Protein AF-A0A7J7QJR2-F1 (afdb_monomer_lite)

Sequence (382 aa):
MHEEGNTQAAEQHRRNYLKDGRAQAQFLCGLAGGAALTQHAAASSGSGSADRVTELLADMWEDPAATHSKQMASLLHLAVNLQDPSAAVAMLKFVQLGSSRLPAPQADDNHSLADLLQTAVQLQNSTFITALCHSGVGLAAMQDLPAEHLAPVLLLAVHLRNYAAMQQLLQLPSAAGMDTASVLGLLEAAVAGQGGERLVRSLLALPASRDINSSSAATLLRSSFGNGVDFKGGFVSRNDDEAGMDAVQQLLGLSPAADSLLAPHVFKIFKGAAQMNRAETLSMLCQLPGAAQLSPQQLYDVMEQALQHSRRTAAGAVYVLCTQLQSVAVQLDPLQGSAAIGRLLAPHGLNRSEAADLIRLNEDMGEAFDQTLTALLLGLVR

Foldseek 3Di:
DVVVVVVVVLVVVLVVVLVVLLVVLCVLCVPPLSVVLLVLLVVDPDPCNQVVLLVSCPVVPPALQPDDPSVLLSLLSVLLSSLRLSNLLSSLVSNVVSCPPPPQQDPVCLVSLLVSLLSNLSNLSLSNLVSLLPDPVSLSNLQPNALVSLLVSLLSNLVVVSVSNNVSSLPRPNVLVHALVSLLSSLLSLLLDQQSLVVLLSSLPRPNVQVQALVSLLVSLVSLLPSPPPPPDDPDDPNSVVRSVSSLVCSCPSHPNQLVHALVSLLSSLLSCLLVLPLVSLLSSLPHPNVLVHDPVSLLNSLLNNLVNCPDRSLSNNVSSLVSLLVNCVVPPVVVSLVSVLVSVVVRLDELVSLVVVLVVLVVVPPSRDVSNNVSSVVSHD

Structure (mmCIF, N/CA/C/O backbone):
data_AF-A0A7J7QJR2-F1
#
_entry.id   AF-A0A7J7QJR2-F1
#
loop_
_atom_site.group_PDB
_atom_site.id
_atom_site.type_symbol
_atom_site.label_atom_id
_atom_site.label_alt_id
_atom_site.label_comp_id
_atom_site.label_asym_id
_atom_site.label_entity_id
_atom_site.label_seq_id
_atom_site.pdbx_PDB_ins_code
_atom_site.Cartn_x
_atom_site.Cartn_y
_atom_site.Cartn_z
_atom_site.occupancy
_atom_site.B_iso_or_equiv
_atom_site.auth_seq_id
_atom_site.auth_comp_id
_atom_site.auth_asym_id
_atom_site.auth_atom_id
_atom_site.pdbx_PDB_model_num
ATOM 1 N N . MET A 1 1 ? -9.254 26.071 -3.708 1.00 48.94 1 MET A N 1
ATOM 2 C CA . MET A 1 1 ? -8.073 26.955 -3.830 1.00 48.94 1 MET A CA 1
ATOM 3 C C . MET A 1 1 ? -6.756 26.308 -3.379 1.00 48.94 1 MET A C 1
ATOM 5 O O . MET A 1 1 ? -5.747 26.662 -3.964 1.00 48.94 1 MET A O 1
ATOM 9 N N . HIS A 1 2 ? -6.707 25.363 -2.419 1.00 43.38 2 HIS A N 1
ATOM 10 C CA . HIS A 1 2 ? -5.438 24.678 -2.074 1.00 43.38 2 HIS A CA 1
ATOM 11 C C . HIS A 1 2 ? -5.070 23.480 -2.979 1.00 43.38 2 HIS A C 1
ATOM 13 O O . HIS A 1 2 ? -3.884 23.270 -3.217 1.00 43.38 2 HIS A O 1
ATOM 19 N N . GLU A 1 3 ? -6.032 22.740 -3.548 1.00 42.38 3 GLU A N 1
ATOM 20 C CA . GLU A 1 3 ? -5.721 21.621 -4.466 1.00 42.38 3 GLU A CA 1
ATOM 21 C C . GLU A 1 3 ? -5.147 22.074 -5.815 1.00 42.38 3 GLU A C 1
ATOM 23 O O . GLU A 1 3 ? -4.189 21.475 -6.298 1.00 42.38 3 GLU A O 1
ATOM 28 N N . GLU A 1 4 ? -5.646 23.181 -6.379 1.00 50.56 4 GLU A N 1
ATOM 29 C CA . GLU A 1 4 ? -5.123 23.741 -7.637 1.00 50.56 4 GLU A CA 1
ATOM 30 C C . GLU A 1 4 ? -3.629 24.098 -7.538 1.00 50.56 4 GLU A C 1
ATOM 32 O O . GLU A 1 4 ? -2.880 23.929 -8.505 1.00 50.56 4 GLU A O 1
ATOM 37 N N . GLY A 1 5 ? -3.174 24.515 -6.349 1.00 64.19 5 GLY A N 1
ATOM 38 C CA . GLY A 1 5 ? -1.767 24.809 -6.084 1.00 64.19 5 GLY A CA 1
ATOM 39 C C . GLY A 1 5 ? -0.868 23.572 -6.150 1.00 64.19 5 GLY A C 1
ATOM 40 O O . GLY A 1 5 ? 0.255 23.660 -6.646 1.00 64.19 5 GLY A O 1
ATOM 41 N N . ASN A 1 6 ? -1.363 22.404 -5.726 1.00 53.12 6 ASN A N 1
ATOM 42 C CA . ASN A 1 6 ? -0.576 21.170 -5.726 1.00 53.12 6 ASN A CA 1
ATOM 43 C C . ASN A 1 6 ? -0.455 20.580 -7.142 1.00 53.12 6 ASN A C 1
ATOM 45 O O . ASN A 1 6 ? 0.617 20.126 -7.543 1.00 53.12 6 ASN A O 1
ATOM 49 N N . THR A 1 7 ? -1.519 20.675 -7.946 1.00 64.50 7 THR A N 1
ATOM 50 C CA . THR A 1 7 ? -1.480 20.293 -9.367 1.00 64.50 7 THR A CA 1
ATOM 51 C C . THR A 1 7 ? -0.566 21.196 -10.194 1.00 64.50 7 THR A C 1
ATOM 53 O O . THR A 1 7 ? 0.212 20.690 -11.001 1.00 64.50 7 THR A O 1
ATOM 56 N N . GLN A 1 8 ? -0.579 22.517 -9.968 1.00 71.19 8 GLN A N 1
ATOM 57 C CA . GLN A 1 8 ? 0.315 23.439 -10.682 1.00 71.19 8 GLN A CA 1
ATOM 58 C C . GLN A 1 8 ? 1.784 23.255 -10.288 1.00 71.19 8 GLN A C 1
ATOM 60 O O . GLN A 1 8 ? 2.656 23.311 -11.155 1.00 71.19 8 GLN A O 1
ATOM 65 N N . ALA A 1 9 ? 2.072 22.993 -9.008 1.00 69.31 9 ALA A N 1
ATOM 66 C CA . ALA A 1 9 ? 3.426 22.685 -8.553 1.00 69.31 9 ALA A CA 1
ATOM 67 C C . ALA A 1 9 ? 3.956 21.389 -9.190 1.00 69.31 9 ALA A C 1
ATOM 69 O O . ALA A 1 9 ? 5.077 21.374 -9.703 1.00 69.31 9 ALA A O 1
ATOM 70 N N . ALA A 1 10 ? 3.135 20.333 -9.243 1.00 66.25 10 ALA A N 1
ATOM 71 C CA . ALA A 1 10 ? 3.483 19.084 -9.920 1.00 66.25 10 ALA A CA 1
ATOM 72 C C . ALA A 1 10 ? 3.710 19.288 -11.431 1.00 66.25 10 ALA A C 1
ATOM 74 O O . ALA A 1 10 ? 4.675 18.767 -11.994 1.00 66.25 10 ALA A O 1
ATOM 75 N N . GLU A 1 11 ? 2.876 20.095 -12.094 1.00 69.12 11 GLU A N 1
ATOM 76 C CA . GLU A 1 11 ? 3.013 20.366 -13.528 1.00 69.12 11 GLU A CA 1
ATOM 77 C C . GLU A 1 11 ? 4.245 21.231 -13.849 1.00 69.12 11 GLU A C 1
ATOM 79 O O . GLU A 1 11 ? 4.955 20.967 -14.823 1.00 69.12 11 GLU A O 1
ATOM 84 N N . GLN A 1 12 ? 4.552 22.227 -13.016 1.00 76.50 12 GLN A N 1
ATOM 85 C CA . GLN A 1 12 ? 5.751 23.051 -13.165 1.00 76.50 12 GLN A CA 1
ATOM 86 C C . GLN A 1 12 ? 7.026 22.240 -12.904 1.00 76.50 12 GLN A C 1
ATOM 88 O O . GLN A 1 12 ? 7.987 22.350 -13.669 1.00 76.50 12 GLN A O 1
ATOM 93 N N . HIS A 1 13 ? 7.020 21.374 -11.886 1.00 68.81 13 HIS A N 1
ATOM 94 C CA . HIS A 1 13 ? 8.108 20.429 -11.636 1.00 68.81 13 HIS A CA 1
ATOM 95 C C . HIS A 1 13 ? 8.313 19.496 -12.840 1.00 68.81 13 HIS A C 1
ATOM 97 O O . HIS A 1 13 ? 9.439 19.324 -13.308 1.00 68.81 13 HIS A O 1
ATOM 103 N N . ARG A 1 14 ? 7.221 18.985 -13.432 1.00 69.12 14 ARG A N 1
ATOM 104 C CA . ARG A 1 14 ? 7.257 18.179 -14.665 1.00 69.12 14 ARG A CA 1
ATOM 105 C C . ARG A 1 14 ? 7.875 18.940 -15.841 1.00 69.12 14 ARG A C 1
ATOM 107 O O . ARG A 1 14 ? 8.695 18.385 -16.567 1.00 69.12 14 ARG A O 1
ATOM 114 N N . ARG A 1 15 ? 7.509 20.213 -16.044 1.00 73.56 15 ARG A N 1
ATOM 115 C CA . ARG A 1 15 ? 8.057 21.050 -17.131 1.00 73.56 15 ARG A CA 1
ATOM 116 C C . ARG A 1 15 ? 9.548 21.326 -16.964 1.00 73.56 15 ARG A C 1
ATOM 118 O O . ARG A 1 15 ? 10.262 21.317 -17.964 1.00 73.56 15 ARG A O 1
ATOM 125 N N . ASN A 1 16 ? 10.009 21.574 -15.741 1.00 71.31 16 ASN A N 1
ATOM 126 C CA . ASN A 1 16 ? 11.428 21.799 -15.466 1.00 71.31 16 ASN A CA 1
ATOM 127 C C . ASN A 1 16 ? 12.240 20.521 -15.701 1.00 71.31 16 ASN A C 1
ATOM 129 O O . ASN A 1 16 ? 13.216 20.554 -16.443 1.00 71.31 16 ASN A O 1
ATOM 133 N N . TYR A 1 17 ? 11.755 19.380 -15.208 1.00 63.38 17 TYR A N 1
ATOM 134 C CA . TYR A 1 17 ? 12.411 18.091 -15.422 1.00 63.38 17 TYR A CA 1
ATOM 135 C C . TYR A 1 17 ? 12.520 17.724 -16.912 1.00 63.38 17 TYR A C 1
ATOM 137 O O . TYR A 1 17 ? 13.561 17.267 -17.370 1.00 63.38 17 TYR A O 1
ATOM 145 N N . LEU A 1 18 ? 11.480 17.991 -17.713 1.00 63.25 18 LEU A N 1
ATOM 146 C CA . LEU A 1 18 ? 11.524 17.769 -19.165 1.00 63.25 18 LEU A CA 1
ATOM 147 C C . LEU A 1 18 ? 12.536 18.670 -19.886 1.00 63.25 18 LEU A C 1
ATOM 149 O O . LEU A 1 18 ? 13.116 18.256 -20.891 1.00 63.25 18 LEU A O 1
ATOM 153 N N . LYS A 1 19 ? 12.742 19.903 -19.409 1.00 70.06 19 LYS A N 1
ATOM 154 C CA . LYS A 1 19 ? 13.760 20.806 -19.967 1.00 70.06 19 LYS A CA 1
ATOM 155 C C . LYS A 1 19 ? 15.164 20.297 -19.656 1.00 70.06 19 LYS A C 1
ATOM 157 O O . LYS A 1 19 ? 15.980 20.222 -20.573 1.00 70.06 19 LYS A O 1
ATOM 162 N N . ASP A 1 20 ? 15.401 19.886 -18.416 1.00 67.06 20 ASP A N 1
ATOM 163 C CA . ASP A 1 20 ? 16.699 19.371 -17.979 1.00 67.06 20 ASP A CA 1
ATOM 164 C C . ASP A 1 20 ? 17.012 18.018 -18.634 1.00 67.06 20 ASP A C 1
ATOM 166 O O . ASP A 1 20 ? 18.109 17.829 -19.156 1.00 67.06 20 ASP A O 1
ATOM 170 N N . GLY A 1 21 ? 16.023 17.125 -18.742 1.00 58.19 21 GLY A N 1
ATOM 171 C CA . GLY A 1 21 ? 16.152 15.845 -19.441 1.00 58.19 21 GLY A CA 1
ATOM 172 C C . GLY A 1 21 ? 16.446 16.005 -20.935 1.00 58.19 21 GLY A C 1
ATOM 173 O O . GLY A 1 21 ? 17.277 15.281 -21.480 1.00 58.19 21 GLY A O 1
ATOM 174 N N . ARG A 1 22 ? 15.845 16.998 -21.610 1.00 60.47 22 ARG A N 1
ATOM 175 C CA . ARG A 1 22 ? 16.188 17.325 -23.009 1.00 60.47 22 ARG A CA 1
ATOM 176 C C . ARG A 1 22 ? 17.610 17.864 -23.144 1.00 60.47 22 ARG A C 1
ATOM 178 O O . ARG A 1 22 ? 18.310 17.455 -24.066 1.00 60.47 22 ARG A O 1
ATOM 185 N N . ALA A 1 23 ? 18.043 18.741 -22.240 1.00 59.31 23 ALA A N 1
ATOM 186 C CA . ALA A 1 23 ? 19.402 19.277 -22.247 1.00 59.31 23 ALA A CA 1
ATOM 187 C C . ALA A 1 23 ? 20.453 18.185 -21.960 1.00 59.31 23 ALA A C 1
ATOM 189 O O . ALA A 1 23 ? 21.465 18.110 -22.655 1.00 59.31 23 ALA A O 1
ATOM 190 N N . GLN A 1 24 ? 20.187 17.281 -21.009 1.00 53.72 24 GLN A N 1
ATOM 191 C CA . GLN A 1 24 ? 21.037 16.118 -20.733 1.00 53.72 24 GLN A CA 1
ATOM 192 C C . GLN A 1 24 ? 21.057 15.119 -21.889 1.00 53.72 24 GLN A C 1
ATOM 194 O O . GLN A 1 24 ? 22.131 14.645 -22.244 1.00 53.72 24 GLN A O 1
ATOM 199 N N . ALA A 1 25 ? 19.916 14.826 -22.521 1.00 51.69 25 ALA A N 1
ATOM 200 C CA . ALA A 1 25 ? 19.869 13.948 -23.690 1.00 51.69 25 ALA A CA 1
ATOM 201 C C . ALA A 1 25 ? 20.668 14.528 -24.871 1.00 51.69 25 ALA A C 1
ATOM 203 O O . ALA A 1 25 ? 21.397 13.795 -25.537 1.00 51.69 25 ALA A O 1
ATOM 204 N N . GLN A 1 26 ? 20.591 15.845 -25.095 1.00 56.12 26 GLN A N 1
ATOM 205 C CA . GLN A 1 26 ? 21.395 16.543 -26.106 1.00 56.12 26 GLN A CA 1
ATOM 206 C C . GLN A 1 26 ? 22.896 16.526 -25.783 1.00 56.12 26 GLN A C 1
ATOM 208 O O . GLN A 1 26 ? 23.710 16.409 -26.694 1.00 56.12 26 GLN A O 1
ATOM 213 N N . PHE A 1 27 ? 23.266 16.607 -24.503 1.00 52.53 27 PHE A N 1
ATOM 214 C CA . PHE A 1 27 ? 24.660 16.558 -24.058 1.00 52.53 27 PHE A CA 1
ATOM 215 C C . PHE A 1 27 ? 25.256 15.141 -24.113 1.00 52.53 27 PHE A C 1
ATOM 217 O O . PHE A 1 27 ? 26.364 14.954 -24.614 1.00 52.53 27 PHE A O 1
ATOM 224 N N . LEU A 1 28 ? 24.517 14.130 -23.644 1.00 46.03 28 LEU A N 1
ATOM 225 C CA . LEU A 1 28 ? 24.936 12.722 -23.668 1.00 46.03 28 LEU A CA 1
ATOM 226 C C . LEU A 1 28 ? 25.024 12.177 -25.095 1.00 46.03 28 LEU A C 1
ATOM 228 O O . LEU A 1 28 ? 25.885 11.352 -25.392 1.00 46.03 28 LEU A O 1
ATOM 232 N N . CYS A 1 29 ? 24.193 12.690 -26.001 1.00 52.81 29 CYS A N 1
ATOM 233 C CA . CYS A 1 29 ? 24.260 12.359 -27.415 1.00 52.81 29 CYS A CA 1
ATOM 234 C C . CYS A 1 29 ? 25.118 13.355 -28.210 1.00 52.81 29 CYS A C 1
ATOM 236 O O . CYS A 1 29 ? 24.729 13.722 -29.311 1.00 52.81 29 CYS A O 1
ATOM 238 N N . GLY A 1 30 ? 26.289 13.772 -27.713 1.00 48.62 30 GLY A N 1
ATOM 239 C CA . GLY A 1 30 ? 27.241 14.655 -28.422 1.00 48.62 30 GLY A CA 1
ATOM 240 C C . GLY A 1 30 ? 27.739 14.162 -29.800 1.00 48.62 30 GLY A C 1
ATOM 241 O O . GLY A 1 30 ? 28.592 14.797 -30.415 1.00 48.62 30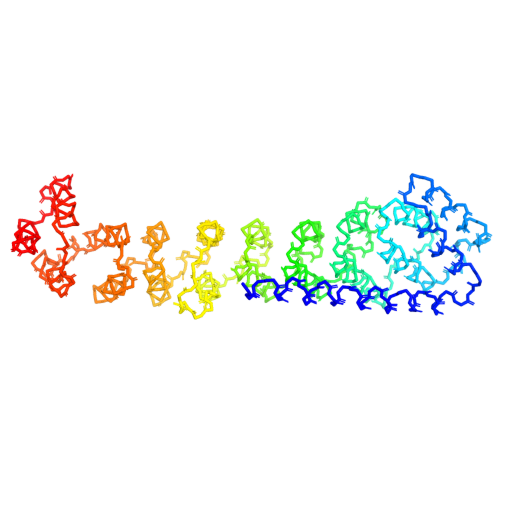 GLY A O 1
ATOM 242 N N . LEU A 1 31 ? 27.201 13.051 -30.306 1.00 52.31 31 LEU A N 1
ATOM 243 C CA . LEU A 1 31 ? 27.246 12.637 -31.703 1.00 52.31 31 LEU A CA 1
ATOM 244 C C . LEU A 1 31 ? 26.041 13.241 -32.437 1.00 52.31 31 LEU A C 1
ATOM 246 O O . LEU A 1 31 ? 24.905 13.086 -31.999 1.00 52.31 31 LEU A O 1
ATOM 250 N N . ALA A 1 32 ? 26.278 13.883 -33.582 1.00 51.56 32 ALA A N 1
ATOM 251 C CA . ALA A 1 32 ? 25.304 14.638 -34.385 1.00 51.56 32 ALA A CA 1
ATOM 252 C C . ALA A 1 32 ? 23.912 13.987 -34.601 1.00 51.56 32 ALA A C 1
ATOM 254 O O . ALA A 1 32 ? 22.951 14.688 -34.916 1.00 51.56 32 ALA A O 1
ATOM 255 N N . GLY A 1 33 ? 23.761 12.678 -34.396 1.00 59.31 33 GLY A N 1
ATOM 256 C CA . GLY A 1 33 ? 22.486 11.980 -34.502 1.00 59.31 33 GLY A CA 1
ATOM 257 C C . GLY A 1 33 ? 21.522 12.102 -33.309 1.00 59.31 33 GLY A C 1
ATOM 258 O O . GLY A 1 33 ? 20.321 11.945 -33.504 1.00 59.31 33 GLY A O 1
ATOM 259 N N . GLY A 1 34 ? 21.962 12.464 -32.097 1.00 65.88 34 GLY A N 1
ATOM 260 C CA . GLY A 1 34 ? 21.040 12.628 -30.956 1.00 65.88 34 GLY A CA 1
ATOM 261 C C . GLY A 1 34 ? 20.069 13.802 -31.092 1.00 65.88 34 GLY A C 1
ATOM 262 O O . GLY A 1 34 ? 18.878 13.703 -30.777 1.00 65.88 34 GLY A O 1
ATOM 263 N N . ALA A 1 35 ? 20.573 14.923 -31.612 1.00 68.25 35 ALA A N 1
ATOM 264 C CA . ALA A 1 35 ? 19.757 16.088 -31.942 1.00 68.25 35 ALA A CA 1
ATOM 265 C C . ALA A 1 35 ? 18.765 15.769 -33.073 1.00 68.25 35 ALA A C 1
ATOM 267 O O . ALA A 1 35 ? 17.600 16.150 -32.990 1.00 68.25 35 ALA A O 1
ATOM 268 N N . ALA A 1 36 ? 19.193 15.003 -34.082 1.00 69.62 36 ALA A N 1
ATOM 269 C CA . ALA A 1 36 ? 18.319 14.562 -35.167 1.00 69.62 36 ALA A CA 1
ATOM 270 C C . ALA A 1 36 ? 17.201 13.635 -34.658 1.00 69.62 36 ALA A C 1
ATOM 272 O O . ALA A 1 36 ? 16.037 13.853 -34.989 1.00 69.62 36 ALA A O 1
ATOM 273 N N . LEU A 1 37 ? 17.523 12.665 -33.793 1.00 70.25 37 LEU A N 1
ATOM 274 C CA . LEU A 1 37 ? 16.544 11.757 -33.183 1.00 70.25 37 LEU A CA 1
ATOM 275 C C . LEU A 1 37 ? 15.510 12.513 -32.339 1.00 70.25 37 LEU A C 1
ATOM 277 O O . LEU A 1 37 ? 14.309 12.309 -32.503 1.00 70.25 37 LEU A O 1
ATOM 281 N N . THR A 1 38 ? 15.955 13.429 -31.473 1.00 69.94 38 THR A N 1
ATOM 282 C CA . THR A 1 38 ? 15.043 14.239 -30.642 1.00 69.94 38 THR A CA 1
ATOM 283 C C . THR A 1 38 ? 14.171 15.178 -31.472 1.00 69.94 38 THR A C 1
ATOM 285 O O . THR A 1 38 ? 12.975 15.297 -31.205 1.00 69.94 38 THR A O 1
ATOM 288 N N . GLN A 1 39 ? 14.734 15.828 -32.492 1.00 76.31 39 GLN A N 1
ATOM 289 C CA . GLN A 1 39 ? 14.003 16.756 -33.351 1.00 76.31 39 GLN A CA 1
ATOM 290 C C . GLN A 1 39 ? 12.982 16.031 -34.240 1.00 76.31 39 GLN A C 1
ATOM 292 O O . GLN A 1 39 ? 11.867 16.524 -34.410 1.00 76.31 39 GLN A O 1
ATOM 297 N N . HIS A 1 40 ? 13.316 14.842 -34.750 1.00 71.00 40 HIS A N 1
ATOM 298 C CA . HIS A 1 40 ? 12.396 14.033 -35.550 1.00 71.00 40 HIS A CA 1
ATOM 299 C C . HIS A 1 40 ? 11.290 13.378 -34.723 1.00 71.00 40 HIS A C 1
ATOM 301 O O . HIS A 1 40 ? 10.128 13.433 -35.132 1.00 71.00 40 HIS A O 1
ATOM 307 N N . ALA A 1 41 ? 11.611 12.832 -33.548 1.00 67.38 41 ALA A N 1
ATOM 308 C CA . ALA A 1 41 ? 10.601 12.289 -32.644 1.00 67.38 41 ALA A CA 1
ATOM 309 C C . ALA A 1 41 ? 9.625 13.384 -32.173 1.00 67.38 41 ALA A C 1
ATOM 311 O O . ALA A 1 41 ? 8.418 13.174 -32.138 1.00 67.38 41 ALA A O 1
ATOM 312 N N . ALA A 1 42 ? 10.114 14.603 -31.909 1.00 69.44 42 ALA A N 1
ATOM 313 C CA . ALA A 1 42 ? 9.250 15.732 -31.555 1.00 69.44 42 ALA A CA 1
ATOM 314 C C . ALA A 1 42 ? 8.371 16.229 -32.720 1.00 69.44 42 ALA A C 1
ATOM 316 O O . ALA A 1 42 ? 7.291 16.768 -32.482 1.00 69.44 42 ALA A O 1
ATOM 317 N N . ALA A 1 43 ? 8.824 16.076 -33.968 1.00 74.38 43 ALA A N 1
ATOM 318 C CA . ALA A 1 43 ? 8.096 16.517 -35.159 1.00 74.38 43 ALA A CA 1
ATOM 319 C C . ALA A 1 43 ? 7.058 15.497 -35.663 1.00 74.38 43 ALA A C 1
ATOM 321 O O . ALA A 1 43 ? 6.206 15.852 -36.479 1.00 74.38 43 ALA A O 1
ATOM 322 N N . SER A 1 44 ? 7.114 14.246 -35.199 1.00 61.94 44 SER A N 1
ATOM 323 C CA . SER A 1 44 ? 6.251 13.160 -35.665 1.00 61.94 44 SER A CA 1
ATOM 324 C C . SER A 1 44 ? 5.473 12.535 -34.506 1.00 61.94 44 SER A C 1
ATOM 326 O O . SER A 1 44 ? 5.881 11.561 -33.901 1.00 61.94 44 SER A O 1
ATOM 328 N N . SER A 1 45 ? 4.289 13.063 -34.202 1.00 63.53 45 SER A N 1
ATOM 329 C CA . SER A 1 45 ? 3.373 12.461 -33.217 1.00 63.53 45 SER A CA 1
ATOM 330 C C . SER A 1 45 ? 2.491 11.340 -33.804 1.00 63.53 45 SER A C 1
ATOM 332 O O . SER A 1 45 ? 1.421 11.046 -33.275 1.00 63.53 45 SER A O 1
ATOM 334 N N . GLY A 1 46 ? 2.908 10.728 -34.920 1.00 69.88 46 GLY A N 1
ATOM 335 C CA . GLY A 1 46 ? 2.151 9.707 -35.656 1.00 69.88 46 GLY A CA 1
ATOM 336 C C . GLY A 1 46 ? 2.866 8.356 -35.716 1.00 69.88 46 GLY A C 1
ATOM 337 O O . GLY A 1 46 ? 4.047 8.259 -35.396 1.00 69.88 46 GLY A O 1
ATOM 338 N N . SER A 1 47 ? 2.172 7.314 -36.189 1.00 63.38 47 SER A N 1
ATOM 339 C CA . SER A 1 47 ? 2.689 5.932 -36.260 1.00 63.38 47 SER A CA 1
ATOM 340 C C . SER A 1 47 ? 4.028 5.777 -36.998 1.00 63.38 47 SER A C 1
ATOM 342 O O . SER A 1 47 ? 4.742 4.818 -36.740 1.00 63.38 47 SER A O 1
ATOM 344 N N . GLY A 1 48 ? 4.397 6.721 -37.871 1.00 76.88 48 GLY A N 1
ATOM 345 C CA . GLY A 1 48 ? 5.685 6.721 -38.577 1.00 76.88 48 GLY A CA 1
ATOM 346 C C . GLY A 1 48 ? 6.897 7.155 -37.739 1.00 76.88 48 GLY A C 1
ATOM 347 O O . GLY A 1 48 ? 8.017 7.083 -38.235 1.00 76.88 48 GLY A O 1
ATOM 348 N N . SER A 1 49 ? 6.703 7.608 -36.493 1.00 79.38 49 SER A N 1
ATOM 349 C CA . SER A 1 49 ? 7.801 7.967 -35.579 1.00 79.38 49 SER A CA 1
ATOM 350 C C . SER A 1 49 ? 8.674 6.757 -35.249 1.00 79.38 49 SER A C 1
ATOM 352 O O . SER A 1 49 ? 9.896 6.819 -35.365 1.00 79.38 49 SER A O 1
ATOM 354 N N . ALA A 1 50 ? 8.048 5.623 -34.915 1.00 79.19 50 ALA A N 1
ATOM 355 C CA . ALA A 1 50 ? 8.764 4.411 -34.528 1.00 79.19 50 ALA A CA 1
ATOM 356 C C . ALA A 1 50 ? 9.613 3.851 -35.673 1.00 79.19 50 ALA A C 1
ATOM 358 O O . ALA A 1 50 ? 10.801 3.619 -35.467 1.00 79.19 50 ALA A O 1
ATOM 359 N N . ASP A 1 51 ? 9.025 3.713 -36.867 1.00 82.25 51 ASP A N 1
ATOM 360 C CA . ASP A 1 51 ? 9.711 3.195 -38.057 1.00 82.25 51 ASP A CA 1
ATOM 361 C C . ASP A 1 51 ? 10.932 4.055 -38.403 1.00 82.25 51 ASP A C 1
ATOM 363 O O . ASP A 1 51 ? 12.024 3.543 -38.653 1.00 82.25 51 ASP A O 1
ATOM 367 N N . ARG A 1 52 ? 10.786 5.379 -38.307 1.00 82.31 52 ARG A N 1
ATOM 368 C CA . ARG A 1 52 ? 11.863 6.319 -38.615 1.00 82.31 52 ARG A CA 1
ATOM 369 C C . ARG A 1 52 ? 12.944 6.378 -37.544 1.00 82.31 52 ARG A C 1
ATOM 371 O O . ARG A 1 52 ? 14.112 6.565 -37.870 1.00 82.31 52 ARG A O 1
ATOM 378 N N . VAL A 1 53 ? 12.580 6.207 -36.273 1.00 82.62 53 VAL A N 1
ATOM 379 C CA . VAL A 1 53 ? 13.550 6.021 -35.187 1.00 82.62 53 VAL A CA 1
ATOM 380 C C . VAL A 1 53 ? 14.343 4.736 -35.416 1.00 82.62 53 VAL A C 1
ATOM 382 O O . VAL A 1 53 ? 15.560 4.766 -35.274 1.00 82.62 53 VAL A O 1
ATOM 385 N N . THR A 1 54 ? 13.705 3.632 -35.820 1.00 81.00 54 THR A N 1
ATOM 386 C CA . THR A 1 54 ? 14.435 2.404 -36.177 1.00 81.00 54 THR A CA 1
ATOM 387 C C . THR A 1 54 ? 15.341 2.577 -37.389 1.00 81.00 54 THR A C 1
ATOM 389 O O . THR A 1 54 ? 16.464 2.091 -37.335 1.00 81.00 54 THR A O 1
ATOM 392 N N . GLU A 1 55 ? 14.904 3.273 -38.443 1.00 85.62 55 GLU A N 1
ATOM 393 C CA . GLU A 1 55 ? 15.748 3.575 -39.611 1.00 85.62 55 GLU A CA 1
ATOM 394 C C . GLU A 1 55 ? 16.965 4.416 -39.212 1.00 85.62 55 GLU A C 1
ATOM 396 O O . GLU A 1 55 ? 18.094 4.044 -39.509 1.00 85.62 55 GLU A O 1
ATOM 401 N N . LEU A 1 56 ? 16.757 5.498 -38.453 1.00 83.62 56 LEU A N 1
ATOM 402 C CA . LEU A 1 56 ? 17.848 6.349 -37.970 1.00 83.62 56 LEU A CA 1
ATOM 403 C C . LEU A 1 56 ? 18.813 5.590 -37.057 1.00 83.62 56 LEU A C 1
ATOM 405 O O . LEU A 1 56 ? 20.020 5.792 -37.145 1.00 83.62 56 LEU A O 1
ATOM 409 N N . LEU A 1 57 ? 18.303 4.720 -36.181 1.00 83.19 57 LEU A N 1
ATOM 410 C CA . LEU A 1 57 ? 19.153 3.873 -35.349 1.00 83.19 57 LEU A CA 1
ATOM 411 C C . LEU A 1 57 ? 19.936 2.873 -36.199 1.00 83.19 57 LEU A C 1
ATOM 413 O O . LEU A 1 57 ? 21.120 2.706 -35.949 1.00 83.19 57 LEU A O 1
ATOM 417 N N . ALA A 1 58 ? 19.326 2.257 -37.213 1.00 82.88 58 ALA A N 1
ATOM 418 C CA . ALA A 1 58 ? 20.018 1.342 -38.117 1.00 82.88 58 ALA A CA 1
ATOM 419 C C . ALA A 1 58 ? 21.125 2.044 -38.924 1.00 82.88 58 ALA A C 1
ATOM 421 O O . ALA A 1 58 ? 22.216 1.497 -39.048 1.00 82.88 58 ALA A O 1
ATOM 422 N N . ASP A 1 59 ? 20.877 3.265 -39.403 1.00 83.06 59 ASP A N 1
ATOM 423 C CA . ASP A 1 59 ? 21.860 4.057 -40.155 1.00 83.06 59 ASP A CA 1
ATOM 424 C C . ASP A 1 59 ? 23.005 4.566 -39.269 1.00 83.06 59 ASP A C 1
ATOM 426 O O . ASP A 1 59 ? 24.148 4.679 -39.710 1.00 83.06 59 ASP A O 1
ATOM 430 N N . MET A 1 60 ? 22.711 4.899 -38.010 1.00 77.88 60 MET A N 1
ATOM 431 C CA . MET A 1 60 ? 23.709 5.407 -37.066 1.00 77.88 60 MET A CA 1
ATOM 432 C C . MET A 1 60 ? 24.555 4.310 -36.413 1.00 77.88 60 MET A C 1
ATOM 434 O O . MET A 1 60 ? 25.628 4.616 -35.888 1.00 77.88 60 MET A O 1
ATOM 438 N N . TRP A 1 61 ? 24.080 3.062 -36.398 1.00 79.12 61 TRP A N 1
ATOM 439 C CA . TRP A 1 61 ? 24.726 1.950 -35.703 1.00 79.12 61 TRP A CA 1
ATOM 440 C C . TRP A 1 61 ? 25.236 0.898 -36.687 1.00 79.12 61 TRP A C 1
ATOM 442 O O . TRP A 1 61 ? 24.573 -0.099 -36.961 1.00 79.12 61 TRP A O 1
ATOM 452 N N . GLU A 1 62 ? 26.462 1.096 -37.176 1.00 76.25 62 GLU A N 1
ATOM 453 C CA . GLU A 1 62 ? 27.117 0.130 -38.072 1.00 76.25 62 GLU A CA 1
ATOM 454 C C . GLU A 1 62 ? 27.366 -1.234 -37.397 1.00 76.25 62 GLU A C 1
ATOM 456 O O . GLU A 1 62 ? 27.297 -2.265 -38.065 1.00 76.25 62 GLU A O 1
ATOM 461 N N . ASP A 1 63 ? 27.608 -1.265 -36.078 1.00 74.50 63 ASP A N 1
ATOM 462 C CA . ASP A 1 63 ? 27.743 -2.508 -35.306 1.00 74.50 63 ASP A CA 1
ATOM 463 C C . ASP A 1 63 ? 27.053 -2.414 -33.928 1.00 74.50 63 ASP A C 1
ATOM 465 O O . ASP A 1 63 ? 27.641 -1.925 -32.956 1.00 74.50 63 ASP A O 1
ATOM 469 N N . PRO A 1 64 ? 25.806 -2.906 -33.801 1.00 66.69 64 PRO A N 1
ATOM 470 C CA . PRO A 1 64 ? 25.088 -2.961 -32.529 1.00 66.69 64 PRO A CA 1
ATOM 471 C C . PRO A 1 64 ? 25.810 -3.786 -31.456 1.00 66.69 64 PRO A C 1
ATOM 473 O O . PRO A 1 64 ? 25.611 -3.538 -30.266 1.00 66.69 64 PRO A O 1
ATOM 476 N N . ALA A 1 65 ? 26.654 -4.748 -31.844 1.00 65.94 65 ALA A N 1
ATOM 477 C CA . ALA A 1 65 ? 27.358 -5.625 -30.913 1.00 65.94 65 ALA A CA 1
ATOM 478 C C . ALA A 1 65 ? 28.610 -4.970 -30.301 1.00 65.94 65 ALA A C 1
ATOM 480 O O . ALA A 1 65 ? 29.038 -5.379 -29.222 1.00 65.94 65 ALA A O 1
ATOM 481 N N . ALA A 1 66 ? 29.176 -3.945 -30.947 1.00 67.44 66 ALA A N 1
ATOM 482 C CA . ALA A 1 66 ? 30.315 -3.175 -30.433 1.00 67.44 66 ALA A CA 1
ATOM 483 C C . ALA A 1 66 ? 29.905 -2.050 -29.461 1.00 67.44 66 ALA A C 1
ATOM 485 O O . ALA A 1 66 ? 30.753 -1.345 -28.911 1.00 67.44 66 ALA A O 1
ATOM 486 N N . THR A 1 67 ? 28.602 -1.869 -29.249 1.00 68.12 67 THR A N 1
ATOM 487 C CA . THR A 1 67 ? 28.048 -0.786 -28.440 1.00 68.12 67 THR A CA 1
ATOM 488 C C . THR A 1 67 ? 28.441 -0.906 -26.974 1.00 68.12 67 THR A C 1
ATOM 490 O O . THR A 1 67 ? 28.132 -1.895 -26.310 1.00 68.12 67 THR A O 1
ATOM 493 N N . HIS A 1 68 ? 29.053 0.142 -26.427 1.00 73.44 68 HIS A N 1
ATOM 494 C CA . HIS A 1 68 ? 29.334 0.204 -24.996 1.00 73.44 68 HIS A CA 1
ATOM 495 C C . HIS A 1 68 ? 28.034 0.314 -24.182 1.00 73.44 68 HIS A C 1
ATOM 497 O O . HIS A 1 68 ? 27.127 1.064 -24.551 1.00 73.44 68 HIS A O 1
ATOM 503 N N . SER A 1 69 ? 27.974 -0.349 -23.020 1.00 73.88 69 SER A N 1
ATOM 504 C CA . SER A 1 69 ? 26.820 -0.322 -22.097 1.00 73.88 69 SER A CA 1
ATOM 505 C C . SER A 1 69 ? 26.304 1.098 -21.806 1.00 73.88 69 SER A C 1
ATOM 507 O O . SER A 1 69 ? 25.099 1.338 -21.781 1.00 73.88 69 SER A O 1
ATOM 509 N N . LYS A 1 70 ? 27.209 2.082 -21.709 1.00 77.56 70 LYS A N 1
ATOM 510 C CA . LYS A 1 70 ? 26.883 3.507 -21.501 1.00 77.56 70 LYS A CA 1
ATOM 511 C C . LYS A 1 70 ? 26.047 4.135 -22.623 1.00 77.56 70 LYS A C 1
ATOM 513 O O . LYS A 1 70 ? 25.175 4.963 -22.355 1.00 77.56 70 LYS A O 1
ATOM 518 N N . GLN A 1 71 ? 26.308 3.770 -23.878 1.00 82.19 71 GLN A N 1
ATOM 519 C CA . GLN A 1 71 ? 25.535 4.273 -25.019 1.00 82.19 71 GLN A CA 1
ATOM 520 C C . GLN A 1 71 ? 24.133 3.662 -25.024 1.00 82.19 71 GLN A C 1
ATOM 522 O O . GLN A 1 71 ? 23.162 4.365 -25.293 1.00 82.19 71 GLN A O 1
ATOM 527 N N . MET A 1 72 ? 24.023 2.390 -24.632 1.00 79.31 72 MET A N 1
ATOM 528 C CA . MET A 1 72 ? 22.737 1.715 -24.485 1.00 79.31 72 MET A CA 1
ATOM 529 C C . MET A 1 72 ? 21.881 2.360 -23.389 1.00 79.31 72 MET A C 1
ATOM 531 O O . MET A 1 72 ? 20.718 2.678 -23.622 1.00 79.31 72 MET A O 1
ATOM 535 N N . ALA A 1 73 ? 22.471 2.649 -22.226 1.00 80.44 73 ALA A N 1
ATOM 536 C CA . ALA A 1 73 ? 21.790 3.376 -21.157 1.00 80.44 73 ALA A CA 1
ATOM 537 C C . ALA A 1 73 ? 21.308 4.761 -21.629 1.00 80.44 73 ALA A C 1
ATOM 539 O O . ALA A 1 73 ? 20.163 5.138 -21.391 1.00 80.44 73 ALA A O 1
ATOM 540 N N . SER A 1 74 ? 22.143 5.491 -22.377 1.00 85.06 74 SER A N 1
ATOM 541 C CA . SER A 1 74 ? 21.783 6.808 -22.926 1.00 85.06 74 SER A CA 1
ATOM 542 C C . SER A 1 74 ? 20.615 6.730 -23.917 1.00 85.06 74 SER A C 1
ATOM 544 O O . SER A 1 74 ? 19.720 7.575 -23.876 1.00 85.06 74 SER A O 1
ATOM 546 N N . LEU A 1 75 ? 20.580 5.700 -24.770 1.00 84.00 75 LEU A N 1
ATOM 547 C CA . LEU A 1 75 ? 19.450 5.438 -25.663 1.00 84.00 75 LEU A CA 1
ATOM 548 C C . LEU A 1 75 ? 18.165 5.126 -24.900 1.00 84.00 75 LEU A C 1
ATOM 550 O O . LEU A 1 75 ? 17.104 5.627 -25.262 1.00 84.00 75 LEU A O 1
ATOM 554 N N . LEU A 1 76 ? 18.245 4.320 -23.843 1.00 82.69 76 LEU A N 1
ATOM 555 C CA . LEU A 1 76 ? 17.081 4.000 -23.023 1.00 82.69 76 LEU A CA 1
ATOM 556 C C . LEU A 1 76 ? 16.570 5.235 -22.270 1.00 82.69 76 LEU A C 1
ATOM 558 O O . LEU A 1 76 ? 15.365 5.481 -22.245 1.00 82.69 76 LEU A O 1
ATOM 562 N N . HIS A 1 77 ? 17.461 6.071 -21.732 1.00 84.81 77 HIS A N 1
ATOM 563 C CA . HIS A 1 77 ? 17.067 7.354 -21.148 1.00 84.81 77 HIS A CA 1
ATOM 564 C C . HIS A 1 77 ? 16.408 8.270 -22.182 1.00 84.81 77 HIS A C 1
ATOM 566 O O . HIS A 1 77 ? 15.404 8.921 -21.883 1.00 84.81 77 HIS A O 1
ATOM 572 N N . LEU A 1 78 ? 16.925 8.304 -23.414 1.00 85.94 78 LEU A N 1
ATOM 573 C CA . LEU A 1 78 ? 16.287 9.026 -24.509 1.00 85.94 78 LEU A CA 1
ATOM 574 C C . LEU A 1 78 ? 14.884 8.466 -24.789 1.00 85.94 78 LEU A C 1
ATOM 576 O O . LEU A 1 78 ? 13.934 9.243 -24.829 1.00 85.94 78 LEU A O 1
ATOM 580 N N . ALA A 1 79 ? 14.733 7.143 -24.891 1.00 84.56 79 ALA A N 1
ATOM 581 C CA . ALA A 1 79 ? 13.452 6.466 -25.100 1.00 84.56 79 ALA A CA 1
ATOM 582 C C . ALA A 1 79 ? 12.400 6.874 -24.058 1.00 84.56 79 ALA A C 1
ATOM 584 O O . ALA A 1 79 ? 11.266 7.212 -24.400 1.00 84.56 79 ALA A O 1
ATOM 585 N N . VAL A 1 80 ? 12.794 6.891 -22.783 1.00 86.25 80 VAL A N 1
ATOM 586 C CA . VAL A 1 80 ? 11.938 7.310 -21.668 1.00 86.25 80 VAL A CA 1
ATOM 587 C C . VAL A 1 80 ? 11.524 8.778 -21.804 1.00 86.25 80 VAL A C 1
ATOM 589 O O . VAL A 1 80 ? 10.345 9.104 -21.636 1.00 86.25 80 VAL A O 1
ATOM 592 N N . ASN A 1 81 ? 12.470 9.647 -22.169 1.00 87.25 81 ASN A N 1
ATOM 593 C CA . ASN A 1 81 ? 12.258 11.088 -22.318 1.00 87.25 81 ASN A CA 1
ATOM 594 C C . ASN A 1 81 ? 11.412 11.476 -23.538 1.00 87.25 81 ASN A C 1
ATOM 596 O O . ASN A 1 81 ? 10.797 12.545 -23.530 1.00 87.25 81 ASN A O 1
ATOM 600 N N . LEU A 1 82 ? 11.361 10.640 -24.580 1.00 83.50 82 LEU A N 1
ATOM 601 C CA . LEU A 1 82 ? 10.575 10.922 -25.783 1.00 83.50 82 LEU A CA 1
ATOM 602 C C . LEU A 1 82 ? 9.061 10.895 -25.532 1.00 83.50 82 LEU A C 1
ATOM 604 O O . LEU A 1 82 ? 8.324 11.491 -26.310 1.00 83.50 82 LEU A O 1
ATOM 608 N N . GLN A 1 83 ? 8.594 10.239 -24.459 1.00 83.12 83 GLN A N 1
ATOM 609 C CA . GLN A 1 83 ? 7.165 10.032 -24.157 1.00 83.12 83 GLN A CA 1
ATOM 610 C C . GLN A 1 83 ? 6.357 9.400 -25.311 1.00 83.12 83 GLN A C 1
ATOM 612 O O . GLN A 1 83 ? 5.129 9.379 -25.264 1.00 83.12 83 GLN A O 1
ATOM 617 N N . ASP A 1 84 ? 7.032 8.853 -26.324 1.00 84.06 84 ASP A N 1
ATOM 618 C CA . ASP A 1 84 ? 6.431 8.101 -27.418 1.00 84.06 84 ASP A CA 1
ATOM 619 C C . ASP A 1 84 ? 6.619 6.602 -27.136 1.00 84.06 84 ASP A C 1
ATOM 621 O O . ASP A 1 84 ? 7.736 6.083 -27.256 1.00 84.06 84 ASP A O 1
ATOM 625 N N . PRO A 1 85 ? 5.552 5.884 -26.744 1.00 79.50 85 PRO A N 1
ATOM 626 C CA . PRO A 1 85 ? 5.644 4.463 -26.440 1.00 79.50 85 PRO A CA 1
ATOM 627 C C . PRO A 1 85 ? 6.071 3.625 -27.643 1.00 79.50 85 PRO A C 1
ATOM 629 O O . PRO A 1 85 ? 6.725 2.600 -27.461 1.00 79.50 85 PRO A O 1
ATOM 632 N N . SER A 1 86 ? 5.749 4.053 -28.865 1.00 84.44 86 SER A N 1
ATOM 633 C CA . SER A 1 86 ? 6.105 3.313 -30.076 1.00 84.44 86 SER A CA 1
ATOM 634 C C . SER A 1 86 ? 7.604 3.422 -30.340 1.00 84.44 86 SER A C 1
ATOM 636 O O . SER A 1 86 ? 8.259 2.403 -30.559 1.00 84.44 86 SER A O 1
ATOM 638 N N . ALA A 1 87 ? 8.163 4.633 -30.230 1.00 83.19 87 ALA A N 1
ATOM 639 C CA . ALA A 1 87 ? 9.604 4.864 -30.321 1.00 83.19 87 ALA A CA 1
ATOM 640 C C . ALA A 1 87 ? 10.367 4.139 -29.203 1.00 83.19 87 ALA A C 1
ATOM 642 O O . ALA A 1 87 ? 11.396 3.521 -29.458 1.00 83.19 87 ALA A O 1
ATOM 643 N N . ALA A 1 88 ? 9.838 4.142 -27.979 1.00 82.75 88 ALA A N 1
ATOM 644 C CA . ALA A 1 88 ? 10.425 3.408 -26.867 1.00 82.75 88 ALA A CA 1
ATOM 645 C C . ALA A 1 88 ? 10.473 1.893 -27.099 1.00 82.75 88 ALA A C 1
ATOM 647 O O . ALA A 1 88 ? 11.503 1.262 -26.870 1.00 82.75 88 ALA A O 1
ATOM 648 N N . VAL A 1 89 ? 9.373 1.306 -27.575 1.00 82.25 89 VAL A N 1
ATOM 649 C CA . VAL A 1 89 ? 9.316 -0.119 -27.923 1.00 82.25 89 VAL A CA 1
ATOM 650 C C . VAL A 1 89 ? 10.270 -0.432 -29.075 1.00 82.25 89 VAL A C 1
ATOM 652 O O . VAL A 1 89 ? 10.952 -1.452 -29.034 1.00 82.25 89 VAL A O 1
ATOM 655 N N . ALA A 1 90 ? 10.346 0.435 -30.086 1.00 85.06 90 ALA A N 1
ATOM 656 C CA . ALA A 1 90 ? 11.301 0.328 -31.186 1.00 85.06 90 ALA A CA 1
ATOM 657 C C . ALA A 1 90 ? 12.754 0.342 -30.684 1.00 85.06 90 ALA A C 1
ATOM 659 O O . ALA A 1 90 ? 13.527 -0.548 -31.034 1.00 85.06 90 ALA A O 1
ATOM 660 N N . MET A 1 91 ? 13.099 1.285 -29.804 1.00 84.75 91 MET A N 1
ATOM 661 C CA . MET A 1 91 ? 14.416 1.369 -29.171 1.00 84.75 91 MET A CA 1
ATOM 662 C C . MET A 1 91 ? 14.717 0.118 -28.340 1.00 84.75 91 MET A C 1
ATOM 664 O O . MET A 1 91 ? 15.778 -0.468 -28.509 1.00 84.75 91 MET A O 1
ATOM 668 N N . LEU A 1 92 ? 13.778 -0.359 -27.516 1.00 82.31 92 LEU A N 1
ATOM 669 C CA . LEU A 1 92 ? 13.939 -1.595 -26.736 1.00 82.31 92 LEU A CA 1
ATOM 670 C C . LEU A 1 92 ? 14.123 -2.831 -27.624 1.00 82.31 92 LEU A C 1
ATOM 672 O O . LEU A 1 92 ? 14.962 -3.677 -27.328 1.00 82.31 92 LEU A O 1
ATOM 676 N N . LYS A 1 93 ? 13.377 -2.936 -28.730 1.00 83.62 93 LYS A N 1
ATOM 677 C CA . LYS A 1 93 ? 13.551 -4.012 -29.717 1.00 83.62 93 LYS A CA 1
ATOM 678 C C . LYS A 1 93 ? 14.910 -3.930 -30.401 1.00 83.62 93 LYS A C 1
ATOM 680 O O . LYS A 1 93 ? 15.549 -4.960 -30.592 1.00 83.62 93 LYS A O 1
ATOM 685 N N . PHE A 1 94 ? 15.356 -2.725 -30.746 1.00 83.00 94 PHE A N 1
ATOM 686 C CA . PHE A 1 94 ? 16.673 -2.494 -31.329 1.00 83.00 94 PHE A CA 1
ATOM 687 C C . PHE A 1 94 ? 17.784 -2.913 -30.359 1.00 83.00 94 PHE A C 1
ATOM 689 O O . PHE A 1 94 ? 18.648 -3.710 -30.726 1.00 83.00 94 PHE A O 1
ATOM 696 N N . VAL A 1 95 ? 17.687 -2.480 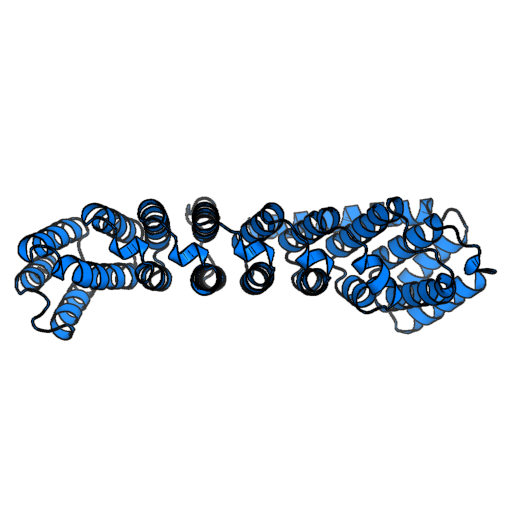-29.094 1.00 81.31 95 VAL A N 1
ATOM 697 C CA . VAL A 1 95 ? 18.554 -2.942 -28.002 1.00 81.31 95 VAL A CA 1
ATOM 698 C C . VAL A 1 95 ? 18.530 -4.464 -27.950 1.00 81.31 95 VAL A C 1
ATOM 700 O O . VAL A 1 95 ? 19.585 -5.081 -28.001 1.00 81.31 95 VAL A O 1
ATOM 703 N N . GLN A 1 96 ? 17.352 -5.089 -27.931 1.00 79.88 96 GLN A N 1
ATOM 704 C CA . GLN A 1 96 ? 17.200 -6.540 -27.845 1.00 79.88 96 GLN A CA 1
ATOM 705 C C . GLN A 1 96 ? 17.853 -7.300 -29.009 1.00 79.88 96 GLN A C 1
ATOM 707 O O . GLN A 1 96 ? 18.471 -8.339 -28.776 1.00 79.88 96 GLN A O 1
ATOM 712 N N . LEU A 1 97 ? 17.759 -6.789 -30.239 1.00 80.25 97 LEU A N 1
ATOM 713 C CA . LEU A 1 97 ? 18.407 -7.387 -31.410 1.00 80.25 97 LEU A CA 1
ATOM 714 C C . LEU A 1 97 ? 19.940 -7.320 -31.301 1.00 80.25 97 LEU A C 1
ATOM 716 O O . LEU A 1 97 ? 20.613 -8.322 -31.553 1.00 80.25 97 LEU A O 1
ATOM 720 N N . GLY A 1 98 ? 20.484 -6.189 -30.840 1.00 73.56 98 GLY A N 1
ATOM 721 C CA . GLY A 1 98 ? 21.916 -6.049 -30.542 1.00 73.56 98 GLY A CA 1
ATOM 722 C C . GLY A 1 98 ? 22.371 -6.847 -29.310 1.00 73.56 98 GLY A C 1
ATOM 723 O O . GLY A 1 98 ? 23.511 -7.301 -29.242 1.00 73.56 98 GLY A O 1
ATOM 724 N N . SER A 1 99 ? 21.461 -7.088 -28.360 1.00 66.19 99 SER A N 1
ATOM 725 C CA . SER A 1 99 ? 21.727 -7.711 -27.052 1.00 66.19 99 SER A CA 1
ATOM 726 C C . SER A 1 99 ? 21.804 -9.229 -27.064 1.00 66.19 99 SER A C 1
ATOM 728 O O . SER A 1 99 ? 22.056 -9.818 -26.018 1.00 66.19 99 SER A O 1
ATOM 730 N N . SER A 1 100 ? 21.666 -9.893 -28.214 1.00 64.44 100 SER A N 1
ATOM 731 C CA . SER A 1 100 ? 21.894 -11.347 -28.308 1.00 64.44 100 SER A CA 1
ATOM 732 C C . SER A 1 100 ? 23.301 -11.784 -27.847 1.00 64.44 100 SER A C 1
ATOM 734 O O . SER A 1 100 ? 23.552 -12.978 -27.682 1.00 64.44 100 SER A O 1
ATOM 736 N N . ARG A 1 101 ? 24.208 -10.825 -27.595 1.00 54.22 101 ARG A N 1
ATOM 737 C CA . ARG A 1 101 ? 25.539 -11.016 -27.001 1.00 54.22 101 ARG A CA 1
ATOM 738 C C . ARG A 1 101 ? 25.834 -10.150 -25.772 1.00 54.22 101 ARG A C 1
ATOM 740 O O . ARG A 1 101 ? 26.984 -10.135 -25.337 1.00 54.22 101 ARG A O 1
ATOM 747 N N . LEU A 1 102 ? 24.863 -9.410 -25.230 1.00 49.97 102 LEU A N 1
ATOM 748 C CA . LEU A 1 102 ? 25.134 -8.575 -24.060 1.00 49.97 102 LEU A CA 1
ATOM 749 C C . LEU A 1 102 ? 25.408 -9.500 -22.861 1.00 49.97 102 LEU A C 1
ATOM 751 O O . LEU A 1 102 ? 24.584 -10.374 -22.578 1.00 49.97 102 LEU A O 1
ATOM 755 N N . PRO A 1 103 ? 26.577 -9.381 -22.201 1.00 56.09 103 PRO A N 1
ATOM 756 C CA . PRO A 1 103 ? 26.829 -10.109 -20.965 1.00 56.09 103 PRO A CA 1
ATOM 757 C C . PRO A 1 103 ? 25.701 -9.801 -19.980 1.00 56.09 103 PRO A C 1
ATOM 759 O O . PRO A 1 103 ? 25.179 -8.684 -19.982 1.00 56.09 103 PRO A O 1
ATOM 762 N N . ALA A 1 104 ? 25.319 -10.795 -19.171 1.00 59.44 104 ALA A N 1
ATOM 763 C CA . ALA A 1 104 ? 24.376 -10.586 -18.077 1.00 59.44 104 ALA A CA 1
ATOM 764 C C . ALA A 1 104 ? 24.760 -9.295 -17.331 1.00 59.44 104 ALA A C 1
ATOM 766 O O . ALA A 1 104 ? 25.968 -9.091 -17.119 1.00 59.44 104 ALA A O 1
ATOM 767 N N . PRO A 1 105 ? 23.781 -8.419 -17.025 1.00 59.97 105 PRO A N 1
ATOM 768 C CA . PRO A 1 105 ? 24.051 -7.122 -16.420 1.00 59.97 105 PRO A CA 1
ATOM 769 C C . PRO A 1 105 ? 25.003 -7.317 -15.243 1.00 59.97 105 PRO A C 1
ATOM 771 O O . PRO A 1 105 ? 24.778 -8.157 -14.370 1.00 59.97 105 PRO A O 1
ATOM 774 N N . GLN A 1 106 ? 26.137 -6.618 -15.273 1.00 71.75 106 GLN A N 1
ATOM 775 C CA . GLN A 1 106 ? 27.060 -6.649 -14.145 1.00 71.75 106 GLN A CA 1
ATOM 776 C C . GLN A 1 106 ? 26.395 -5.895 -12.986 1.00 71.75 106 GLN A C 1
ATOM 778 O O . GLN A 1 106 ? 25.528 -5.055 -13.211 1.00 71.75 106 GLN A O 1
ATOM 783 N N . ALA A 1 107 ? 26.800 -6.154 -11.740 1.00 69.38 107 ALA A N 1
ATOM 784 C CA . ALA A 1 107 ? 26.199 -5.497 -10.573 1.00 69.38 107 ALA A CA 1
ATOM 785 C C . ALA A 1 107 ? 26.175 -3.953 -10.684 1.00 69.38 107 ALA A C 1
ATOM 787 O O . ALA A 1 107 ? 25.217 -3.323 -10.243 1.00 69.38 107 ALA A O 1
ATOM 788 N N . ASP A 1 108 ? 27.172 -3.356 -11.347 1.00 77.44 108 ASP A N 1
ATOM 789 C CA . ASP A 1 108 ? 27.247 -1.910 -11.597 1.00 77.44 108 ASP A CA 1
ATOM 790 C C . ASP A 1 108 ? 26.137 -1.389 -12.538 1.00 77.44 108 ASP A C 1
ATOM 792 O O . ASP A 1 108 ? 25.746 -0.221 -12.462 1.00 77.44 108 ASP A O 1
ATOM 796 N N . ASP A 1 109 ? 25.582 -2.244 -13.402 1.00 78.62 109 ASP A N 1
ATOM 797 C CA . ASP A 1 109 ? 24.519 -1.887 -14.348 1.00 78.62 109 ASP A CA 1
ATOM 798 C C . ASP A 1 109 ? 23.139 -1.797 -13.666 1.00 78.62 109 ASP A C 1
ATOM 800 O O . ASP A 1 109 ? 22.239 -1.116 -14.170 1.00 78.62 109 ASP A O 1
ATOM 804 N N . ASN A 1 110 ? 22.974 -2.406 -12.484 1.00 81.88 110 ASN A N 1
ATOM 805 C CA . ASN A 1 110 ? 21.710 -2.395 -11.741 1.00 81.88 110 ASN A CA 1
ATOM 806 C C . ASN A 1 110 ? 21.303 -0.983 -11.297 1.00 81.88 110 ASN A C 1
ATOM 808 O O . ASN A 1 110 ? 20.115 -0.654 -11.308 1.00 81.88 110 ASN A O 1
ATOM 812 N N . HIS A 1 111 ? 22.275 -0.120 -10.981 1.00 85.31 111 HIS A N 1
ATOM 813 C CA . HIS A 1 111 ? 22.013 1.288 -10.676 1.00 85.31 111 HIS A CA 1
ATOM 814 C C . HIS A 1 111 ? 21.448 2.040 -11.884 1.00 85.31 111 HIS A C 1
ATOM 816 O O . HIS A 1 111 ? 20.465 2.764 -11.754 1.00 85.31 111 HIS A O 1
ATOM 822 N N . SER A 1 112 ? 22.004 1.803 -13.076 1.00 87.25 112 SER A N 1
ATOM 823 C CA . SER A 1 112 ? 21.538 2.463 -14.303 1.00 87.25 112 SER A CA 1
ATOM 824 C C . SER A 1 112 ? 20.107 2.050 -14.658 1.00 87.25 112 SER A C 1
ATOM 826 O O . SER A 1 112 ? 19.312 2.872 -15.112 1.00 87.25 112 SER A O 1
ATOM 828 N N . LEU A 1 113 ? 19.752 0.780 -14.431 1.00 90.00 113 LEU A N 1
ATOM 829 C CA . LEU A 1 113 ? 18.388 0.296 -14.648 1.00 90.00 113 LEU A CA 1
ATOM 830 C C . LEU A 1 113 ? 17.404 0.877 -13.624 1.00 90.00 113 LEU A C 1
ATOM 832 O O . LEU A 1 113 ? 16.305 1.286 -14.000 1.00 90.00 113 LEU A O 1
ATOM 836 N N . ALA A 1 114 ? 17.791 0.946 -12.348 1.00 92.25 114 ALA A N 1
ATOM 837 C CA . ALA A 1 114 ? 16.976 1.561 -11.304 1.00 92.25 114 ALA A CA 1
ATOM 838 C C . ALA A 1 114 ? 16.710 3.046 -11.597 1.00 92.25 114 ALA A C 1
ATOM 840 O O . ALA A 1 114 ? 15.559 3.482 -11.535 1.00 92.25 114 ALA A O 1
ATOM 841 N N . ASP A 1 115 ? 17.740 3.790 -12.007 1.00 91.50 115 ASP A N 1
ATOM 842 C CA . ASP A 1 115 ? 17.628 5.195 -12.405 1.00 91.50 115 ASP A CA 1
ATOM 843 C C . ASP A 1 115 ? 16.696 5.358 -13.612 1.00 91.50 115 ASP A C 1
ATOM 845 O O . ASP A 1 115 ? 15.817 6.222 -13.616 1.00 91.50 115 ASP A O 1
ATOM 849 N N . LEU A 1 116 ? 16.818 4.484 -14.618 1.00 91.06 116 LEU A N 1
ATOM 850 C CA . LEU A 1 116 ? 15.940 4.473 -15.787 1.00 91.06 116 LEU A CA 1
ATOM 851 C C . LEU A 1 116 ? 14.469 4.247 -15.403 1.00 91.06 116 LEU A C 1
ATOM 853 O O . LEU A 1 116 ? 13.584 4.963 -15.884 1.00 91.06 116 LEU A O 1
ATOM 857 N N . LEU A 1 117 ? 14.194 3.271 -14.532 1.00 94.44 117 LEU A N 1
ATOM 858 C CA . LEU A 1 117 ? 12.847 3.022 -14.013 1.00 94.44 117 LEU A CA 1
ATOM 859 C C . LEU A 1 117 ? 12.332 4.212 -13.213 1.00 94.44 117 LEU A C 1
ATOM 861 O O . LEU A 1 117 ? 11.175 4.603 -13.372 1.00 94.44 117 LEU A O 1
ATOM 865 N N . GLN A 1 118 ? 13.183 4.804 -12.377 1.00 95.31 118 GLN A N 1
ATOM 866 C CA . GLN A 1 118 ? 12.841 5.977 -11.593 1.00 95.31 118 GLN A CA 1
ATOM 867 C C . GLN A 1 118 ? 12.452 7.137 -12.514 1.00 95.31 118 GLN A C 1
ATOM 869 O O . GLN A 1 118 ? 11.382 7.715 -12.329 1.00 95.31 118 GLN A O 1
ATOM 874 N N . THR A 1 119 ? 13.236 7.424 -13.559 1.00 92.25 119 THR A N 1
ATOM 875 C CA . THR A 1 119 ? 12.889 8.424 -14.581 1.00 92.25 119 THR A CA 1
ATOM 876 C C . THR A 1 119 ? 11.563 8.082 -15.265 1.00 92.25 119 THR A C 1
ATOM 878 O O . THR A 1 119 ? 10.699 8.949 -15.404 1.00 92.25 119 THR A O 1
ATOM 881 N N . ALA A 1 120 ? 11.345 6.822 -15.655 1.00 93.50 120 ALA A N 1
ATOM 882 C CA . ALA A 1 120 ? 10.105 6.407 -16.312 1.00 93.50 120 ALA A CA 1
ATOM 883 C C . ALA A 1 120 ? 8.874 6.600 -15.410 1.00 93.50 120 ALA A C 1
ATOM 885 O O . ALA A 1 120 ? 7.829 7.070 -15.871 1.00 93.50 120 ALA A O 1
ATOM 886 N N . VAL A 1 121 ? 9.007 6.302 -14.115 1.00 95.62 121 VAL A N 1
ATOM 887 C CA . VAL A 1 121 ? 7.977 6.534 -13.098 1.00 95.62 121 VAL A CA 1
ATOM 888 C C . VAL A 1 121 ? 7.737 8.033 -12.888 1.00 95.62 121 VAL A C 1
ATOM 890 O O . VAL A 1 121 ? 6.577 8.447 -12.879 1.00 95.62 121 VAL A O 1
ATOM 893 N N . GLN A 1 122 ? 8.794 8.853 -12.797 1.00 94.38 122 GLN A N 1
ATOM 894 C CA . GLN A 1 122 ? 8.700 10.320 -12.677 1.00 94.38 122 GLN A CA 1
ATOM 895 C C . GLN A 1 122 ? 7.959 10.952 -13.856 1.00 94.38 122 GLN A C 1
ATOM 897 O O . GLN A 1 122 ? 7.129 11.842 -13.669 1.00 94.38 122 GLN A O 1
ATOM 902 N N . LEU A 1 123 ? 8.216 10.461 -15.068 1.00 91.75 123 LEU A N 1
ATOM 903 C CA . LEU A 1 123 ? 7.526 10.900 -16.279 1.00 91.75 123 LEU A CA 1
ATOM 904 C C . LEU A 1 123 ? 6.128 10.286 -16.443 1.00 91.75 123 LEU A C 1
ATOM 906 O O . LEU A 1 123 ? 5.441 10.611 -17.410 1.00 91.75 123 LEU A O 1
ATOM 910 N N . GLN A 1 124 ? 5.706 9.415 -15.520 1.00 93.56 124 GLN A N 1
ATOM 911 C CA . GLN A 1 124 ? 4.459 8.647 -15.573 1.00 93.56 124 GLN A CA 1
ATOM 912 C C . GLN A 1 124 ? 4.291 7.837 -16.871 1.00 93.56 124 GLN A C 1
ATOM 914 O O . GLN A 1 124 ? 3.177 7.603 -17.339 1.00 93.56 124 GLN A O 1
ATOM 919 N N . ASN A 1 125 ? 5.397 7.370 -17.456 1.00 92.12 125 ASN A N 1
ATOM 920 C CA . ASN A 1 125 ? 5.398 6.616 -18.707 1.00 92.12 125 ASN A CA 1
ATOM 921 C C . ASN A 1 125 ? 5.107 5.125 -18.445 1.00 92.12 125 ASN A C 1
ATOM 923 O O . ASN A 1 125 ? 5.978 4.261 -18.553 1.00 92.12 125 ASN A O 1
ATOM 927 N N . SER A 1 126 ? 3.864 4.816 -18.063 1.00 92.44 126 SER A N 1
ATOM 928 C CA . SER A 1 126 ? 3.424 3.447 -17.745 1.00 92.44 126 SER A CA 1
ATOM 929 C C . SER A 1 126 ? 3.548 2.490 -18.933 1.00 92.44 126 SER A C 1
ATOM 931 O O . SER A 1 126 ? 3.805 1.302 -18.744 1.00 92.44 126 SER A O 1
ATOM 933 N N . THR A 1 127 ? 3.434 3.000 -20.159 1.00 90.44 127 THR A N 1
ATOM 934 C CA . THR A 1 127 ? 3.631 2.239 -21.395 1.00 90.44 127 THR A CA 1
ATOM 935 C C . THR A 1 127 ? 5.075 1.794 -21.584 1.00 90.44 127 THR A C 1
ATOM 937 O O . THR A 1 127 ? 5.293 0.645 -21.954 1.00 90.44 127 THR A O 1
ATOM 940 N N . PHE A 1 128 ? 6.055 2.651 -21.274 1.00 90.69 128 PHE A N 1
ATOM 941 C CA . PHE A 1 128 ? 7.467 2.268 -21.285 1.00 90.69 128 PHE A CA 1
ATOM 942 C C . PHE A 1 128 ? 7.744 1.182 -20.250 1.00 90.69 128 PHE A C 1
ATOM 944 O O . PHE A 1 128 ? 8.350 0.170 -20.577 1.00 90.69 128 PHE A O 1
ATOM 951 N N . ILE A 1 129 ? 7.247 1.359 -19.023 1.00 93.88 129 ILE A N 1
ATOM 952 C CA . ILE A 1 129 ? 7.425 0.378 -17.942 1.00 93.88 129 ILE A CA 1
ATOM 953 C C . ILE A 1 129 ? 6.799 -0.960 -18.341 1.00 93.88 129 ILE A C 1
ATOM 955 O O . ILE A 1 129 ? 7.434 -2.000 -18.224 1.00 93.88 129 ILE A O 1
ATOM 959 N N . THR A 1 130 ? 5.589 -0.931 -18.903 1.00 92.62 130 THR A N 1
ATOM 960 C CA . THR A 1 130 ? 4.916 -2.130 -19.416 1.00 92.62 130 THR A CA 1
ATOM 961 C C . THR A 1 130 ? 5.742 -2.785 -20.522 1.00 92.62 130 THR A C 1
ATOM 963 O O . THR A 1 130 ? 5.980 -3.987 -20.467 1.00 92.62 130 THR A O 1
ATOM 966 N N . ALA A 1 131 ? 6.220 -2.016 -21.503 1.00 89.94 131 ALA A N 1
ATOM 967 C CA . ALA A 1 131 ? 7.056 -2.532 -22.581 1.00 89.94 131 ALA A CA 1
ATOM 968 C C . ALA A 1 131 ? 8.354 -3.153 -22.054 1.00 89.94 131 ALA A C 1
ATOM 970 O O . ALA A 1 131 ? 8.733 -4.233 -22.498 1.00 89.94 131 ALA A O 1
ATOM 971 N N . LEU A 1 132 ? 8.998 -2.514 -21.078 1.00 90.25 132 LEU A N 1
ATOM 972 C CA . LEU A 1 132 ? 10.210 -3.012 -20.446 1.00 90.25 132 LEU A CA 1
ATOM 973 C C . LEU A 1 132 ? 9.941 -4.337 -19.717 1.00 90.25 132 LEU A C 1
ATOM 975 O O . LEU A 1 132 ? 10.623 -5.318 -20.002 1.00 90.25 132 LEU A O 1
ATOM 979 N N . CYS A 1 133 ? 8.898 -4.403 -18.881 1.00 91.31 133 CYS A N 1
ATOM 980 C CA . CYS A 1 133 ? 8.503 -5.608 -18.141 1.00 91.31 133 CYS A CA 1
ATOM 981 C C . CYS A 1 133 ? 8.079 -6.782 -19.045 1.00 91.31 133 CYS A C 1
ATOM 983 O O . CYS A 1 133 ? 8.273 -7.933 -18.666 1.00 91.31 133 CYS A O 1
ATOM 985 N N . HIS A 1 134 ? 7.509 -6.516 -20.226 1.00 89.44 134 HIS A N 1
ATOM 986 C CA . HIS A 1 134 ? 7.063 -7.562 -21.161 1.00 89.44 134 HIS A CA 1
ATOM 987 C C . HIS A 1 134 ? 8.094 -7.902 -22.247 1.00 89.44 134 HIS A C 1
ATOM 989 O O . HIS A 1 134 ? 7.959 -8.919 -22.929 1.00 89.44 134 HIS A O 1
ATOM 995 N N . SER A 1 135 ? 9.118 -7.069 -22.444 1.00 87.00 135 SER A N 1
ATOM 996 C CA . SER A 1 135 ? 10.215 -7.380 -23.360 1.00 87.00 135 SER A CA 1
ATOM 997 C C . SER A 1 135 ? 11.097 -8.472 -22.756 1.00 87.00 135 SER A C 1
ATOM 999 O O . SER A 1 135 ? 11.446 -8.404 -21.583 1.00 87.00 135 SER A O 1
ATOM 1001 N N . GLY A 1 136 ? 11.494 -9.480 -23.539 1.00 81.69 136 GLY A N 1
ATOM 1002 C CA . GLY A 1 136 ? 12.320 -10.581 -23.019 1.00 81.69 136 GLY A CA 1
ATOM 1003 C C . GLY A 1 136 ? 13.658 -10.114 -22.430 1.00 81.69 136 GLY A C 1
ATOM 1004 O O . GLY A 1 136 ? 14.121 -10.671 -21.440 1.00 81.69 136 GLY A O 1
ATOM 1005 N N . VAL A 1 137 ? 14.247 -9.057 -23.000 1.00 77.75 137 VAL A N 1
ATOM 1006 C CA . VAL A 1 137 ? 15.507 -8.469 -22.512 1.00 77.75 137 VAL A CA 1
ATOM 1007 C C . VAL A 1 137 ? 15.290 -7.620 -21.268 1.00 77.75 137 VAL A C 1
ATOM 1009 O O . VAL A 1 137 ? 16.046 -7.756 -20.309 1.00 77.75 137 VAL A O 1
ATOM 1012 N N . GLY A 1 138 ? 14.242 -6.794 -21.247 1.00 80.44 138 GLY A N 1
ATOM 1013 C CA . GLY A 1 138 ? 13.894 -6.031 -20.054 1.00 80.44 138 GLY A CA 1
ATOM 1014 C C . GLY A 1 138 ? 13.544 -6.954 -18.894 1.00 80.44 138 GLY A C 1
ATOM 1015 O O . GLY A 1 138 ? 14.059 -6.764 -17.806 1.00 80.44 138 GLY A O 1
ATOM 1016 N N . LEU A 1 139 ? 12.772 -8.018 -19.125 1.00 84.88 139 LEU A N 1
ATOM 1017 C CA . LEU A 1 139 ? 12.431 -8.974 -18.077 1.00 84.88 139 LEU A CA 1
ATOM 1018 C C . LEU A 1 139 ? 13.676 -9.638 -17.475 1.00 84.88 139 LEU A C 1
ATOM 1020 O O . LEU A 1 139 ? 13.757 -9.717 -16.256 1.00 84.88 139 LEU A O 1
ATOM 1024 N N . ALA A 1 140 ? 14.647 -10.066 -18.290 1.00 85.75 140 ALA A N 1
ATOM 1025 C CA . ALA A 1 140 ? 15.894 -10.646 -17.784 1.00 85.75 140 ALA A CA 1
ATOM 1026 C C . ALA A 1 140 ? 16.674 -9.643 -16.915 1.00 85.75 140 ALA A C 1
ATOM 1028 O O . ALA A 1 140 ? 17.019 -9.953 -15.781 1.00 85.75 140 ALA A O 1
ATOM 1029 N N . ALA A 1 141 ? 16.855 -8.409 -17.394 1.00 85.44 141 ALA A N 1
ATOM 1030 C CA . ALA A 1 141 ? 17.540 -7.372 -16.622 1.00 85.44 141 ALA A CA 1
ATOM 1031 C C . ALA A 1 141 ? 16.792 -7.001 -15.324 1.00 85.44 141 ALA A C 1
ATOM 1033 O O . ALA A 1 141 ? 17.404 -6.724 -14.299 1.00 85.44 141 ALA A O 1
ATOM 1034 N N . MET A 1 142 ? 15.458 -7.029 -15.347 1.00 89.00 142 MET A N 1
ATOM 1035 C CA . MET A 1 142 ? 14.613 -6.721 -14.189 1.00 89.00 142 MET A CA 1
ATOM 1036 C C . MET A 1 142 ? 14.525 -7.881 -13.186 1.00 89.00 142 MET A C 1
ATOM 1038 O O . MET A 1 142 ? 14.211 -7.645 -12.019 1.00 89.00 142 MET A O 1
ATOM 1042 N N . GLN A 1 143 ? 14.776 -9.122 -13.621 1.00 89.75 143 GLN A N 1
ATOM 1043 C CA . GLN A 1 143 ? 14.874 -10.288 -12.736 1.00 89.75 143 GLN A CA 1
ATOM 1044 C C . GLN A 1 143 ? 16.112 -10.209 -11.842 1.00 89.75 143 GLN A C 1
ATOM 1046 O O . GLN A 1 143 ? 16.025 -10.571 -10.671 1.00 89.75 143 GLN A O 1
ATOM 1051 N N . ASP A 1 144 ? 17.212 -9.679 -12.377 1.00 89.25 144 ASP A N 1
ATOM 1052 C CA . ASP A 1 144 ? 18.472 -9.494 -11.650 1.00 89.25 144 ASP A CA 1
ATOM 1053 C C . ASP A 1 144 ? 18.506 -8.199 -10.816 1.00 89.25 144 ASP A C 1
ATOM 1055 O O . ASP A 1 144 ? 19.441 -7.981 -10.043 1.00 89.25 144 ASP A O 1
ATOM 1059 N N . LEU A 1 145 ? 17.484 -7.339 -10.935 1.00 91.75 145 LEU A N 1
ATOM 1060 C CA . LEU A 1 145 ? 17.391 -6.105 -10.158 1.00 91.75 145 LEU A CA 1
ATOM 1061 C C . LEU A 1 145 ? 17.182 -6.447 -8.672 1.00 91.75 145 LEU A C 1
ATOM 1063 O O . LEU A 1 145 ? 16.142 -7.011 -8.320 1.00 91.75 145 LEU A O 1
ATOM 1067 N N . PRO A 1 146 ? 18.107 -6.085 -7.767 1.00 95.12 146 PRO A N 1
ATOM 1068 C CA . PRO A 1 146 ? 17.957 -6.406 -6.360 1.00 95.12 146 PRO A CA 1
ATOM 1069 C C . PRO A 1 146 ? 16.787 -5.619 -5.759 1.00 95.12 146 PRO A C 1
ATOM 1071 O O . PRO A 1 146 ? 16.505 -4.474 -6.128 1.00 95.12 146 PRO A O 1
ATOM 1074 N N . ALA A 1 147 ? 16.101 -6.238 -4.799 1.00 95.81 147 ALA A N 1
ATOM 1075 C CA . ALA A 1 147 ? 14.900 -5.678 -4.183 1.00 95.81 147 ALA A CA 1
ATOM 1076 C C . ALA A 1 147 ? 15.140 -4.298 -3.532 1.00 95.81 147 ALA A C 1
ATOM 1078 O O . ALA A 1 147 ? 14.245 -3.450 -3.524 1.00 95.81 147 ALA A O 1
ATOM 1079 N N . GLU A 1 148 ? 16.364 -4.048 -3.056 1.00 95.81 148 GLU A N 1
ATOM 1080 C CA . GLU A 1 148 ? 16.797 -2.774 -2.466 1.00 95.81 148 GLU A CA 1
ATOM 1081 C C . GLU A 1 148 ? 16.729 -1.590 -3.444 1.00 95.81 148 GLU A C 1
ATOM 1083 O O . GLU A 1 148 ? 16.475 -0.460 -3.031 1.00 95.81 148 GLU A O 1
ATOM 1088 N N . HIS A 1 149 ? 16.899 -1.834 -4.746 1.00 95.56 149 HIS A N 1
ATOM 1089 C CA . HIS A 1 149 ? 16.757 -0.805 -5.777 1.00 95.56 149 HIS A CA 1
ATOM 1090 C C . HIS A 1 149 ? 15.315 -0.667 -6.268 1.00 95.56 149 HIS A C 1
ATOM 1092 O O . HIS A 1 149 ? 14.911 0.409 -6.710 1.00 95.56 149 HIS A O 1
ATOM 1098 N N . LEU A 1 150 ? 14.512 -1.728 -6.159 1.00 96.38 150 LEU A N 1
ATOM 1099 C CA . LEU A 1 150 ? 13.105 -1.693 -6.547 1.00 96.38 150 LEU A CA 1
ATOM 1100 C C . LEU A 1 150 ? 12.246 -0.905 -5.543 1.00 96.38 150 LEU A C 1
ATOM 1102 O O . LEU A 1 150 ? 11.324 -0.195 -5.951 1.00 96.38 150 LEU A O 1
ATOM 1106 N N . ALA A 1 151 ? 12.548 -0.989 -4.243 1.00 96.75 151 ALA A N 1
ATOM 1107 C CA . ALA A 1 151 ? 11.746 -0.350 -3.199 1.00 96.75 151 ALA A CA 1
ATOM 1108 C C . ALA A 1 151 ? 11.620 1.186 -3.353 1.00 96.75 151 ALA A C 1
ATOM 1110 O O . ALA A 1 151 ? 10.488 1.681 -3.322 1.00 96.75 151 ALA A O 1
ATOM 1111 N N . PRO A 1 152 ? 12.699 1.962 -3.604 1.00 96.88 152 PRO A N 1
ATOM 1112 C CA . PRO A 1 152 ? 12.594 3.404 -3.851 1.00 96.88 152 PRO A CA 1
ATOM 1113 C C . PRO A 1 152 ? 11.778 3.755 -5.101 1.00 96.88 152 PRO A C 1
ATOM 1115 O O . PRO A 1 152 ? 11.019 4.726 -5.092 1.00 96.88 152 PRO A O 1
ATOM 1118 N N . VAL A 1 153 ? 11.896 2.956 -6.169 1.00 97.12 153 VAL A N 1
ATOM 1119 C CA . VAL A 1 153 ? 11.139 3.150 -7.418 1.00 97.12 153 VAL A CA 1
ATOM 1120 C C . VAL A 1 153 ? 9.645 2.924 -7.178 1.00 97.12 153 VAL A C 1
ATOM 1122 O O . VAL A 1 153 ? 8.820 3.732 -7.611 1.00 97.12 153 VAL A O 1
ATOM 1125 N N . LEU A 1 154 ? 9.289 1.860 -6.450 1.00 97.31 154 LEU A N 1
ATOM 1126 C CA . LEU A 1 154 ? 7.909 1.596 -6.046 1.00 97.31 154 LEU A CA 1
ATOM 1127 C C . LEU A 1 154 ? 7.365 2.722 -5.167 1.00 97.31 154 LEU A C 1
ATOM 1129 O O . LEU A 1 154 ? 6.268 3.204 -5.433 1.00 97.31 154 LEU A O 1
ATOM 1133 N N . LEU A 1 155 ? 8.133 3.185 -4.176 1.00 96.88 155 LEU A N 1
ATOM 1134 C CA . LEU A 1 155 ? 7.718 4.252 -3.263 1.00 96.88 155 LEU A CA 1
ATOM 1135 C C . LEU A 1 155 ? 7.443 5.554 -4.018 1.00 96.88 155 LEU A C 1
ATOM 1137 O O . LEU A 1 155 ? 6.409 6.193 -3.818 1.00 96.88 155 LEU A O 1
ATOM 1141 N N . LEU A 1 156 ? 8.325 5.911 -4.951 1.00 96.12 156 LEU A N 1
ATOM 1142 C CA . LEU A 1 156 ? 8.103 7.032 -5.853 1.00 96.12 156 LEU A CA 1
ATOM 1143 C C . LEU A 1 156 ? 6.814 6.847 -6.669 1.00 96.12 156 LEU A C 1
ATOM 1145 O O . LEU A 1 156 ? 6.038 7.793 -6.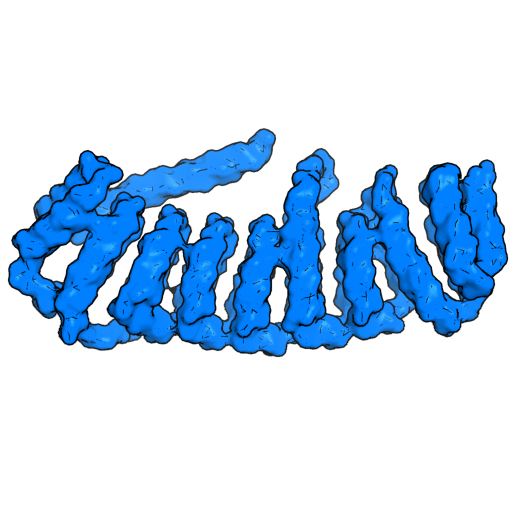809 1.00 96.12 156 LEU A O 1
ATOM 1149 N N . ALA A 1 157 ? 6.563 5.646 -7.195 1.00 96.00 157 ALA A N 1
ATOM 1150 C CA . ALA A 1 157 ? 5.349 5.368 -7.954 1.00 96.00 157 ALA A CA 1
ATOM 1151 C C . ALA A 1 157 ? 4.083 5.509 -7.089 1.00 96.00 157 ALA A C 1
ATOM 1153 O O . ALA A 1 157 ? 3.088 6.048 -7.580 1.00 96.00 157 ALA A O 1
ATOM 1154 N N . VAL A 1 158 ? 4.139 5.126 -5.804 1.00 95.06 158 VAL A N 1
ATOM 1155 C CA . VAL A 1 158 ? 3.058 5.353 -4.827 1.00 95.06 158 VAL A CA 1
ATOM 1156 C C . VAL A 1 158 ? 2.811 6.846 -4.630 1.00 95.06 158 VAL A C 1
ATOM 1158 O O . VAL A 1 158 ? 1.675 7.303 -4.758 1.00 95.06 158 VAL A O 1
ATOM 1161 N N . HIS A 1 159 ? 3.865 7.632 -4.394 1.00 93.81 159 HIS A N 1
ATOM 1162 C CA . HIS A 1 159 ? 3.747 9.082 -4.212 1.00 93.81 159 HIS A CA 1
ATOM 1163 C C . HIS A 1 159 ? 3.189 9.795 -5.449 1.00 93.81 159 HIS A C 1
ATOM 1165 O O . HIS A 1 159 ? 2.392 10.723 -5.321 1.00 93.81 159 HIS A O 1
ATOM 1171 N N . LEU A 1 160 ? 3.563 9.337 -6.646 1.00 93.75 160 LEU A N 1
ATOM 1172 C CA . LEU A 1 160 ? 3.044 9.853 -7.915 1.00 93.75 160 LEU A CA 1
ATOM 1173 C C . LEU A 1 160 ? 1.689 9.252 -8.312 1.00 93.75 160 LEU A C 1
ATOM 1175 O O . LEU A 1 160 ? 1.166 9.607 -9.369 1.00 93.75 160 LEU A O 1
ATOM 1179 N N . ARG A 1 161 ? 1.123 8.353 -7.493 1.00 92.75 161 ARG A N 1
ATOM 1180 C CA . ARG A 1 161 ? -0.140 7.640 -7.745 1.00 92.75 161 ARG A CA 1
ATOM 1181 C C . ARG A 1 161 ? -0.161 6.921 -9.098 1.00 92.75 161 ARG A C 1
ATOM 1183 O O . ARG A 1 161 ? -1.194 6.812 -9.757 1.00 92.75 161 ARG A O 1
ATOM 1190 N N . ASN A 1 162 ? 0.992 6.414 -9.530 1.00 93.69 162 ASN A N 1
ATOM 1191 C CA . ASN A 1 162 ? 1.130 5.689 -10.787 1.00 93.69 162 ASN A CA 1
ATOM 1192 C C . ASN A 1 162 ? 0.827 4.197 -10.578 1.00 93.69 162 ASN A C 1
ATOM 1194 O O . ASN A 1 162 ? 1.714 3.342 -10.642 1.00 93.69 162 ASN A O 1
ATOM 1198 N N . TYR A 1 163 ? -0.448 3.881 -10.324 1.00 91.44 163 TYR A N 1
ATOM 1199 C CA . TYR A 1 163 ? -0.878 2.514 -10.005 1.00 91.44 163 TYR A CA 1
ATOM 1200 C C . TYR A 1 163 ? -0.572 1.510 -11.118 1.00 91.44 163 TYR A C 1
ATOM 1202 O O . TYR A 1 163 ? -0.294 0.350 -10.828 1.00 91.44 163 TYR A O 1
ATOM 1210 N N . ALA A 1 164 ? -0.587 1.949 -12.381 1.00 92.75 164 ALA A N 1
ATOM 1211 C CA . ALA A 1 164 ? -0.240 1.098 -13.515 1.00 92.75 164 ALA A CA 1
ATOM 1212 C C . ALA A 1 164 ? 1.228 0.656 -13.444 1.00 92.75 164 ALA A C 1
ATOM 1214 O O . ALA A 1 164 ? 1.507 -0.536 -13.533 1.00 92.75 164 ALA A O 1
ATOM 1215 N N . ALA A 1 165 ? 2.157 1.593 -13.217 1.00 94.56 165 ALA A N 1
ATOM 1216 C CA . ALA A 1 165 ? 3.569 1.266 -13.031 1.00 94.56 165 ALA A CA 1
ATOM 1217 C C . ALA A 1 165 ? 3.778 0.334 -11.835 1.00 94.56 165 ALA A C 1
ATOM 1219 O O . ALA A 1 165 ? 4.452 -0.680 -11.959 1.00 94.56 165 ALA A O 1
ATOM 1220 N N . MET A 1 166 ? 3.151 0.640 -10.699 1.00 95.31 166 MET A N 1
ATOM 1221 C CA . MET A 1 166 ? 3.258 -0.180 -9.491 1.00 95.31 166 MET A CA 1
ATOM 1222 C C . MET A 1 166 ? 2.777 -1.609 -9.715 1.00 95.31 166 MET A C 1
ATOM 1224 O O . MET A 1 166 ? 3.452 -2.539 -9.294 1.00 95.31 166 MET A O 1
ATOM 1228 N N . GLN A 1 167 ? 1.641 -1.799 -10.392 1.00 94.81 167 GLN A N 1
ATOM 1229 C CA . GLN A 1 167 ? 1.142 -3.138 -10.695 1.00 94.81 167 GLN A CA 1
ATOM 1230 C C . GLN A 1 167 ? 2.156 -3.936 -11.509 1.00 94.81 167 GLN A C 1
ATOM 1232 O O . GLN A 1 167 ? 2.403 -5.082 -11.161 1.00 94.81 167 GLN A O 1
ATOM 1237 N N . GLN A 1 168 ? 2.769 -3.333 -12.532 1.00 95.38 168 GLN A N 1
ATOM 1238 C CA . GLN A 1 168 ? 3.792 -3.998 -13.347 1.00 95.38 168 GLN A CA 1
ATOM 1239 C C . GLN A 1 168 ? 5.058 -4.307 -12.540 1.00 95.38 168 GLN A C 1
ATOM 1241 O O . GLN A 1 168 ? 5.569 -5.421 -12.590 1.00 95.38 168 GLN A O 1
ATOM 1246 N N . LEU A 1 169 ? 5.531 -3.344 -11.748 1.00 96.25 169 LEU A N 1
ATOM 1247 C CA . LEU A 1 169 ? 6.731 -3.490 -10.925 1.00 96.25 169 LEU A CA 1
ATOM 1248 C C . LEU A 1 169 ? 6.556 -4.532 -9.808 1.00 96.25 169 LEU A C 1
ATOM 1250 O O . LEU A 1 169 ? 7.498 -5.247 -9.489 1.00 96.25 169 LEU A O 1
ATOM 1254 N N . LEU A 1 170 ? 5.353 -4.674 -9.247 1.00 96.88 170 LEU A N 1
ATOM 1255 C CA . LEU A 1 170 ? 5.049 -5.696 -8.239 1.00 96.88 170 LEU A CA 1
ATOM 1256 C C . LEU A 1 170 ? 4.937 -7.117 -8.814 1.00 96.88 170 LEU A C 1
ATOM 1258 O O . LEU A 1 170 ? 4.990 -8.069 -8.042 1.00 96.88 170 LEU A O 1
ATOM 1262 N N . GLN A 1 171 ? 4.798 -7.285 -10.137 1.00 95.50 171 GLN A N 1
ATOM 1263 C CA . GLN A 1 171 ? 4.862 -8.612 -10.775 1.00 95.50 171 GLN A CA 1
ATOM 1264 C C . GLN A 1 171 ? 6.298 -9.126 -10.943 1.00 95.50 171 GLN A C 1
ATOM 1266 O O . GLN A 1 171 ? 6.500 -10.272 -11.345 1.00 95.50 171 GLN A O 1
ATOM 1271 N N . LEU A 1 172 ? 7.305 -8.291 -10.683 1.00 95.00 172 LEU A N 1
ATOM 1272 C CA . LEU A 1 172 ? 8.697 -8.688 -10.838 1.00 95.00 172 LEU A CA 1
ATOM 1273 C C . LEU A 1 172 ? 9.105 -9.667 -9.730 1.00 95.00 172 LEU A C 1
ATOM 1275 O O . LEU A 1 172 ? 8.733 -9.463 -8.573 1.00 95.00 172 LEU A O 1
ATOM 1279 N N . PRO A 1 173 ? 9.933 -10.685 -10.027 1.00 94.81 173 PRO A N 1
ATOM 1280 C CA . PRO A 1 173 ? 10.416 -11.612 -9.002 1.00 94.81 173 PRO A CA 1
ATOM 1281 C C . PRO A 1 173 ? 11.162 -10.921 -7.856 1.00 94.81 173 PRO A C 1
ATOM 1283 O O . PRO A 1 173 ? 11.056 -11.341 -6.706 1.00 94.81 173 PRO A O 1
ATOM 1286 N N . SER A 1 174 ? 11.849 -9.817 -8.145 1.00 95.00 174 SER A N 1
ATOM 1287 C CA . SER A 1 174 ? 12.533 -8.989 -7.152 1.00 95.00 174 SER A CA 1
ATOM 1288 C C . SER A 1 174 ? 11.588 -8.346 -6.132 1.00 95.00 174 SER A C 1
ATOM 1290 O O . SER A 1 174 ? 11.989 -8.144 -4.987 1.00 95.00 174 SER A O 1
ATOM 1292 N N . ALA A 1 175 ? 10.312 -8.121 -6.473 1.00 96.81 175 ALA A N 1
ATOM 1293 C CA . ALA A 1 175 ? 9.305 -7.660 -5.516 1.00 96.81 175 ALA A CA 1
ATOM 1294 C C . ALA A 1 175 ? 9.021 -8.711 -4.427 1.00 96.81 175 ALA A C 1
ATOM 1296 O O . ALA A 1 175 ? 8.781 -8.365 -3.272 1.00 96.81 175 ALA A O 1
ATOM 1297 N N . ALA A 1 176 ? 9.099 -10.004 -4.766 1.00 96.31 176 ALA A N 1
ATOM 1298 C CA . ALA A 1 176 ? 8.921 -11.084 -3.797 1.00 96.31 176 ALA A CA 1
ATOM 1299 C C . ALA A 1 176 ? 10.092 -11.192 -2.802 1.00 96.31 176 ALA A C 1
ATOM 1301 O O . ALA A 1 176 ? 9.907 -11.730 -1.712 1.00 96.31 176 ALA A O 1
ATOM 1302 N N . GLY A 1 177 ? 11.272 -10.680 -3.172 1.00 96.06 177 GLY A N 1
ATOM 1303 C CA . GLY A 1 177 ? 12.472 -10.630 -2.334 1.00 96.06 177 GLY A CA 1
ATOM 1304 C C . GLY A 1 177 ? 12.613 -9.360 -1.489 1.00 96.06 177 GLY A C 1
ATOM 1305 O O . GLY A 1 177 ? 13.652 -9.173 -0.862 1.00 96.06 177 GLY A O 1
ATOM 1306 N N . MET A 1 178 ? 11.613 -8.473 -1.488 1.00 97.75 178 MET A N 1
ATOM 1307 C CA . MET A 1 178 ? 11.628 -7.271 -0.651 1.00 97.75 178 MET A CA 1
ATOM 1308 C C . MET A 1 178 ? 11.599 -7.625 0.832 1.00 97.75 178 MET A C 1
ATOM 1310 O O . MET A 1 178 ? 10.915 -8.561 1.239 1.00 97.75 178 MET A O 1
ATOM 1314 N N . ASP A 1 179 ? 12.303 -6.844 1.648 1.00 97.38 179 ASP A N 1
ATOM 1315 C CA . ASP A 1 179 ? 12.233 -6.990 3.097 1.00 97.38 179 ASP A CA 1
ATOM 1316 C C . ASP A 1 179 ? 10.926 -6.412 3.676 1.00 97.38 179 ASP A C 1
ATOM 1318 O O . ASP A 1 179 ? 10.216 -5.605 3.063 1.00 97.38 179 ASP A O 1
ATOM 1322 N N . THR A 1 180 ? 10.594 -6.836 4.897 1.00 97.06 180 THR A N 1
ATOM 1323 C CA . THR A 1 180 ? 9.380 -6.399 5.600 1.00 97.06 180 THR A CA 1
ATOM 1324 C C . THR A 1 180 ? 9.364 -4.890 5.834 1.00 97.06 180 THR A C 1
ATOM 1326 O O . THR A 1 180 ? 8.297 -4.285 5.791 1.00 97.06 180 THR A O 1
ATOM 1329 N N . ALA A 1 181 ? 10.525 -4.264 6.059 1.00 97.12 181 ALA A N 1
ATOM 1330 C CA . ALA A 1 181 ? 10.626 -2.825 6.304 1.00 97.12 181 ALA A CA 1
ATOM 1331 C C . ALA A 1 181 ? 10.231 -2.005 5.065 1.00 97.12 181 ALA A C 1
ATOM 1333 O O . ALA A 1 181 ? 9.464 -1.048 5.171 1.00 97.12 181 ALA A O 1
ATOM 1334 N N . SER A 1 182 ? 10.688 -2.420 3.885 1.00 97.25 182 SER A N 1
ATOM 1335 C CA . SER A 1 182 ? 10.358 -1.795 2.606 1.00 97.25 182 SER A CA 1
ATOM 1336 C C . SER A 1 182 ? 8.883 -1.976 2.268 1.00 97.25 182 SER A C 1
ATOM 1338 O O . SER A 1 182 ? 8.216 -1.011 1.897 1.00 97.25 182 SER A O 1
ATOM 1340 N N . VAL A 1 183 ? 8.340 -3.188 2.444 1.00 97.50 183 VAL A N 1
ATOM 1341 C CA . VAL A 1 183 ? 6.903 -3.445 2.241 1.00 97.50 183 VAL A CA 1
ATOM 1342 C C . VAL A 1 183 ? 6.055 -2.623 3.214 1.00 97.50 183 VAL A C 1
ATOM 1344 O O . VAL A 1 183 ? 5.041 -2.061 2.802 1.00 97.50 183 VAL A O 1
ATOM 1347 N N . LEU A 1 184 ? 6.480 -2.485 4.475 1.00 96.56 184 LEU A N 1
ATOM 1348 C CA . LEU A 1 184 ? 5.803 -1.641 5.459 1.00 96.56 184 LEU A CA 1
ATOM 1349 C C . LEU A 1 184 ? 5.784 -0.171 5.023 1.00 96.56 184 LEU A C 1
ATOM 1351 O O . LEU A 1 184 ? 4.720 0.437 5.028 1.00 96.56 184 LEU A O 1
ATOM 1355 N N . GLY A 1 185 ? 6.924 0.381 4.597 1.00 96.25 185 GLY A N 1
ATOM 1356 C CA . GLY A 1 185 ? 7.000 1.764 4.119 1.00 96.25 185 GLY A CA 1
ATOM 1357 C C . GLY A 1 185 ? 6.118 2.012 2.891 1.00 96.25 185 GLY A C 1
ATOM 1358 O O . GLY A 1 185 ? 5.436 3.034 2.805 1.00 96.25 185 GLY A O 1
ATOM 1359 N N . LEU A 1 186 ? 6.055 1.044 1.969 1.00 96.69 186 LEU A N 1
ATOM 1360 C CA . LEU A 1 186 ? 5.140 1.097 0.828 1.00 96.69 186 LEU A CA 1
ATOM 1361 C C . LEU A 1 186 ? 3.672 1.033 1.258 1.00 96.69 186 LEU A C 1
ATOM 1363 O O . LEU A 1 186 ? 2.858 1.777 0.716 1.00 96.69 186 LEU A O 1
ATOM 1367 N N . LEU A 1 187 ? 3.327 0.176 2.223 1.00 96.38 187 LEU A N 1
ATOM 1368 C CA . LEU A 1 187 ? 1.972 0.079 2.771 1.00 96.38 187 LEU A CA 1
ATOM 1369 C C . LEU A 1 187 ? 1.569 1.371 3.487 1.00 96.38 187 LEU A C 1
ATOM 1371 O O . LEU A 1 187 ? 0.463 1.855 3.270 1.00 96.38 187 LEU A O 1
ATOM 1375 N N . GLU A 1 188 ? 2.455 1.965 4.287 1.00 94.56 188 GLU A N 1
ATOM 1376 C CA . GLU A 1 188 ? 2.210 3.248 4.953 1.00 94.56 188 GLU A CA 1
ATOM 1377 C C . GLU A 1 188 ? 1.940 4.356 3.931 1.00 94.56 188 GLU A C 1
ATOM 1379 O O . GLU A 1 188 ? 0.949 5.077 4.055 1.00 94.56 188 GLU A O 1
ATOM 1384 N N . ALA A 1 189 ? 2.759 4.444 2.878 1.00 93.56 189 ALA A N 1
ATOM 1385 C CA . ALA A 1 189 ? 2.557 5.401 1.794 1.00 93.56 189 ALA A CA 1
ATOM 1386 C C . ALA A 1 189 ? 1.263 5.131 1.002 1.00 93.56 189 ALA A C 1
ATOM 1388 O O . ALA A 1 189 ? 0.558 6.072 0.636 1.00 93.56 189 ALA A O 1
ATOM 1389 N N . ALA A 1 190 ? 0.925 3.859 0.760 1.00 93.75 190 ALA A N 1
ATOM 1390 C CA . ALA A 1 190 ? -0.287 3.451 0.050 1.00 93.75 190 ALA A CA 1
ATOM 1391 C C . ALA A 1 190 ? -1.552 3.834 0.815 1.00 93.75 190 ALA A C 1
ATOM 1393 O O . ALA A 1 190 ? -2.485 4.377 0.235 1.00 93.75 190 ALA A O 1
ATOM 1394 N N . VAL A 1 191 ? -1.556 3.554 2.117 1.00 92.19 191 VAL A N 1
ATOM 1395 C CA . VAL A 1 191 ? -2.660 3.835 3.036 1.00 92.19 191 VAL A CA 1
ATOM 1396 C C . VAL A 1 191 ? -2.816 5.338 3.267 1.00 92.19 191 VAL A C 1
ATOM 1398 O O . VAL A 1 191 ? -3.931 5.825 3.432 1.00 92.19 191 VAL A O 1
ATOM 1401 N N . ALA A 1 192 ? -1.711 6.087 3.257 1.00 88.81 192 ALA A N 1
ATOM 1402 C CA . ALA A 1 192 ? -1.734 7.545 3.309 1.00 88.81 192 ALA A CA 1
ATOM 1403 C C . ALA A 1 192 ? -2.281 8.188 2.023 1.00 88.81 192 ALA A C 1
ATOM 1405 O O . ALA A 1 192 ? -2.792 9.308 2.059 1.00 88.81 192 ALA A O 1
ATOM 1406 N N . GLY A 1 193 ? -2.142 7.513 0.881 1.00 85.81 193 GLY A N 1
ATOM 1407 C CA . GLY A 1 193 ? -2.607 7.991 -0.415 1.00 85.81 193 GLY A CA 1
ATOM 1408 C C . GLY A 1 193 ? -4.095 7.721 -0.660 1.00 85.81 193 GLY A C 1
ATOM 1409 O O . GLY A 1 193 ? -4.632 6.679 -0.298 1.00 85.81 193 GLY A O 1
ATOM 1410 N N . GLN A 1 194 ? -4.769 8.630 -1.370 1.00 79.56 194 GLN A N 1
ATOM 1411 C CA . GLN A 1 194 ? -6.090 8.337 -1.946 1.00 79.56 194 GLN A CA 1
ATOM 1412 C C . GLN A 1 194 ? -5.969 7.192 -2.966 1.00 79.56 194 GLN A C 1
ATOM 1414 O O . GLN A 1 194 ? -4.950 7.093 -3.646 1.00 79.56 194 GLN A O 1
ATOM 1419 N N . GLY A 1 195 ? -6.987 6.334 -3.094 1.00 78.50 195 GLY A N 1
ATOM 1420 C CA . GLY A 1 195 ? -7.029 5.263 -4.108 1.00 78.50 195 GLY A CA 1
ATOM 1421 C C . GLY A 1 195 ? -6.038 4.108 -3.895 1.00 78.50 195 GLY A C 1
ATOM 1422 O O . GLY A 1 195 ? -5.817 3.308 -4.804 1.00 78.50 195 GLY A O 1
ATOM 1423 N N . GLY A 1 196 ? -5.428 4.014 -2.710 1.00 83.25 196 GLY A N 1
ATOM 1424 C CA . GLY A 1 196 ? -4.417 3.012 -2.376 1.00 83.25 196 GLY A CA 1
ATOM 1425 C C . GLY A 1 196 ? -4.930 1.579 -2.219 1.00 83.25 196 GLY A C 1
ATOM 1426 O O . GLY A 1 196 ? -4.110 0.673 -2.130 1.00 83.25 196 GLY A O 1
ATOM 1427 N N . GLU A 1 197 ? -6.245 1.334 -2.229 1.00 89.06 197 GLU A N 1
ATOM 1428 C CA . GLU A 1 197 ? -6.842 0.014 -1.968 1.00 89.06 197 GLU A CA 1
ATOM 1429 C C . GLU A 1 197 ? -6.174 -1.109 -2.792 1.00 89.06 197 GLU A C 1
ATOM 1431 O O . GLU A 1 197 ? -5.677 -2.098 -2.252 1.00 89.06 197 GLU A O 1
ATOM 1436 N N . ARG A 1 198 ? -6.160 -0.991 -4.124 1.00 90.12 198 ARG A N 1
ATOM 1437 C CA . ARG A 1 198 ? -5.618 -2.051 -4.996 1.00 90.12 198 ARG A CA 1
ATOM 1438 C C . ARG A 1 198 ? -4.127 -2.284 -4.774 1.00 90.12 198 ARG A C 1
ATOM 1440 O O . ARG A 1 198 ? -3.633 -3.394 -4.993 1.00 90.12 198 ARG A O 1
ATOM 1447 N N . LEU A 1 199 ? -3.417 -1.236 -4.360 1.00 93.00 199 LEU A N 1
ATOM 1448 C CA . LEU A 1 199 ? -2.014 -1.335 -4.008 1.00 93.00 199 LEU A CA 1
ATOM 1449 C C . LEU A 1 199 ? -1.850 -2.077 -2.683 1.00 93.00 199 LEU A C 1
ATOM 1451 O O . LEU A 1 199 ? -1.047 -3.000 -2.629 1.00 93.00 199 LEU A O 1
ATOM 1455 N N . VAL A 1 200 ? -2.622 -1.723 -1.653 1.00 94.75 200 VAL A N 1
ATOM 1456 C CA . VAL A 1 200 ? -2.592 -2.399 -0.349 1.00 94.75 200 VAL A CA 1
ATOM 1457 C C . VAL A 1 200 ? -2.803 -3.900 -0.535 1.00 94.75 200 VAL A C 1
ATOM 1459 O O . VAL A 1 200 ? -1.987 -4.679 -0.051 1.00 94.75 200 VAL A O 1
ATOM 1462 N N . ARG A 1 201 ? -3.786 -4.316 -1.346 1.00 94.69 201 ARG A N 1
ATOM 1463 C CA . ARG A 1 201 ? -4.005 -5.737 -1.675 1.00 94.69 201 ARG A CA 1
ATOM 1464 C C . ARG A 1 201 ? -2.770 -6.391 -2.290 1.00 94.69 201 ARG A C 1
ATOM 1466 O O . ARG A 1 201 ? -2.382 -7.479 -1.880 1.00 94.69 201 ARG A O 1
ATOM 1473 N N . SER A 1 202 ? -2.168 -5.734 -3.281 1.00 95.12 202 SER A N 1
ATOM 1474 C CA . SER A 1 202 ? -0.988 -6.253 -3.984 1.00 95.12 202 SER A CA 1
ATOM 1475 C C . SER A 1 202 ? 0.236 -6.345 -3.065 1.00 95.12 202 SER A C 1
ATOM 1477 O O . SER A 1 202 ? 0.963 -7.329 -3.119 1.00 95.12 202 SER A O 1
ATOM 1479 N N . LEU A 1 203 ? 0.441 -5.360 -2.186 1.00 96.69 203 LEU A N 1
ATOM 1480 C CA . LEU A 1 203 ? 1.537 -5.353 -1.212 1.00 96.69 203 LEU A CA 1
ATOM 1481 C C . LEU A 1 203 ? 1.333 -6.397 -0.113 1.00 96.69 203 LEU A C 1
ATOM 1483 O O . LEU A 1 203 ? 2.282 -7.073 0.272 1.00 96.69 203 LEU A O 1
ATOM 1487 N N . LEU A 1 204 ? 0.097 -6.583 0.358 1.00 96.00 204 LEU A N 1
ATOM 1488 C CA . LEU A 1 204 ? -0.242 -7.642 1.310 1.00 96.00 204 LEU A CA 1
ATOM 1489 C C . LEU A 1 204 ? -0.111 -9.043 0.696 1.00 96.00 204 LEU A C 1
ATOM 1491 O O . LEU A 1 204 ? 0.068 -10.003 1.438 1.00 96.00 204 LEU A O 1
ATOM 1495 N N . ALA A 1 205 ? -0.135 -9.180 -0.632 1.00 95.75 205 ALA A N 1
ATOM 1496 C CA . ALA A 1 205 ? 0.134 -10.452 -1.302 1.00 95.75 205 ALA A CA 1
ATOM 1497 C C . ALA A 1 205 ? 1.631 -10.824 -1.351 1.00 95.75 205 ALA A C 1
ATOM 1499 O O . ALA A 1 205 ? 1.954 -11.979 -1.640 1.00 95.75 205 ALA A O 1
ATOM 1500 N N . LEU A 1 206 ? 2.546 -9.886 -1.068 1.00 96.38 206 LEU A N 1
ATOM 1501 C CA . LEU A 1 206 ? 3.986 -10.159 -1.060 1.00 96.38 206 LEU A CA 1
ATOM 1502 C C . LEU A 1 206 ? 4.376 -11.066 0.119 1.00 96.38 206 LEU A C 1
ATOM 1504 O O . LEU A 1 206 ? 3.815 -10.921 1.202 1.00 96.38 206 LEU A O 1
ATOM 1508 N N . PRO A 1 207 ? 5.373 -11.961 -0.024 1.00 96.75 207 PRO A N 1
ATOM 1509 C CA . PRO A 1 207 ? 5.784 -12.860 1.057 1.00 96.75 207 PRO A CA 1
ATOM 1510 C C . PRO A 1 207 ? 6.154 -12.135 2.358 1.00 96.75 207 PRO A C 1
ATOM 1512 O O . PRO A 1 207 ? 5.714 -12.550 3.427 1.00 96.75 207 PRO A O 1
ATOM 1515 N N . ALA A 1 208 ? 6.884 -11.022 2.262 1.00 96.25 208 ALA A N 1
ATOM 1516 C CA . ALA A 1 208 ? 7.345 -10.253 3.417 1.00 96.25 208 ALA A CA 1
ATOM 1517 C C . ALA A 1 208 ? 6.224 -9.553 4.204 1.00 96.25 208 ALA A C 1
ATOM 1519 O O . ALA A 1 208 ? 6.452 -9.122 5.335 1.00 96.25 208 ALA A O 1
ATOM 1520 N N . SER A 1 209 ? 5.006 -9.460 3.651 1.00 95.94 209 SER A N 1
ATOM 1521 C CA . SER A 1 209 ? 3.841 -8.949 4.383 1.00 95.94 209 SER A CA 1
ATOM 1522 C C . SER A 1 209 ? 3.413 -9.886 5.520 1.00 95.94 209 SER A C 1
ATOM 1524 O O . SER A 1 209 ? 2.797 -9.445 6.490 1.00 95.94 209 SER A O 1
ATOM 1526 N N . ARG A 1 210 ? 3.751 -11.180 5.421 1.00 94.56 210 ARG A N 1
ATOM 1527 C CA . ARG A 1 210 ? 3.405 -12.202 6.420 1.00 94.56 210 ARG A CA 1
ATOM 1528 C C . ARG A 1 210 ? 4.153 -12.007 7.733 1.00 94.56 210 ARG A C 1
ATOM 1530 O O . ARG A 1 210 ? 3.644 -12.397 8.777 1.00 94.56 210 ARG A O 1
ATOM 1537 N N . ASP A 1 211 ? 5.316 -11.366 7.667 1.00 95.69 211 ASP A N 1
ATOM 1538 C CA . ASP A 1 211 ? 6.171 -11.073 8.818 1.00 95.69 211 ASP A CA 1
ATOM 1539 C C . ASP A 1 211 ? 5.824 -9.731 9.486 1.00 95.69 211 ASP A C 1
ATOM 1541 O O . ASP A 1 211 ? 6.473 -9.311 10.449 1.00 95.69 211 ASP A O 1
ATOM 1545 N N . ILE A 1 212 ? 4.788 -9.033 9.002 1.00 95.75 212 ILE A N 1
ATOM 1546 C CA . ILE A 1 212 ? 4.273 -7.828 9.654 1.00 95.75 212 ILE A CA 1
ATOM 1547 C C . ILE A 1 212 ? 3.731 -8.224 11.028 1.00 95.75 212 ILE A C 1
ATOM 1549 O O . ILE A 1 212 ? 2.810 -9.024 11.153 1.00 95.75 212 ILE A O 1
ATOM 1553 N N . ASN A 1 213 ? 4.295 -7.642 12.083 1.00 95.38 213 ASN A N 1
ATOM 1554 C CA . ASN A 1 213 ? 3.825 -7.876 13.444 1.00 95.38 213 ASN A CA 1
ATOM 1555 C C . ASN A 1 213 ? 2.599 -7.005 13.782 1.00 95.38 213 ASN A C 1
ATOM 1557 O O . ASN A 1 213 ? 2.261 -6.043 13.086 1.00 95.38 213 ASN A O 1
ATOM 1561 N N . SER A 1 214 ? 1.948 -7.302 14.907 1.00 93.38 214 SER A N 1
ATOM 1562 C CA . SER A 1 214 ? 0.741 -6.587 15.335 1.00 93.38 214 SER A CA 1
ATOM 1563 C C . SER A 1 214 ? 0.973 -5.103 15.656 1.00 93.38 214 SER A C 1
ATOM 1565 O O . SER A 1 214 ? 0.056 -4.297 15.514 1.00 93.38 214 SER A O 1
ATOM 1567 N N . SER A 1 215 ? 2.184 -4.695 16.050 1.00 94.38 215 SER A N 1
ATOM 1568 C CA . SER A 1 215 ? 2.511 -3.280 16.286 1.00 94.38 215 SER A CA 1
ATOM 1569 C C . SER A 1 215 ? 2.593 -2.489 14.976 1.00 94.38 215 SER A C 1
ATOM 1571 O O . SER A 1 215 ? 2.056 -1.381 14.871 1.00 94.38 215 SER A O 1
ATOM 1573 N N . SER A 1 216 ? 3.204 -3.085 13.956 1.00 95.00 216 SER A N 1
ATOM 1574 C CA . SER A 1 216 ? 3.263 -2.555 12.597 1.00 95.00 216 SER A CA 1
ATOM 1575 C C . SER A 1 216 ? 1.870 -2.479 11.968 1.00 95.00 216 SER A C 1
ATOM 1577 O O . SER A 1 216 ? 1.482 -1.416 11.486 1.00 95.00 216 SER A O 1
ATOM 1579 N N . ALA A 1 217 ? 1.064 -3.540 12.076 1.00 95.06 217 ALA A N 1
ATOM 1580 C CA . ALA A 1 217 ? -0.330 -3.531 11.625 1.00 95.06 217 ALA A CA 1
ATOM 1581 C C . ALA A 1 217 ? -1.162 -2.446 12.332 1.00 95.06 217 ALA A C 1
ATOM 1583 O O . ALA A 1 217 ? -1.908 -1.711 11.689 1.00 95.06 217 ALA A O 1
ATOM 1584 N N . ALA A 1 218 ? -0.979 -2.266 13.646 1.00 92.75 218 ALA A N 1
ATOM 1585 C CA . ALA A 1 218 ? -1.635 -1.192 14.389 1.00 92.75 218 ALA A CA 1
ATOM 1586 C C . ALA A 1 218 ? -1.196 0.207 13.935 1.00 92.75 218 ALA A C 1
ATOM 1588 O O . ALA A 1 218 ? -1.956 1.167 14.045 1.00 92.75 218 ALA A O 1
ATOM 1589 N N . THR A 1 219 ? 0.040 0.361 13.468 1.00 93.31 219 THR A N 1
ATOM 1590 C CA . THR A 1 219 ? 0.532 1.629 12.919 1.00 93.31 219 THR A CA 1
ATOM 1591 C C . THR A 1 219 ? -0.075 1.896 11.550 1.00 93.31 219 THR A C 1
ATOM 1593 O O . THR A 1 219 ? -0.635 2.971 11.368 1.00 93.31 219 THR A O 1
ATOM 1596 N N . LEU A 1 220 ? -0.105 0.899 10.662 1.00 94.19 220 LEU A N 1
ATOM 1597 C CA . LEU A 1 220 ? -0.778 0.983 9.363 1.00 94.19 220 LEU A CA 1
ATOM 1598 C C . LEU A 1 220 ? -2.258 1.357 9.498 1.00 94.19 220 LEU A C 1
ATOM 1600 O O . LEU A 1 220 ? -2.716 2.306 8.865 1.00 94.19 220 LEU A O 1
ATOM 1604 N N . LEU A 1 221 ? -2.983 0.669 10.385 1.00 92.75 221 LEU A N 1
ATOM 1605 C CA . LEU A 1 221 ? -4.382 0.978 10.675 1.00 92.75 221 LEU A CA 1
ATOM 1606 C C . LEU A 1 221 ? -4.532 2.380 11.263 1.00 92.75 221 LEU A C 1
ATOM 1608 O O . LEU A 1 221 ? -5.453 3.091 10.917 1.00 92.75 221 LEU A O 1
ATOM 1612 N N . ARG A 1 222 ? -3.633 2.851 12.130 1.00 89.88 222 ARG A N 1
ATOM 1613 C CA . ARG A 1 222 ? -3.720 4.244 12.605 1.00 89.88 222 ARG A CA 1
ATOM 1614 C C . ARG A 1 222 ? -3.473 5.252 11.484 1.00 89.88 222 ARG A C 1
ATOM 1616 O O . ARG A 1 222 ? -4.167 6.264 11.435 1.00 89.88 222 ARG A O 1
ATOM 1623 N N . SER A 1 223 ? -2.538 4.974 10.581 1.00 88.75 223 SER A N 1
ATOM 1624 C CA . SER A 1 223 ? -2.225 5.839 9.442 1.00 88.75 223 SER A CA 1
ATOM 1625 C C . SER A 1 223 ? -3.387 5.964 8.453 1.00 88.75 223 SER A C 1
ATOM 1627 O O . SER A 1 223 ? -3.541 7.031 7.859 1.00 88.75 223 SER A O 1
ATOM 1629 N N . SER A 1 224 ? -4.256 4.949 8.332 1.00 88.12 224 SER A N 1
ATOM 1630 C CA . SER A 1 224 ? -5.473 5.048 7.505 1.00 88.12 224 SER A CA 1
ATOM 1631 C C . SER A 1 224 ? -6.497 6.036 8.064 1.00 88.12 224 SER A C 1
ATOM 1633 O O . SER A 1 224 ? -7.306 6.565 7.310 1.00 88.12 224 SER A O 1
ATOM 1635 N N . PHE A 1 225 ? -6.461 6.305 9.374 1.00 83.12 225 PHE A N 1
ATOM 1636 C CA . PHE A 1 225 ? -7.329 7.295 10.022 1.00 83.12 225 PHE A CA 1
ATOM 1637 C C . PHE A 1 225 ? -6.641 8.661 10.204 1.00 83.12 225 PHE A C 1
ATOM 1639 O O . PHE A 1 225 ? -7.308 9.689 10.268 1.00 83.12 225 PHE A O 1
ATOM 1646 N N . GLY A 1 226 ? -5.307 8.684 10.315 1.00 68.38 226 GLY A N 1
ATOM 1647 C CA . GLY A 1 226 ? -4.541 9.832 10.817 1.00 68.38 226 GLY A CA 1
ATOM 1648 C C . GLY A 1 226 ? -4.005 10.824 9.781 1.00 68.38 226 GLY A C 1
ATOM 1649 O O . GLY A 1 226 ? -3.601 11.916 10.169 1.00 68.38 226 GLY A O 1
ATOM 1650 N N . ASN A 1 227 ? -4.007 10.502 8.484 1.00 60.75 227 ASN A N 1
ATOM 1651 C CA . ASN A 1 227 ? -3.481 11.417 7.454 1.00 60.75 227 ASN A CA 1
ATOM 1652 C C . ASN A 1 227 ? -4.483 12.479 6.978 1.00 60.75 227 ASN A C 1
ATOM 1654 O O . ASN A 1 227 ? -4.161 13.293 6.112 1.00 60.75 227 ASN A O 1
ATOM 1658 N N . GLY A 1 228 ? -5.672 12.529 7.586 1.00 52.47 228 GLY A N 1
ATOM 1659 C CA . GLY A 1 228 ? -6.567 13.679 7.509 1.00 52.47 228 GLY A CA 1
ATOM 1660 C C . GLY A 1 228 ? -5.977 14.858 8.280 1.00 52.47 228 GLY A C 1
ATOM 1661 O O . GLY A 1 228 ? -6.432 15.160 9.380 1.00 52.47 228 GLY A O 1
ATOM 1662 N N . VAL A 1 229 ? -4.931 15.467 7.710 1.00 45.69 229 VAL A N 1
ATOM 1663 C CA . VAL A 1 229 ? -4.384 16.792 8.037 1.00 45.69 229 VAL A CA 1
ATOM 1664 C C . VAL A 1 229 ? -5.471 17.670 8.642 1.00 45.69 229 VAL A C 1
ATOM 1666 O O . VAL A 1 229 ? -6.468 17.923 7.971 1.00 45.69 229 VAL A O 1
ATOM 1669 N N . ASP A 1 230 ? -5.275 18.073 9.902 1.00 50.84 230 ASP A N 1
ATOM 1670 C CA . ASP A 1 230 ? -6.068 19.043 10.660 1.00 50.84 230 ASP A CA 1
ATOM 1671 C C . ASP A 1 230 ? -7.448 19.327 10.056 1.00 50.84 230 ASP A C 1
ATOM 1673 O O . ASP A 1 230 ? -7.614 20.240 9.245 1.00 50.84 230 ASP A O 1
ATOM 1677 N N . PHE A 1 231 ? -8.446 18.555 10.491 1.00 47.06 231 PHE A N 1
ATOM 1678 C CA . PHE A 1 231 ? -9.861 18.648 10.115 1.00 47.06 231 PHE A CA 1
ATOM 1679 C C . PHE A 1 231 ? -10.519 19.966 10.594 1.00 47.06 231 PHE A C 1
ATOM 1681 O O . PHE A 1 231 ? -11.603 19.997 11.171 1.00 47.06 231 PHE A O 1
ATOM 1688 N N . LYS A 1 232 ? -9.871 21.110 10.369 1.00 52.34 232 LYS A N 1
ATOM 1689 C CA . LYS A 1 232 ? -10.421 22.453 10.539 1.00 52.34 232 LYS A CA 1
ATOM 1690 C C . LYS A 1 232 ? -11.190 22.843 9.272 1.00 52.34 232 LYS A C 1
ATOM 1692 O O . LYS A 1 232 ? -10.826 23.771 8.562 1.00 52.34 232 LYS A O 1
ATOM 1697 N N . GLY A 1 233 ? -12.289 22.135 9.009 1.00 53.59 233 GLY A N 1
ATOM 1698 C CA . GLY A 1 233 ? -13.416 22.673 8.234 1.00 53.59 233 GLY A CA 1
ATOM 1699 C C . GLY A 1 233 ? -13.389 22.542 6.706 1.00 53.59 233 GLY A C 1
ATOM 1700 O O . GLY A 1 233 ? -14.217 23.176 6.054 1.00 53.59 233 GLY A O 1
ATOM 1701 N N . GLY A 1 234 ? -12.504 21.734 6.119 1.00 55.00 234 GLY A N 1
ATOM 1702 C CA . GLY A 1 234 ? -12.603 21.368 4.701 1.00 55.00 234 GLY A CA 1
ATOM 1703 C C . GLY A 1 234 ? -13.637 20.260 4.493 1.00 55.00 234 GLY A C 1
ATOM 1704 O O . GLY A 1 234 ? -13.571 19.235 5.164 1.00 55.00 234 GLY A O 1
ATOM 1705 N N . PHE A 1 235 ? -14.598 20.453 3.586 1.00 56.38 235 PHE A N 1
ATOM 1706 C CA . PHE A 1 235 ? -15.476 19.374 3.123 1.00 56.38 235 PHE A CA 1
ATOM 1707 C C . PHE A 1 235 ? -14.610 18.281 2.484 1.00 56.38 235 PHE A C 1
ATOM 1709 O O . PHE A 1 235 ? -14.117 18.469 1.375 1.00 56.38 235 PHE A O 1
ATOM 1716 N N . VAL A 1 236 ? -14.410 17.161 3.179 1.00 58.28 236 VAL A N 1
ATOM 1717 C CA . VAL A 1 236 ? -13.835 15.959 2.567 1.00 58.28 236 VAL A CA 1
ATOM 1718 C C . VAL A 1 236 ? -14.844 15.438 1.551 1.00 58.28 236 VAL A C 1
ATOM 1720 O O . VAL A 1 236 ? -16.044 15.350 1.833 1.00 58.28 236 VAL A O 1
ATOM 1723 N N . SER A 1 237 ? -14.371 15.169 0.337 1.00 64.00 237 SER A N 1
ATOM 1724 C CA . SER A 1 237 ? -15.203 14.578 -0.701 1.00 64.00 237 SER A CA 1
ATOM 1725 C C . SER A 1 237 ? -15.622 13.186 -0.244 1.00 64.00 237 SER A C 1
ATOM 1727 O O . SER A 1 237 ? -14.778 12.367 0.106 1.00 64.00 237 SER A O 1
ATOM 1729 N N . ARG A 1 238 ? -16.924 12.893 -0.280 1.00 67.19 238 ARG A N 1
ATOM 1730 C CA . ARG A 1 238 ? -17.501 11.600 0.132 1.00 67.19 238 ARG A CA 1
ATOM 1731 C C . ARG A 1 238 ? -16.872 10.390 -0.585 1.00 67.19 238 ARG A C 1
ATOM 1733 O O . ARG A 1 238 ? -16.985 9.278 -0.098 1.00 67.19 238 ARG A O 1
ATOM 1740 N N . ASN A 1 239 ? -16.195 10.603 -1.713 1.00 69.25 239 ASN A N 1
ATOM 1741 C CA . ASN A 1 239 ? -15.499 9.549 -2.455 1.00 69.25 239 ASN A CA 1
ATOM 1742 C C . ASN A 1 239 ? -14.140 9.170 -1.838 1.00 69.25 239 ASN A C 1
ATOM 1744 O O . ASN A 1 239 ? -13.694 8.037 -1.995 1.00 69.25 239 ASN A O 1
ATOM 1748 N N . ASP A 1 240 ? -13.480 10.090 -1.128 1.00 68.19 240 ASP A N 1
ATOM 1749 C CA . ASP A 1 240 ? -12.210 9.799 -0.444 1.00 68.19 240 ASP A CA 1
ATOM 1750 C C . ASP A 1 240 ? -12.428 8.892 0.770 1.00 68.19 240 ASP A C 1
ATOM 1752 O O . ASP A 1 240 ? -11.547 8.133 1.180 1.00 68.19 240 ASP A O 1
ATOM 1756 N N . ASP A 1 241 ? -13.645 8.943 1.307 1.00 72.00 241 ASP A N 1
ATOM 1757 C CA . ASP A 1 241 ? -14.077 8.169 2.449 1.00 72.00 241 ASP A CA 1
ATOM 1758 C C . ASP A 1 241 ? -14.159 6.669 2.141 1.00 72.00 241 ASP A C 1
ATOM 1760 O O . ASP A 1 241 ? -13.789 5.879 3.006 1.00 72.00 241 ASP A O 1
ATOM 1764 N N . GLU A 1 242 ? -14.589 6.269 0.944 1.00 78.62 242 GLU A N 1
ATOM 1765 C CA . GLU A 1 242 ? -14.723 4.852 0.569 1.00 78.62 242 GLU A CA 1
ATOM 1766 C C . GLU A 1 242 ? -13.353 4.187 0.356 1.00 78.62 242 GLU A C 1
ATOM 1768 O O . GLU A 1 242 ? -13.089 3.113 0.892 1.00 78.62 242 GLU A O 1
ATOM 1773 N N . ALA A 1 243 ? -12.412 4.865 -0.308 1.00 77.31 243 ALA A N 1
ATOM 1774 C CA . ALA A 1 243 ? -11.096 4.284 -0.590 1.00 77.31 243 ALA A CA 1
ATOM 1775 C C . ALA A 1 243 ? -10.282 3.968 0.682 1.00 77.31 243 ALA A C 1
ATOM 1777 O O . ALA A 1 243 ? -9.548 2.977 0.728 1.00 77.31 243 ALA A O 1
ATOM 1778 N N . GLY A 1 244 ? -10.400 4.804 1.721 1.00 80.00 244 GLY A N 1
ATOM 1779 C CA . GLY A 1 244 ? -9.765 4.546 3.016 1.00 80.00 244 GLY A CA 1
ATOM 1780 C C . GLY A 1 244 ? -10.387 3.353 3.749 1.00 80.00 244 GLY A C 1
ATOM 1781 O O . GLY A 1 244 ? -9.674 2.587 4.398 1.00 80.00 244 GLY A O 1
ATOM 1782 N N . MET A 1 245 ? -11.702 3.164 3.608 1.00 83.50 245 MET A N 1
ATOM 1783 C CA . MET A 1 245 ? -12.434 2.041 4.198 1.00 83.50 245 MET A CA 1
ATOM 1784 C C . MET A 1 245 ? -12.003 0.708 3.596 1.00 83.50 245 MET A C 1
ATOM 1786 O O . MET A 1 245 ? -11.710 -0.225 4.344 1.00 83.50 245 MET A O 1
ATOM 1790 N N . ASP A 1 246 ? -11.873 0.640 2.273 1.00 88.25 246 ASP A N 1
ATOM 1791 C CA . ASP A 1 246 ? -11.458 -0.592 1.607 1.00 88.25 246 ASP A CA 1
ATOM 1792 C C . ASP A 1 246 ? -10.026 -0.989 2.000 1.00 88.25 246 ASP A C 1
ATOM 1794 O O . ASP A 1 246 ? -9.731 -2.166 2.213 1.00 88.25 246 ASP A O 1
ATOM 1798 N N . ALA A 1 247 ? -9.126 -0.012 2.171 1.00 88.38 247 ALA A N 1
ATOM 1799 C CA . ALA A 1 247 ? -7.771 -0.268 2.659 1.00 88.38 247 ALA A CA 1
ATOM 1800 C C . ALA A 1 247 ? -7.770 -0.835 4.091 1.00 88.38 247 ALA A C 1
ATOM 1802 O O . ALA A 1 247 ? -7.049 -1.794 4.370 1.00 88.38 247 ALA A O 1
ATOM 1803 N N . VAL A 1 248 ? -8.602 -0.290 4.989 1.00 90.88 248 VAL A N 1
ATOM 1804 C CA . VAL A 1 248 ? -8.782 -0.820 6.352 1.00 90.88 248 VAL A CA 1
ATOM 1805 C C . VAL A 1 248 ? -9.336 -2.237 6.310 1.00 90.88 248 VAL A C 1
ATOM 1807 O O . VAL A 1 248 ? -8.787 -3.122 6.964 1.00 90.88 248 VAL A O 1
ATOM 1810 N N . GLN A 1 249 ? -10.384 -2.474 5.522 1.00 92.25 249 GLN A N 1
ATOM 1811 C CA . GLN A 1 249 ? -10.992 -3.794 5.387 1.00 92.25 249 GLN A CA 1
ATOM 1812 C C . GLN A 1 249 ? -9.979 -4.824 4.886 1.00 92.25 249 GLN A C 1
ATOM 1814 O O . GLN A 1 249 ? -9.929 -5.943 5.390 1.00 92.25 249 GLN A O 1
ATOM 1819 N N . GLN A 1 250 ? -9.132 -4.451 3.930 1.00 92.00 250 GLN A N 1
ATOM 1820 C CA . GLN A 1 250 ? -8.075 -5.329 3.445 1.00 92.00 250 GLN A CA 1
ATOM 1821 C C . GLN A 1 250 ? -6.984 -5.581 4.477 1.00 92.00 250 GLN A C 1
ATOM 1823 O O . GLN A 1 250 ? -6.552 -6.721 4.616 1.00 92.00 250 GLN A O 1
ATOM 1828 N N . LEU A 1 251 ? -6.547 -4.554 5.209 1.00 93.00 251 LEU A N 1
ATOM 1829 C CA . LEU A 1 251 ? -5.569 -4.726 6.284 1.00 93.00 251 LEU A CA 1
ATOM 1830 C C . LEU A 1 251 ? -6.104 -5.658 7.374 1.00 93.00 251 LEU A C 1
ATOM 1832 O O . LEU A 1 251 ? -5.368 -6.523 7.837 1.00 93.00 251 LEU A O 1
ATOM 1836 N N . LEU A 1 252 ? -7.377 -5.515 7.748 1.00 92.62 252 LEU A N 1
ATOM 1837 C CA . LEU A 1 252 ? -8.021 -6.369 8.745 1.00 92.62 252 LEU A CA 1
ATOM 1838 C C . LEU A 1 252 ? -8.294 -7.786 8.220 1.00 92.62 252 LEU A C 1
ATOM 1840 O O . LEU A 1 252 ? -8.146 -8.740 8.970 1.00 92.62 252 LEU A O 1
ATOM 1844 N N . GLY A 1 253 ? -8.676 -7.933 6.949 1.00 90.56 253 GLY A N 1
ATOM 1845 C CA . GLY A 1 253 ? -9.078 -9.221 6.377 1.00 90.56 253 GLY A CA 1
ATOM 1846 C C . GLY A 1 253 ? -7.939 -10.071 5.810 1.00 90.56 253 GLY A C 1
ATOM 1847 O O . GLY A 1 253 ? -8.071 -11.289 5.739 1.00 90.56 253 GLY A O 1
ATOM 1848 N N . LEU A 1 254 ? -6.835 -9.458 5.372 1.00 85.94 254 LEU A N 1
ATOM 1849 C CA . LEU A 1 254 ? -5.724 -10.164 4.719 1.00 85.94 254 LEU A CA 1
ATOM 1850 C C . LEU A 1 254 ? -4.489 -10.302 5.610 1.00 85.94 254 LEU A C 1
ATOM 1852 O O . LEU A 1 254 ? -3.614 -11.110 5.299 1.00 85.94 254 LEU A O 1
ATOM 1856 N N . SER A 1 255 ? -4.384 -9.526 6.694 1.00 85.81 255 SER A N 1
ATOM 1857 C CA . SER A 1 255 ? -3.224 -9.593 7.579 1.00 85.81 255 SER A CA 1
ATOM 1858 C C . SER A 1 255 ? -3.480 -10.536 8.759 1.00 85.81 255 SER A C 1
ATOM 1860 O O . SER A 1 255 ? -4.275 -10.193 9.632 1.00 85.81 255 SER A O 1
ATOM 1862 N N . PRO A 1 256 ? -2.748 -11.659 8.894 1.00 89.19 256 PRO A N 1
ATOM 1863 C CA . PRO A 1 256 ? -2.812 -12.486 10.107 1.00 89.19 256 PRO A CA 1
ATOM 1864 C C . PRO A 1 256 ? -2.360 -11.719 11.366 1.00 89.19 256 PRO A C 1
ATOM 1866 O O . PRO A 1 256 ? -2.668 -12.096 12.496 1.00 89.19 256 PRO A O 1
ATOM 1869 N N . ALA A 1 257 ? -1.650 -10.602 11.189 1.00 89.50 257 ALA A N 1
ATOM 1870 C CA . ALA A 1 257 ? -1.266 -9.710 12.273 1.00 89.50 257 ALA A CA 1
ATOM 1871 C C . ALA A 1 257 ? -2.464 -8.989 12.910 1.00 89.50 257 ALA A C 1
ATOM 1873 O O . ALA A 1 257 ? -2.365 -8.583 14.072 1.00 89.50 257 ALA A O 1
ATOM 1874 N N . ALA A 1 258 ? -3.576 -8.836 12.176 1.00 90.69 258 ALA A N 1
ATOM 1875 C CA . ALA A 1 258 ? -4.807 -8.238 12.684 1.00 90.69 258 ALA A CA 1
ATOM 1876 C C . ALA A 1 258 ? -5.407 -9.083 13.820 1.00 90.69 258 ALA A C 1
ATOM 1878 O O . ALA A 1 258 ? -5.787 -8.536 14.856 1.00 90.69 258 ALA A O 1
ATOM 1879 N N . ASP A 1 259 ? -5.367 -10.412 13.692 1.00 91.94 259 ASP A N 1
ATOM 1880 C CA . ASP A 1 259 ? -5.836 -11.343 14.728 1.00 91.94 259 ASP A CA 1
ATOM 1881 C C . ASP A 1 259 ? -4.986 -11.278 16.005 1.00 91.94 259 ASP A C 1
ATOM 1883 O O . ASP A 1 259 ? -5.461 -11.543 17.109 1.00 91.94 259 ASP A O 1
ATOM 1887 N N . SER A 1 260 ? -3.723 -10.872 15.863 1.00 94.19 260 SER A N 1
ATOM 1888 C CA . SER A 1 260 ? -2.761 -10.721 16.960 1.00 94.19 260 SER A CA 1
ATOM 1889 C C . SER A 1 260 ? -2.739 -9.307 17.563 1.00 94.19 260 SER A C 1
ATOM 1891 O O . SER A 1 260 ? -1.830 -8.968 18.334 1.00 94.19 260 SER A O 1
ATOM 1893 N N . LEU A 1 261 ? -3.696 -8.440 17.208 1.00 94.50 261 LEU A N 1
ATOM 1894 C CA . LEU A 1 261 ? -3.786 -7.089 17.759 1.00 94.50 261 LEU A CA 1
ATOM 1895 C C . LEU A 1 261 ? -4.183 -7.119 19.238 1.00 94.50 261 LEU A C 1
ATOM 1897 O O . LEU A 1 261 ? -5.265 -7.559 19.618 1.00 94.50 261 LEU A O 1
ATOM 1901 N N . LEU A 1 262 ? -3.305 -6.573 20.079 1.00 94.31 262 LEU A N 1
ATOM 1902 C CA . LEU A 1 262 ? -3.550 -6.419 21.511 1.00 94.31 262 LEU A CA 1
ATOM 1903 C C . LEU A 1 262 ? -4.613 -5.344 21.787 1.00 94.31 262 LEU A C 1
ATOM 1905 O O . LEU A 1 262 ? -4.678 -4.329 21.085 1.00 94.31 262 LEU A O 1
ATOM 1909 N N . ALA A 1 263 ? -5.363 -5.505 22.882 1.00 93.50 263 ALA A N 1
ATOM 1910 C CA . ALA A 1 263 ? -6.414 -4.575 23.313 1.00 93.50 263 ALA A CA 1
ATOM 1911 C C . ALA A 1 2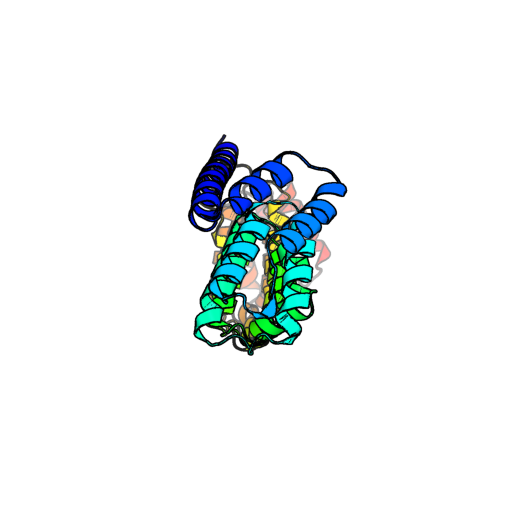63 ? -5.997 -3.085 23.312 1.00 93.50 263 ALA A C 1
ATOM 1913 O O . ALA A 1 263 ? -6.752 -2.257 22.802 1.00 93.50 263 ALA A O 1
ATOM 1914 N N . PRO A 1 264 ? -4.787 -2.690 23.774 1.00 94.44 264 PRO A N 1
ATOM 1915 C CA . PRO A 1 264 ? -4.373 -1.284 23.750 1.00 94.44 264 PRO A CA 1
ATOM 1916 C C . PRO A 1 264 ? -4.215 -0.704 22.338 1.00 94.44 264 PRO A C 1
ATOM 1918 O O . PRO A 1 264 ? -4.390 0.500 22.143 1.00 94.44 264 PRO A O 1
ATOM 1921 N N . HIS A 1 265 ? -3.860 -1.534 21.352 1.00 93.56 265 HIS A N 1
ATOM 1922 C CA . HIS A 1 265 ? -3.787 -1.118 19.953 1.00 93.56 265 HIS A CA 1
ATOM 1923 C C . HIS A 1 265 ? -5.186 -0.978 19.371 1.00 93.56 265 HIS A C 1
ATOM 1925 O O . HIS A 1 265 ? -5.500 0.071 18.811 1.00 93.56 265 HIS A O 1
ATOM 1931 N N . VAL A 1 266 ? -6.033 -1.987 19.589 1.00 93.56 266 VAL A N 1
ATOM 1932 C CA . VAL A 1 266 ? -7.435 -1.976 19.167 1.00 93.56 266 VAL A CA 1
ATOM 1933 C C . VAL A 1 266 ? -8.143 -0.739 19.723 1.00 93.56 266 VAL A C 1
ATOM 1935 O O . VAL A 1 266 ? -8.702 0.024 18.947 1.00 93.56 266 VAL A O 1
ATOM 1938 N N . PHE A 1 267 ? -7.994 -0.428 21.013 1.00 93.12 267 PHE A N 1
ATOM 1939 C CA . PHE A 1 267 ? -8.550 0.780 21.635 1.00 93.12 267 PHE A CA 1
ATOM 1940 C C . PHE A 1 267 ? -8.161 2.081 20.912 1.00 93.12 267 PHE A C 1
ATOM 1942 O O . PHE A 1 267 ? -9.014 2.923 20.630 1.00 93.12 267 PHE A O 1
ATOM 1949 N N . LYS A 1 268 ? -6.873 2.259 20.582 1.00 92.62 268 LYS A N 1
ATOM 1950 C CA . LYS A 1 268 ? -6.400 3.457 19.864 1.00 92.62 268 LYS A CA 1
ATOM 1951 C C . LYS A 1 268 ? -7.006 3.551 18.464 1.00 92.62 268 LYS A C 1
ATOM 1953 O O . LYS A 1 268 ? -7.345 4.648 18.028 1.00 92.62 268 LYS A O 1
ATOM 1958 N N . ILE A 1 269 ? -7.135 2.415 17.783 1.00 92.38 269 ILE A N 1
ATOM 1959 C CA . ILE A 1 269 ? -7.723 2.331 16.444 1.00 92.38 269 ILE A CA 1
ATOM 1960 C C . ILE A 1 269 ? -9.229 2.636 16.507 1.00 92.38 269 ILE A C 1
ATOM 1962 O O . ILE A 1 269 ? -9.713 3.466 15.743 1.00 92.38 269 ILE A O 1
ATOM 1966 N N . PHE A 1 270 ? -9.944 2.067 17.482 1.00 91.69 270 PHE A N 1
ATOM 1967 C CA . PHE A 1 270 ? -11.349 2.368 17.774 1.00 91.69 270 PHE A CA 1
ATOM 1968 C C . PHE A 1 270 ? -11.580 3.855 18.008 1.00 91.69 270 PHE A C 1
ATOM 1970 O O . PHE A 1 270 ? -12.491 4.435 17.426 1.00 91.69 270 PHE A O 1
ATOM 1977 N N . LYS A 1 271 ? -10.737 4.485 18.832 1.00 90.56 271 LYS A N 1
ATOM 1978 C CA . LYS A 1 271 ? -10.839 5.917 19.114 1.00 90.56 271 LYS A CA 1
ATOM 1979 C C . LYS A 1 271 ? -10.698 6.752 17.837 1.00 90.56 271 LYS A C 1
ATOM 1981 O O . LYS A 1 271 ? -11.494 7.662 17.635 1.00 90.56 271 LYS A O 1
ATOM 1986 N N . GLY A 1 272 ? -9.751 6.416 16.958 1.00 89.12 272 GLY A N 1
ATOM 1987 C CA . GLY A 1 272 ? -9.602 7.078 15.656 1.00 89.12 272 GLY A CA 1
ATOM 1988 C C . GLY A 1 272 ? -10.816 6.874 14.742 1.00 89.12 272 GLY A C 1
ATOM 1989 O O . GLY A 1 272 ? -11.370 7.840 14.222 1.00 89.12 272 GLY A O 1
ATOM 1990 N N . ALA A 1 273 ? -11.294 5.635 14.607 1.00 89.94 273 ALA A N 1
ATOM 1991 C CA . ALA A 1 273 ? -12.469 5.313 13.794 1.00 89.94 273 ALA A CA 1
ATOM 1992 C C . ALA A 1 273 ? -13.754 6.000 14.300 1.00 89.94 273 ALA A C 1
ATOM 1994 O O . ALA A 1 273 ? -14.564 6.470 13.499 1.00 89.94 273 ALA A O 1
ATOM 1995 N N . ALA A 1 274 ? -13.915 6.105 15.622 1.00 88.75 274 ALA A N 1
ATOM 1996 C CA . ALA A 1 274 ? -15.009 6.813 16.282 1.00 88.75 274 ALA A CA 1
ATOM 1997 C C . ALA A 1 274 ? -14.966 8.322 16.021 1.00 88.75 274 ALA A C 1
ATOM 1999 O O . ALA A 1 274 ? -15.987 8.908 15.665 1.00 88.75 274 ALA A O 1
ATOM 2000 N N . GLN A 1 275 ? -13.787 8.942 16.122 1.00 87.19 275 GLN A N 1
ATOM 2001 C CA . GLN A 1 275 ? -13.598 10.362 15.802 1.00 87.19 275 GLN A CA 1
ATOM 2002 C C . GLN A 1 275 ? -13.936 10.674 14.339 1.00 87.19 275 GLN A C 1
ATOM 2004 O O . GLN A 1 275 ? -14.484 11.733 14.044 1.00 87.19 275 GLN A O 1
ATOM 2009 N N . MET A 1 276 ? -13.666 9.732 13.432 1.00 84.06 276 MET A N 1
ATOM 2010 C CA . MET A 1 276 ? -14.032 9.832 12.017 1.00 84.06 276 MET A CA 1
ATOM 2011 C C . MET A 1 276 ? -15.459 9.353 11.704 1.00 84.06 276 MET A C 1
ATOM 2013 O O . MET A 1 276 ? -15.847 9.337 10.537 1.00 84.06 276 MET A O 1
ATOM 2017 N N . ASN A 1 277 ? -16.231 8.941 12.716 1.00 86.00 277 ASN A N 1
ATOM 2018 C CA . ASN A 1 277 ? -17.597 8.432 12.592 1.00 86.00 277 ASN A CA 1
ATOM 2019 C C . ASN A 1 277 ? -17.755 7.291 11.558 1.00 86.00 277 ASN A C 1
ATOM 2021 O O . ASN A 1 277 ? -18.722 7.238 10.796 1.00 86.00 277 ASN A O 1
ATOM 2025 N N . ARG A 1 278 ? -16.791 6.362 11.513 1.00 86.81 278 ARG A N 1
ATOM 2026 C CA . ARG A 1 278 ? -16.770 5.238 10.561 1.00 86.81 278 ARG A CA 1
ATOM 2027 C C . ARG A 1 278 ? -17.450 4.003 11.142 1.00 86.81 278 ARG A C 1
ATOM 2029 O O . ARG A 1 278 ? -16.781 3.107 11.651 1.00 86.81 278 ARG A O 1
ATOM 2036 N N . ALA A 1 279 ? -18.779 3.955 11.061 1.00 86.94 279 ALA A N 1
ATOM 2037 C CA . ALA A 1 279 ? -19.585 2.870 11.632 1.00 86.94 279 ALA A CA 1
ATOM 2038 C C . ALA A 1 279 ? -19.170 1.472 11.135 1.00 86.94 279 ALA A C 1
ATOM 2040 O O . ALA A 1 279 ? -19.014 0.554 11.936 1.00 86.94 279 ALA A O 1
ATOM 2041 N N . GLU A 1 280 ? -18.923 1.317 9.834 1.00 89.25 280 GLU A N 1
ATOM 2042 C CA . GLU A 1 280 ? -18.488 0.041 9.247 1.00 89.25 280 GLU A CA 1
ATOM 2043 C C . GLU A 1 280 ? -17.112 -0.393 9.764 1.00 89.25 280 GLU A C 1
ATOM 2045 O O . GLU A 1 280 ? -16.920 -1.553 10.117 1.00 89.25 280 GLU A O 1
ATOM 2050 N N . THR A 1 281 ? -16.171 0.545 9.911 1.00 89.94 281 THR A N 1
ATOM 2051 C CA . THR A 1 281 ? -14.853 0.251 10.485 1.00 89.94 281 THR A CA 1
ATOM 2052 C C . THR A 1 281 ? -14.989 -0.168 11.930 1.00 89.94 281 THR A C 1
ATOM 2054 O O . THR A 1 281 ? -14.379 -1.151 12.328 1.00 89.94 281 THR A O 1
ATOM 2057 N N . LEU A 1 282 ? -15.799 0.540 12.718 1.00 90.88 282 LEU A N 1
ATOM 2058 C CA . LEU A 1 282 ? -16.073 0.141 14.095 1.00 90.88 282 LEU A CA 1
ATOM 2059 C C . LEU A 1 282 ? -16.650 -1.278 14.140 1.00 90.88 282 LEU A C 1
ATOM 2061 O O . LEU A 1 282 ? -16.207 -2.078 14.953 1.00 90.88 282 LEU A O 1
ATOM 2065 N N . SER A 1 283 ? -17.553 -1.620 13.217 1.00 90.69 283 SER A N 1
ATOM 2066 C CA . SER A 1 283 ? -18.135 -2.962 13.129 1.00 90.69 283 SER A CA 1
ATOM 2067 C C . SER A 1 283 ? -17.082 -4.026 12.815 1.00 90.69 283 SER A C 1
ATOM 2069 O O . SER A 1 283 ? -17.064 -5.070 13.464 1.00 90.69 283 SER A O 1
ATOM 2071 N N . MET A 1 284 ? -16.160 -3.752 11.886 1.00 91.00 284 MET A N 1
ATOM 2072 C CA . MET A 1 284 ? -15.037 -4.646 11.588 1.00 91.00 284 MET A CA 1
ATOM 2073 C C . MET A 1 284 ? -14.072 -4.771 12.772 1.00 91.00 284 MET A C 1
ATOM 2075 O O . MET A 1 284 ? -13.666 -5.873 13.125 1.00 91.00 284 MET A O 1
ATOM 2079 N N . LEU A 1 285 ? -13.728 -3.660 13.428 1.00 91.88 285 LEU A N 1
ATOM 2080 C CA . LEU A 1 285 ? -12.830 -3.661 14.583 1.00 91.88 285 LEU A CA 1
ATOM 2081 C C . LEU A 1 285 ? -13.416 -4.437 15.764 1.00 91.88 285 LEU A C 1
ATOM 2083 O O . LEU A 1 285 ? -12.664 -5.059 16.508 1.00 91.88 285 LEU A O 1
ATOM 2087 N N . CYS A 1 286 ? -14.739 -4.443 15.925 1.00 90.62 286 CYS A N 1
ATOM 2088 C CA . CYS A 1 286 ? -15.418 -5.245 16.939 1.00 90.62 286 CYS A CA 1
ATOM 2089 C C . CYS A 1 286 ? -15.284 -6.756 16.724 1.00 90.62 286 CYS A C 1
ATOM 2091 O O . CYS A 1 286 ? -15.445 -7.512 17.676 1.00 90.62 286 CYS A O 1
ATOM 2093 N N . GLN A 1 287 ? -14.966 -7.205 15.508 1.00 91.31 287 GLN A N 1
ATOM 2094 C CA . GLN A 1 287 ? -14.732 -8.622 15.218 1.00 91.31 287 GLN A CA 1
ATOM 2095 C C . GLN A 1 287 ? -13.322 -9.075 15.624 1.00 91.31 287 GLN A C 1
ATOM 2097 O O . GLN A 1 287 ? -13.044 -10.272 15.637 1.00 91.31 287 GLN A O 1
ATOM 2102 N N . LEU A 1 288 ? -12.426 -8.144 15.977 1.00 91.88 288 LEU A N 1
ATOM 2103 C CA . LEU A 1 288 ? -11.060 -8.479 16.364 1.00 91.88 288 LEU A CA 1
ATOM 2104 C C . LEU A 1 288 ? -11.009 -9.108 17.766 1.00 91.88 288 LEU A C 1
ATOM 2106 O O . LEU A 1 288 ? -11.629 -8.579 18.693 1.00 91.88 288 LEU A O 1
ATOM 2110 N N . PRO A 1 289 ? -10.177 -10.143 17.993 1.00 91.31 289 PRO A N 1
ATOM 2111 C CA . PRO A 1 289 ? -10.012 -10.752 19.317 1.00 91.31 289 PRO A CA 1
ATOM 2112 C C . PRO A 1 289 ? -9.608 -9.750 20.409 1.00 91.31 289 PRO A C 1
ATOM 2114 O O . PRO A 1 289 ? -10.045 -9.851 21.555 1.00 91.31 289 PRO A O 1
ATOM 2117 N N . GLY A 1 290 ? -8.798 -8.746 20.057 1.00 90.12 290 GLY A N 1
ATOM 2118 C CA . GLY A 1 290 ? -8.397 -7.682 20.977 1.00 90.12 290 GLY A CA 1
ATOM 2119 C C . GLY A 1 290 ? -9.539 -6.746 21.390 1.00 90.12 290 GLY A C 1
ATOM 2120 O O . GLY A 1 290 ? -9.427 -6.101 22.431 1.00 90.12 290 GLY A O 1
ATOM 2121 N N . ALA A 1 291 ? -10.641 -6.680 20.631 1.00 90.69 291 ALA A N 1
ATOM 2122 C CA . ALA A 1 291 ? -11.816 -5.885 20.991 1.00 90.69 291 ALA A CA 1
ATOM 2123 C C . ALA A 1 291 ? -12.576 -6.499 22.174 1.00 90.69 291 ALA A C 1
ATOM 2125 O O . ALA A 1 291 ? -13.009 -5.773 23.065 1.00 90.69 291 ALA A O 1
ATOM 2126 N N . ALA A 1 292 ? -12.645 -7.833 22.243 1.00 88.94 292 ALA A N 1
ATOM 2127 C CA . ALA A 1 292 ? -13.245 -8.555 23.368 1.00 88.94 292 ALA A CA 1
ATOM 2128 C C . ALA A 1 292 ? -12.474 -8.371 24.691 1.00 88.94 292 ALA A C 1
ATOM 2130 O O . ALA A 1 292 ? -12.999 -8.647 25.764 1.00 88.94 292 ALA A O 1
ATOM 2131 N N . GLN A 1 293 ? -11.224 -7.904 24.620 1.00 91.44 293 GLN A N 1
ATOM 2132 C CA . GLN A 1 293 ? -10.373 -7.630 25.781 1.00 91.44 293 GLN A CA 1
ATOM 2133 C C . GLN A 1 293 ? -10.436 -6.164 26.240 1.00 91.44 293 GLN A C 1
ATOM 2135 O O . GLN A 1 293 ? -9.734 -5.787 27.182 1.00 91.44 293 GLN A O 1
ATOM 2140 N N . LEU A 1 294 ? -11.223 -5.315 25.569 1.00 88.94 294 LEU A N 1
ATOM 2141 C CA . LEU A 1 294 ? -11.379 -3.918 25.962 1.00 88.94 294 LEU A CA 1
ATOM 2142 C C . LEU A 1 294 ? -12.138 -3.814 27.282 1.00 88.94 294 LEU A C 1
ATOM 2144 O O . LEU A 1 294 ? -13.152 -4.477 27.496 1.00 88.94 294 LEU A O 1
ATOM 2148 N N . SER A 1 295 ? -11.662 -2.939 28.166 1.00 89.50 295 SER A N 1
ATOM 2149 C CA . SER A 1 295 ? -12.377 -2.670 29.408 1.00 89.50 295 SER A CA 1
ATOM 2150 C C . SER A 1 295 ? -13.652 -1.856 29.140 1.00 89.50 295 SER A C 1
ATOM 2152 O O . SER A 1 295 ? -13.709 -1.082 28.178 1.00 89.50 295 SER A O 1
ATOM 2154 N N . PRO A 1 296 ? -14.665 -1.935 30.020 1.00 83.69 296 PRO A N 1
ATOM 2155 C CA . PRO A 1 296 ? -15.882 -1.133 29.876 1.00 83.69 296 PRO A CA 1
ATOM 2156 C C . PRO A 1 296 ? -15.591 0.374 29.838 1.00 83.69 296 PRO A C 1
ATOM 2158 O O . PRO A 1 296 ? -16.227 1.112 29.091 1.00 83.69 296 PRO A O 1
ATOM 2161 N N . GLN A 1 297 ? -14.578 0.823 30.590 1.00 86.19 297 GLN A N 1
ATOM 2162 C CA . GLN A 1 297 ? -14.132 2.217 30.581 1.00 86.19 297 GLN A CA 1
ATOM 2163 C C . GLN A 1 297 ? -13.542 2.620 29.224 1.00 86.19 297 GLN A C 1
ATOM 2165 O O . GLN A 1 297 ? -13.826 3.704 28.731 1.00 86.19 297 GLN A O 1
ATOM 2170 N N . GLN A 1 298 ? -12.760 1.746 28.587 1.00 89.56 298 GLN A N 1
ATOM 2171 C CA . GLN A 1 298 ? -12.228 2.011 27.249 1.00 89.56 298 GLN A CA 1
ATOM 2172 C C . GLN A 1 298 ? -13.352 2.122 26.213 1.00 89.56 298 GLN A C 1
ATOM 2174 O O . GLN A 1 298 ? -13.336 3.021 25.379 1.00 89.56 298 GLN A O 1
ATOM 2179 N N . LEU A 1 299 ? -14.357 1.249 26.269 1.00 85.25 299 LEU A N 1
ATOM 2180 C CA . LEU A 1 299 ? -15.506 1.343 25.366 1.00 85.25 299 LEU A CA 1
ATOM 2181 C C . LEU A 1 299 ? -16.299 2.641 25.588 1.00 85.25 299 LEU A C 1
ATOM 2183 O O . LEU A 1 299 ? -16.659 3.301 24.613 1.00 85.25 299 LEU A O 1
ATOM 2187 N N . TYR A 1 300 ? -16.489 3.050 26.847 1.00 81.31 300 TYR A N 1
ATOM 2188 C CA . TYR A 1 300 ? -17.099 4.335 27.196 1.00 81.31 300 TYR A CA 1
ATOM 2189 C C . TYR A 1 300 ? -16.334 5.510 26.574 1.00 81.31 300 TYR A C 1
ATOM 2191 O O . TYR A 1 300 ? -16.931 6.339 25.889 1.00 81.31 300 TYR A O 1
ATOM 2199 N N . ASP A 1 301 ? -15.009 5.543 26.734 1.00 86.94 301 ASP A N 1
ATOM 2200 C CA . ASP A 1 301 ? -14.168 6.606 26.180 1.00 86.94 301 ASP A CA 1
ATOM 2201 C C . ASP A 1 301 ? -14.289 6.682 24.644 1.00 86.94 301 ASP A C 1
ATOM 2203 O O . ASP A 1 301 ? -14.289 7.769 24.067 1.00 86.94 301 ASP A O 1
ATOM 2207 N N . VAL A 1 302 ? -14.406 5.541 23.952 1.00 87.94 302 VAL A N 1
ATOM 2208 C CA . VAL A 1 302 ? -14.598 5.502 22.490 1.00 87.94 302 VAL A CA 1
ATOM 2209 C C . VAL A 1 302 ? -15.964 6.062 22.095 1.00 87.94 302 VAL A C 1
ATOM 2211 O O . VAL A 1 302 ? -16.048 6.852 21.152 1.00 87.94 302 VAL A O 1
ATOM 2214 N N . MET A 1 303 ? -17.030 5.689 22.805 1.00 84.00 303 MET A N 1
ATOM 2215 C CA . MET A 1 303 ? -18.372 6.212 22.536 1.00 84.00 303 MET A CA 1
ATOM 2216 C C . MET A 1 303 ? -18.466 7.713 22.787 1.00 84.00 303 MET A C 1
ATOM 2218 O O . MET A 1 303 ? -19.042 8.434 21.975 1.00 84.00 303 MET A O 1
ATOM 2222 N N . GLU A 1 304 ? -17.882 8.190 23.886 1.00 84.88 304 GLU A N 1
ATOM 2223 C CA . GLU A 1 304 ? -17.850 9.613 24.204 1.00 84.88 304 GLU A CA 1
ATOM 2224 C C . GLU A 1 304 ? -17.157 10.386 23.073 1.00 84.88 304 GLU A C 1
ATOM 2226 O O . GLU A 1 304 ? -17.657 11.407 22.604 1.00 84.88 304 GLU A O 1
ATOM 2231 N N . GLN A 1 305 ? -16.047 9.857 22.550 1.00 84.62 305 GLN A N 1
ATOM 2232 C CA . GLN A 1 305 ? -15.342 10.453 21.415 1.00 84.62 305 GLN A CA 1
ATOM 2233 C C . GLN A 1 305 ? -16.176 10.448 20.130 1.00 84.62 305 GLN A C 1
ATOM 2235 O O . GLN A 1 305 ? -16.171 11.457 19.419 1.00 84.62 305 GLN A O 1
ATOM 2240 N N . ALA A 1 306 ? -16.915 9.367 19.849 1.00 84.50 306 ALA A N 1
ATOM 2241 C CA . ALA A 1 306 ? -17.840 9.303 18.716 1.00 84.50 306 ALA A CA 1
ATOM 2242 C C . ALA A 1 306 ? -18.928 10.386 18.821 1.00 84.50 306 ALA A C 1
ATOM 2244 O O . ALA A 1 306 ? -19.181 11.112 17.859 1.00 84.50 306 ALA A O 1
ATOM 2245 N N . LEU A 1 307 ? -19.529 10.543 20.004 1.00 82.19 307 LEU A N 1
ATOM 2246 C CA . LEU A 1 307 ? -20.575 11.535 20.268 1.00 82.19 307 LEU A CA 1
ATOM 2247 C C . LEU A 1 307 ? -20.045 12.972 20.189 1.00 82.19 307 LEU A C 1
ATOM 2249 O O . LEU A 1 307 ? -20.693 13.839 19.606 1.00 82.19 307 LEU A O 1
ATOM 2253 N N . GLN A 1 308 ? -18.845 13.230 20.716 1.00 84.31 308 GLN A N 1
ATOM 2254 C CA . GLN A 1 308 ? -18.223 14.558 20.678 1.00 84.31 308 GLN A CA 1
ATOM 2255 C C . GLN A 1 308 ? -17.929 15.038 19.247 1.00 84.31 308 GLN A C 1
ATOM 2257 O O . GLN A 1 308 ? -18.079 16.229 18.956 1.00 84.31 308 GLN A O 1
ATOM 2262 N N . HIS A 1 309 ? -17.513 14.136 18.353 1.00 80.00 309 HIS A N 1
ATOM 2263 C CA . HIS A 1 309 ? -17.108 14.496 16.988 1.00 80.00 309 HIS A CA 1
ATOM 2264 C C . HIS A 1 309 ? -18.267 14.473 15.990 1.00 80.00 309 HIS A C 1
ATOM 2266 O O . HIS A 1 309 ? -18.218 15.140 14.955 1.00 80.00 309 HIS A O 1
ATOM 2272 N N . SER A 1 310 ? -19.348 13.765 16.306 1.00 71.56 310 SER A N 1
ATOM 2273 C CA . SER A 1 310 ? -20.416 13.513 15.354 1.00 71.56 310 SER A CA 1
ATOM 2274 C C . SER A 1 310 ? -21.627 14.415 15.611 1.00 71.56 310 SER A C 1
ATOM 2276 O O . SER A 1 310 ? -22.645 14.016 16.161 1.00 71.56 310 SER A O 1
ATOM 2278 N N . ARG A 1 311 ? -21.531 15.682 15.178 1.00 66.44 311 ARG A N 1
ATOM 2279 C CA . ARG A 1 311 ? -22.605 16.689 15.348 1.00 66.44 311 ARG A CA 1
ATOM 2280 C C . ARG A 1 311 ? -23.863 16.447 14.495 1.00 66.44 311 ARG A C 1
ATOM 2282 O O . ARG A 1 311 ? -24.811 17.219 14.621 1.00 66.44 311 ARG A O 1
ATOM 2289 N N . ARG A 1 312 ? -23.862 15.473 13.570 1.00 64.25 312 ARG A N 1
ATOM 2290 C CA . ARG A 1 312 ? -24.978 15.242 12.621 1.00 64.25 312 ARG A CA 1
ATOM 2291 C C . ARG A 1 312 ? -25.241 13.786 12.212 1.00 64.25 312 ARG A C 1
ATOM 2293 O O . ARG A 1 312 ? -26.306 13.533 11.663 1.00 64.25 312 ARG A O 1
ATOM 2300 N N . THR A 1 313 ? -24.311 12.847 12.407 1.00 63.50 313 THR A N 1
ATOM 2301 C CA . THR A 1 313 ? -24.420 11.486 11.832 1.00 63.50 313 THR A CA 1
ATOM 2302 C C . THR A 1 313 ? -23.917 10.381 12.771 1.00 63.50 313 THR A C 1
ATOM 2304 O O . THR A 1 313 ? -23.513 9.314 12.312 1.00 63.50 313 THR A O 1
ATOM 2307 N N . ALA A 1 314 ? -23.960 10.601 14.090 1.00 65.44 314 ALA A N 1
ATOM 2308 C CA . ALA A 1 314 ? -23.397 9.687 15.096 1.00 65.44 314 ALA A CA 1
ATOM 2309 C C . ALA A 1 314 ? -24.129 8.348 15.199 1.00 65.44 314 ALA A C 1
ATOM 2311 O O . ALA A 1 314 ? -23.568 7.379 15.707 1.00 65.44 314 ALA A O 1
ATOM 2312 N N . ALA A 1 315 ? -25.381 8.306 14.734 1.00 72.94 315 ALA A N 1
ATOM 2313 C CA . ALA A 1 315 ? -26.302 7.207 14.987 1.00 72.94 315 ALA A CA 1
ATOM 2314 C C . ALA A 1 315 ? -25.711 5.843 14.606 1.00 72.94 315 ALA A C 1
ATOM 2316 O O . ALA A 1 315 ? -25.801 4.915 15.397 1.00 72.94 315 ALA A O 1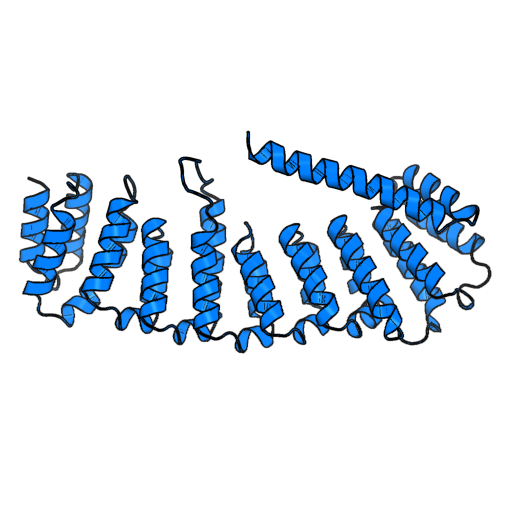
ATOM 2317 N N . GLY A 1 316 ? -25.024 5.732 13.462 1.00 76.88 316 GLY A N 1
ATOM 2318 C CA . GLY A 1 316 ? -24.419 4.468 13.028 1.00 76.88 316 GLY A CA 1
ATOM 2319 C C . GLY A 1 316 ? -23.257 4.003 13.913 1.00 76.88 316 GLY A C 1
ATOM 2320 O O . GLY A 1 316 ? -23.211 2.843 14.310 1.00 76.88 316 GLY A O 1
ATOM 2321 N N . ALA A 1 317 ? -22.327 4.899 14.256 1.00 77.38 317 ALA A N 1
ATOM 2322 C CA . ALA A 1 317 ? -21.185 4.560 15.107 1.00 77.38 317 ALA A CA 1
ATOM 2323 C C . ALA A 1 317 ? -21.632 4.215 16.534 1.00 77.38 317 ALA A C 1
ATOM 2325 O O . ALA A 1 317 ? -21.193 3.215 17.098 1.00 77.38 317 ALA A O 1
ATOM 2326 N N . VAL A 1 318 ? -22.548 5.013 17.092 1.00 78.25 318 VAL A N 1
ATOM 2327 C CA . VAL A 1 318 ? -23.143 4.773 18.413 1.00 78.25 318 VAL A CA 1
ATOM 2328 C C . VAL A 1 318 ? -23.921 3.464 18.413 1.00 78.25 318 VAL A C 1
ATOM 2330 O O . VAL A 1 318 ? -23.756 2.679 19.336 1.00 78.25 318 VAL A O 1
ATOM 2333 N N . TYR A 1 319 ? -24.704 3.189 17.368 1.00 78.81 319 TYR A N 1
ATOM 2334 C CA . TYR A 1 319 ? -25.438 1.936 17.224 1.00 78.81 319 TYR A CA 1
ATOM 2335 C C . TYR A 1 319 ? -24.506 0.723 17.289 1.00 78.81 319 TYR A C 1
ATOM 2337 O O . TYR A 1 319 ? -24.688 -0.157 18.131 1.00 78.81 319 TYR A O 1
ATOM 2345 N N . VAL A 1 320 ? -23.461 0.710 16.458 1.00 79.56 320 VAL A N 1
ATOM 2346 C CA . VAL A 1 320 ? -22.476 -0.377 16.439 1.00 79.56 320 VAL A CA 1
ATOM 2347 C C . VAL A 1 320 ? -21.815 -0.538 17.809 1.00 79.56 320 VAL A C 1
ATOM 2349 O O . VAL A 1 320 ? -21.759 -1.648 18.332 1.00 79.56 320 VAL A O 1
ATOM 2352 N N . LEU A 1 321 ? -21.385 0.557 18.442 1.00 79.19 321 LEU A N 1
ATOM 2353 C CA . LEU A 1 321 ? -20.781 0.500 19.776 1.00 79.19 321 LEU A CA 1
ATOM 2354 C C . LEU A 1 321 ? -21.761 0.000 20.846 1.00 79.19 321 LEU A C 1
ATOM 2356 O O . LEU A 1 321 ? -21.361 -0.785 21.698 1.00 79.19 321 LEU A O 1
ATOM 2360 N N . CYS A 1 322 ? -23.037 0.387 20.787 1.00 75.75 322 CYS A N 1
ATOM 2361 C CA . CYS A 1 322 ? -24.078 -0.078 21.705 1.00 75.75 322 CYS A CA 1
ATOM 2362 C C . CYS A 1 322 ? -24.347 -1.581 21.562 1.00 75.75 322 CYS A C 1
ATOM 2364 O O . CYS A 1 322 ? -24.403 -2.275 22.573 1.00 75.75 322 CYS A O 1
ATOM 2366 N N . THR A 1 323 ? -24.460 -2.106 20.336 1.00 77.38 323 THR A N 1
ATOM 2367 C CA . THR A 1 323 ? -24.646 -3.559 20.112 1.00 77.38 323 THR A CA 1
ATOM 2368 C C . THR A 1 323 ? -23.464 -4.375 20.638 1.00 77.38 323 THR A C 1
ATOM 2370 O O . THR A 1 323 ? -23.616 -5.474 21.167 1.00 77.38 323 THR A O 1
ATOM 2373 N N . GLN A 1 324 ? -22.263 -3.811 20.560 1.00 73.94 324 GLN A N 1
ATOM 2374 C CA . GLN A 1 324 ? -21.038 -4.480 20.982 1.00 73.94 324 GLN A CA 1
ATOM 2375 C C . GLN A 1 324 ? -20.854 -4.389 22.488 1.00 73.94 324 GLN A C 1
ATOM 2377 O O . GLN A 1 324 ? -20.560 -5.390 23.141 1.00 73.94 324 GLN A O 1
ATOM 2382 N N . LEU A 1 325 ? -21.174 -3.237 23.071 1.00 67.88 325 LEU A N 1
ATOM 2383 C CA . LEU A 1 325 ? -21.342 -3.117 24.507 1.00 67.88 325 LEU A CA 1
ATOM 2384 C C . LEU A 1 325 ? -22.416 -4.039 25.041 1.00 67.88 325 LEU A C 1
ATOM 2386 O O . LEU A 1 325 ? -22.225 -4.514 26.139 1.00 67.88 325 LEU A O 1
ATOM 2390 N N . GLN A 1 326 ? -23.495 -4.335 24.321 1.00 67.06 326 GLN A N 1
ATOM 2391 C CA . GLN A 1 326 ? -24.474 -5.319 24.778 1.00 67.06 326 GLN A CA 1
ATOM 2392 C C . GLN A 1 326 ? -23.839 -6.706 24.890 1.00 67.06 326 GLN A C 1
ATOM 2394 O O . GLN A 1 326 ? -23.996 -7.371 25.910 1.00 67.06 326 GLN A O 1
ATOM 2399 N N . SER A 1 327 ? -23.057 -7.113 23.888 1.00 68.56 327 SER A N 1
ATOM 2400 C CA . SER A 1 327 ? -22.345 -8.397 23.918 1.00 68.56 327 SER A CA 1
ATOM 2401 C C . SER A 1 327 ? -21.358 -8.495 25.094 1.00 68.56 327 SER A C 1
ATOM 2403 O O . SER A 1 327 ? -21.235 -9.551 25.714 1.00 68.56 327 SER A O 1
ATOM 2405 N N . VAL A 1 328 ? -20.721 -7.374 25.456 1.00 61.09 328 VAL A N 1
ATOM 2406 C CA . VAL A 1 328 ? -19.801 -7.266 26.600 1.00 61.09 328 VAL A CA 1
ATOM 2407 C C . VAL A 1 328 ? -20.563 -7.078 27.919 1.00 61.09 328 VAL A C 1
ATOM 2409 O O . VAL A 1 328 ? -20.157 -7.595 28.951 1.00 61.09 328 VAL A O 1
ATOM 2412 N N . ALA A 1 329 ? -21.696 -6.383 27.911 1.00 54.00 329 ALA A N 1
ATOM 2413 C CA . ALA A 1 329 ? -22.515 -6.080 29.079 1.00 54.00 329 ALA A CA 1
ATOM 2414 C C . ALA A 1 329 ? -23.316 -7.288 29.545 1.00 54.00 329 ALA A C 1
ATOM 2416 O O . ALA A 1 329 ? -23.578 -7.383 30.731 1.00 54.00 329 ALA A O 1
ATOM 2417 N N . VAL A 1 330 ? -23.618 -8.248 28.667 1.00 60.41 330 VAL A N 1
ATOM 2418 C CA . VAL A 1 330 ? -24.084 -9.584 29.076 1.00 60.41 330 VAL A CA 1
ATOM 2419 C C . VAL A 1 330 ? -23.032 -10.301 29.942 1.00 60.41 330 VAL A C 1
ATOM 2421 O O . VAL A 1 330 ? -23.383 -11.168 30.738 1.00 60.41 330 VAL A O 1
ATOM 2424 N N . GLN A 1 331 ? -21.750 -9.928 29.838 1.00 55.62 331 GLN A N 1
ATOM 2425 C CA . GLN A 1 331 ? -20.685 -10.417 30.724 1.00 55.62 331 GLN A CA 1
ATOM 2426 C C . GLN A 1 331 ? -20.498 -9.550 31.984 1.00 55.62 331 GLN A C 1
ATOM 2428 O O . GLN A 1 331 ? -19.823 -9.975 32.922 1.00 55.62 331 GLN A O 1
ATOM 2433 N N . LEU A 1 332 ? -21.076 -8.346 32.019 1.00 51.91 332 LEU A N 1
ATOM 2434 C CA . LEU A 1 332 ? -21.078 -7.442 33.171 1.00 51.91 332 LEU A CA 1
ATOM 2435 C C . LEU A 1 332 ? -22.418 -7.545 33.916 1.00 51.91 332 LEU A C 1
ATOM 2437 O O . LEU A 1 332 ? -23.389 -8.113 33.432 1.00 51.91 332 LEU A O 1
ATOM 2441 N N . ASP A 1 333 ? -22.488 -6.984 35.119 1.00 60.75 333 ASP A N 1
ATOM 2442 C CA . ASP A 1 333 ? -23.758 -6.841 35.837 1.00 60.75 333 ASP A CA 1
ATOM 2443 C C . ASP A 1 333 ? -24.706 -5.905 35.038 1.00 60.75 333 ASP A C 1
ATOM 2445 O O . ASP A 1 333 ? -24.322 -4.756 34.773 1.00 60.75 333 ASP A O 1
ATOM 2449 N N . PRO A 1 334 ? -25.925 -6.344 34.649 1.00 56.12 334 PRO A N 1
ATOM 2450 C CA . PRO A 1 334 ? -26.874 -5.565 33.839 1.00 56.12 334 PRO A CA 1
ATOM 2451 C C . PRO A 1 334 ? -27.148 -4.150 34.372 1.00 56.12 334 PRO A C 1
ATOM 2453 O O . PRO A 1 334 ? -27.308 -3.196 33.603 1.00 56.12 334 PRO A O 1
ATOM 2456 N N . LEU A 1 335 ? -27.129 -3.986 35.699 1.00 60.66 335 LEU A N 1
ATOM 2457 C CA . LEU A 1 335 ? -27.343 -2.699 36.366 1.00 60.66 335 LEU A CA 1
ATOM 2458 C C . LEU A 1 335 ? -26.182 -1.715 36.152 1.00 60.66 335 LEU A C 1
ATOM 2460 O O . LEU A 1 335 ? -26.391 -0.502 36.101 1.00 60.66 335 LEU A O 1
ATOM 2464 N N . GLN A 1 336 ? -24.951 -2.210 36.000 1.00 62.12 336 GLN A N 1
ATOM 2465 C CA . GLN A 1 336 ? -23.793 -1.358 35.714 1.00 62.12 336 GLN A CA 1
ATOM 2466 C C . GLN A 1 336 ? -23.770 -0.908 34.252 1.00 62.12 336 GLN A C 1
ATOM 2468 O O . GLN A 1 336 ? -23.408 0.239 33.975 1.00 62.12 336 GLN A O 1
ATOM 2473 N N . GLY A 1 337 ? -24.197 -1.780 33.332 1.00 62.38 337 GLY A N 1
ATOM 2474 C CA . GLY A 1 337 ? -24.287 -1.468 31.905 1.00 62.38 337 GLY A CA 1
ATOM 2475 C C . GLY A 1 337 ? -25.283 -0.339 31.623 1.00 62.38 337 GLY A C 1
ATOM 2476 O O . GLY A 1 337 ? -24.931 0.669 31.006 1.00 62.38 337 GLY A O 1
ATOM 2477 N N . SER A 1 338 ? -26.504 -0.455 32.152 1.00 60.81 338 SER A N 1
ATOM 2478 C CA . SER A 1 338 ? -27.562 0.554 31.981 1.00 60.81 338 SER A CA 1
ATOM 2479 C C . SER A 1 338 ? -27.180 1.914 32.587 1.00 60.81 338 SER A C 1
ATOM 2481 O O . SER A 1 338 ? -27.323 2.949 31.931 1.00 60.81 338 SER A O 1
ATOM 2483 N N . ALA A 1 339 ? -26.596 1.934 33.790 1.00 64.44 339 ALA A N 1
ATOM 2484 C CA . ALA A 1 339 ? -26.136 3.164 34.438 1.00 64.44 339 ALA A CA 1
ATOM 2485 C C . ALA A 1 339 ? -24.950 3.840 33.721 1.00 64.44 339 ALA A C 1
ATOM 2487 O O . ALA A 1 339 ? -24.777 5.060 33.821 1.00 64.44 339 ALA A O 1
ATOM 2488 N N . ALA A 1 340 ? -24.100 3.078 33.029 1.00 61.41 340 ALA A N 1
ATOM 2489 C CA . ALA A 1 340 ? -23.013 3.625 32.219 1.00 61.41 340 ALA A CA 1
ATOM 2490 C C . ALA A 1 340 ? -23.545 4.282 30.938 1.00 61.41 340 ALA A C 1
ATOM 2492 O O . ALA A 1 340 ? -23.196 5.429 30.656 1.00 61.41 340 ALA A O 1
ATOM 2493 N N . ILE A 1 341 ? -24.451 3.608 30.218 1.00 64.50 341 ILE A N 1
ATOM 2494 C CA . ILE A 1 341 ? -25.064 4.162 29.001 1.00 64.50 341 ILE A CA 1
ATOM 2495 C C . ILE A 1 341 ? -25.868 5.425 29.333 1.00 64.50 341 ILE A C 1
ATOM 2497 O O . ILE A 1 341 ? -25.761 6.433 28.638 1.00 64.50 341 ILE A O 1
ATOM 2501 N N . GLY A 1 342 ? -26.611 5.423 30.442 1.00 65.94 342 GLY A N 1
ATOM 2502 C CA . GLY A 1 342 ? -27.368 6.600 30.856 1.00 65.94 342 GLY A CA 1
ATOM 2503 C C . GLY A 1 342 ? -26.508 7.824 31.157 1.00 65.94 342 GLY A C 1
ATOM 2504 O O . GLY A 1 342 ? -26.850 8.936 30.759 1.00 65.94 342 GLY A O 1
ATOM 2505 N N . ARG A 1 343 ? -25.356 7.620 31.808 1.00 67.56 343 ARG A N 1
ATOM 2506 C CA . ARG A 1 343 ? -24.382 8.693 32.059 1.00 67.56 343 ARG A CA 1
ATOM 2507 C C . ARG A 1 343 ? -23.748 9.219 30.778 1.00 67.56 343 ARG A C 1
ATOM 2509 O O . ARG A 1 343 ? -23.514 10.419 30.692 1.00 67.56 343 ARG A O 1
ATOM 2516 N N . LEU A 1 344 ? -23.510 8.344 29.804 1.00 64.56 344 LEU A N 1
ATOM 2517 C CA . LEU A 1 344 ? -22.937 8.720 28.519 1.00 64.56 344 LEU A CA 1
ATOM 2518 C C . LEU A 1 344 ? -23.902 9.585 27.699 1.00 64.56 344 LEU A C 1
ATOM 2520 O O . LEU A 1 344 ? -23.483 10.553 27.084 1.00 64.56 344 LEU A O 1
ATOM 2524 N N . LEU A 1 345 ? -25.196 9.261 27.692 1.00 67.00 345 LEU A N 1
ATOM 2525 C CA . LEU A 1 345 ? -26.174 9.954 26.846 1.00 67.00 345 LEU A CA 1
ATOM 2526 C C . LEU A 1 345 ? -26.708 11.260 27.466 1.00 67.00 345 LEU A C 1
ATOM 2528 O O . LEU A 1 345 ? -27.124 12.156 26.731 1.00 67.00 345 LEU A O 1
ATOM 2532 N N . ALA A 1 346 ? -26.653 11.405 28.795 1.00 67.56 346 ALA A N 1
ATOM 2533 C CA . ALA A 1 346 ? -27.160 12.575 29.523 1.00 67.56 346 ALA A CA 1
ATOM 2534 C C . ALA A 1 346 ? -26.613 13.951 29.078 1.00 67.56 346 ALA A C 1
ATOM 2536 O O . ALA A 1 346 ? -27.407 14.889 28.988 1.00 67.56 346 ALA A O 1
ATOM 2537 N N . PRO A 1 347 ? -25.313 14.128 28.770 1.00 65.81 347 PRO A N 1
ATOM 2538 C CA . PRO A 1 347 ? -24.757 15.436 28.418 1.00 65.81 347 PRO A CA 1
ATOM 2539 C C . PRO A 1 347 ? -25.021 15.853 26.968 1.00 65.81 347 PRO A C 1
ATOM 2541 O O . PRO A 1 347 ? -24.874 17.029 26.638 1.00 65.81 347 PRO A O 1
ATOM 2544 N N . HIS A 1 348 ? -25.355 14.906 26.087 1.00 62.06 348 HIS A N 1
ATOM 2545 C CA . HIS A 1 348 ? -25.333 15.137 24.641 1.00 62.06 348 HIS A CA 1
ATOM 2546 C C . HIS A 1 348 ? -26.673 15.574 24.049 1.00 62.06 348 HIS A C 1
ATOM 2548 O O . HIS A 1 348 ? -26.700 15.926 22.874 1.00 62.06 348 HIS A O 1
ATOM 2554 N N . GLY A 1 349 ? -27.747 15.622 24.849 1.00 57.38 349 GLY A N 1
ATOM 2555 C CA . GLY A 1 349 ? -29.047 16.131 24.409 1.00 57.38 349 GLY A CA 1
ATOM 2556 C C . GLY A 1 349 ? -29.513 15.448 23.126 1.00 57.38 349 GLY A C 1
ATOM 2557 O O . GLY A 1 349 ? -29.627 16.105 22.093 1.00 57.38 349 GLY A O 1
ATOM 2558 N N . LEU A 1 350 ? -29.727 14.128 23.186 1.00 57.25 350 LEU A N 1
ATOM 2559 C CA . LEU A 1 350 ? -30.284 13.369 22.065 1.00 57.25 350 LEU A CA 1
ATOM 2560 C C . LEU A 1 350 ? -31.546 14.070 21.560 1.00 57.25 350 LEU A C 1
ATOM 2562 O O . LEU A 1 350 ? -32.463 14.361 22.332 1.00 57.25 350 LEU A O 1
ATOM 2566 N N . ASN A 1 351 ? -31.609 14.346 20.260 1.00 58.97 351 ASN A N 1
ATOM 2567 C CA . ASN A 1 351 ? -32.841 14.884 19.699 1.00 58.97 351 ASN A CA 1
ATOM 2568 C C . ASN A 1 351 ? -33.934 13.796 19.692 1.00 58.97 351 ASN A C 1
ATOM 2570 O O . ASN A 1 351 ? -33.659 12.595 19.755 1.00 58.97 351 ASN A O 1
ATOM 2574 N N . ARG A 1 352 ? -35.208 14.211 19.615 1.00 53.16 352 ARG A N 1
ATOM 2575 C CA . ARG A 1 352 ? -36.353 13.281 19.665 1.00 53.16 352 ARG A CA 1
ATOM 2576 C C . ARG A 1 352 ? -36.272 12.149 18.638 1.00 53.16 352 ARG A C 1
ATOM 2578 O O . ARG A 1 352 ? -36.773 11.072 18.932 1.00 53.16 352 ARG A O 1
ATOM 2585 N N . SER A 1 353 ? -35.685 12.382 17.461 1.00 55.41 353 SER A N 1
ATOM 2586 C CA . SER A 1 353 ? -35.510 11.339 16.442 1.00 55.41 353 SER A CA 1
ATOM 2587 C C . SER A 1 353 ? -34.449 10.315 16.836 1.00 55.41 353 SER A C 1
ATOM 2589 O O . SER A 1 353 ? -34.740 9.130 16.807 1.00 55.41 353 SER A O 1
ATOM 2591 N N . GLU A 1 354 ? -33.270 10.744 17.291 1.00 60.53 354 GLU A N 1
ATOM 2592 C CA . GLU A 1 354 ? -32.180 9.839 17.689 1.00 60.53 354 GLU A CA 1
ATOM 2593 C C . GLU A 1 354 ? -32.568 8.978 18.887 1.00 60.53 354 GLU A C 1
ATOM 2595 O O . GLU A 1 354 ? -32.266 7.788 18.943 1.00 60.53 354 GLU A O 1
ATOM 2600 N N . ALA A 1 355 ? -33.278 9.567 19.846 1.00 60.97 355 ALA A N 1
ATOM 2601 C CA . ALA A 1 355 ? -33.751 8.813 20.987 1.00 60.97 355 ALA A CA 1
ATOM 2602 C C . ALA A 1 355 ? -34.949 7.908 20.641 1.00 60.97 355 ALA A C 1
ATOM 2604 O O . ALA A 1 355 ? -35.052 6.822 21.202 1.00 60.97 355 ALA A O 1
ATOM 2605 N N . ALA A 1 356 ? -35.807 8.282 19.681 1.00 59.38 356 ALA A N 1
ATOM 2606 C CA . ALA A 1 356 ? -36.827 7.377 19.143 1.00 59.38 356 ALA A CA 1
ATOM 2607 C C . ALA A 1 356 ? -36.209 6.197 18.373 1.00 59.38 356 ALA A C 1
ATOM 2609 O O . ALA A 1 356 ? -36.710 5.081 18.491 1.00 59.38 356 ALA A O 1
ATOM 2610 N N . ASP A 1 357 ? -35.112 6.416 17.645 1.00 60.44 357 ASP A N 1
ATOM 2611 C CA . ASP A 1 357 ? -34.372 5.356 16.955 1.00 60.44 357 ASP A CA 1
ATOM 2612 C C . ASP A 1 357 ? -33.690 4.413 17.958 1.00 60.44 357 ASP A C 1
ATOM 2614 O O . ASP A 1 357 ? -33.787 3.199 17.811 1.00 60.44 357 ASP A O 1
ATOM 2618 N N . LEU A 1 358 ? -33.091 4.941 19.035 1.00 62.12 358 LEU A N 1
ATOM 2619 C CA . LEU A 1 358 ? -32.541 4.124 20.127 1.00 62.12 358 LEU A CA 1
ATOM 2620 C C . LEU A 1 358 ? -33.626 3.342 20.891 1.00 62.12 358 LEU A C 1
ATOM 2622 O O . LEU A 1 358 ? -33.368 2.227 21.340 1.00 62.12 358 LEU A O 1
ATOM 2626 N N . ILE A 1 359 ? -34.836 3.896 21.034 1.00 61.47 359 ILE A N 1
ATOM 2627 C CA . ILE A 1 359 ? -35.985 3.199 21.637 1.00 61.47 359 ILE A CA 1
ATOM 2628 C C . ILE A 1 359 ? -36.495 2.088 20.718 1.00 61.47 359 ILE A C 1
ATOM 2630 O O . ILE A 1 359 ? -36.671 0.969 21.185 1.00 61.47 359 ILE A O 1
ATOM 2634 N N . ARG A 1 360 ? -36.675 2.354 19.420 1.00 62.66 360 ARG A N 1
ATOM 2635 C CA . ARG A 1 360 ? -37.067 1.320 18.446 1.00 62.66 360 ARG A CA 1
ATOM 2636 C C . ARG A 1 360 ? -36.052 0.195 18.376 1.00 62.66 360 ARG A C 1
ATOM 2638 O O . ARG A 1 360 ? -36.422 -0.966 18.319 1.00 62.66 360 ARG A O 1
ATOM 2645 N N . LEU A 1 361 ? -34.773 0.541 18.442 1.00 59.44 361 LEU A N 1
ATOM 2646 C CA . LEU A 1 361 ? -33.701 -0.435 18.477 1.00 59.44 361 LEU A CA 1
ATOM 2647 C C . LEU A 1 361 ? -33.782 -1.342 19.708 1.00 59.44 361 LEU A C 1
ATOM 2649 O O . LEU A 1 361 ? -33.606 -2.550 19.615 1.00 59.44 361 LEU A O 1
ATOM 2653 N N . ASN A 1 362 ? -34.053 -0.754 20.867 1.00 59.97 362 ASN A N 1
ATOM 2654 C CA . ASN A 1 362 ? -34.262 -1.487 22.105 1.00 59.97 362 ASN A CA 1
ATOM 2655 C C . ASN A 1 362 ? -35.488 -2.419 22.009 1.00 59.97 362 ASN A C 1
ATOM 2657 O O . ASN A 1 362 ? -35.419 -3.571 22.422 1.00 59.97 362 ASN A O 1
ATOM 2661 N N . GLU A 1 363 ? -36.573 -1.955 21.383 1.00 62.47 363 GLU A N 1
ATOM 2662 C CA . GLU A 1 363 ? -37.766 -2.766 21.103 1.00 62.47 363 GLU A CA 1
ATOM 2663 C C . GLU A 1 363 ? -37.475 -3.928 20.128 1.00 62.47 363 GLU A C 1
ATOM 2665 O O . GLU A 1 363 ? -37.916 -5.052 20.376 1.00 62.47 363 GLU A O 1
ATOM 2670 N N . ASP A 1 364 ? -36.685 -3.696 19.073 1.00 56.34 364 ASP A N 1
ATOM 2671 C CA . ASP A 1 364 ? -36.303 -4.703 18.068 1.00 56.34 364 ASP A CA 1
ATOM 2672 C C . ASP A 1 364 ? -35.325 -5.763 18.615 1.00 56.34 364 ASP A C 1
ATOM 2674 O O . ASP A 1 364 ? -35.286 -6.891 18.117 1.00 56.34 364 ASP A O 1
ATOM 2678 N N . MET A 1 365 ? -34.546 -5.438 19.654 1.00 51.12 365 MET A N 1
ATOM 2679 C CA . MET A 1 365 ? -33.587 -6.363 20.278 1.00 51.12 365 MET A CA 1
ATOM 2680 C C . MET A 1 365 ? -34.191 -7.266 21.376 1.00 51.12 365 MET A C 1
ATOM 2682 O O . MET A 1 365 ? -33.495 -8.150 21.883 1.00 51.12 365 MET A O 1
ATOM 2686 N N . GLY A 1 366 ? -35.482 -7.117 21.703 1.00 59.84 366 GLY A N 1
ATOM 2687 C CA . GLY A 1 366 ? -36.224 -7.997 22.622 1.00 59.84 366 GLY A CA 1
ATOM 2688 C C . GLY A 1 366 ? -35.778 -7.944 24.097 1.00 59.84 366 GLY A C 1
ATOM 2689 O O . GLY A 1 366 ? -34.980 -7.098 24.490 1.00 59.84 366 GLY A O 1
ATOM 2690 N N . GLU A 1 367 ? -36.276 -8.876 24.932 1.00 49.34 367 GLU A N 1
ATOM 2691 C CA . GLU A 1 367 ? -36.099 -8.915 26.411 1.00 49.34 367 GLU A CA 1
ATOM 2692 C C . GLU A 1 367 ? -34.636 -8.912 26.917 1.00 49.34 367 GLU A C 1
ATOM 2694 O O . GLU A 1 367 ? -34.394 -8.785 28.116 1.00 49.34 367 GLU A O 1
ATOM 2699 N N . ALA A 1 368 ? -33.647 -9.034 26.026 1.00 46.56 368 ALA A N 1
ATOM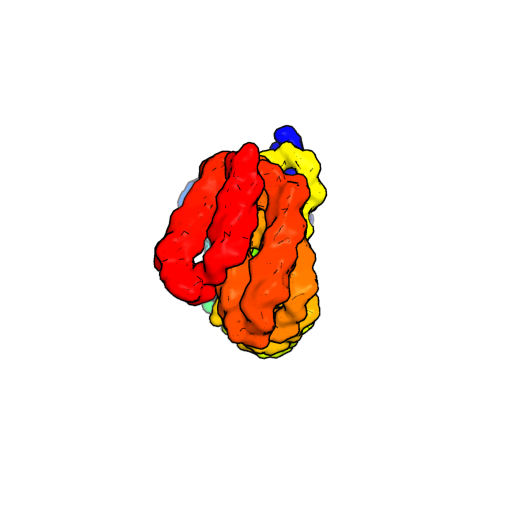 2700 C CA . ALA A 1 368 ? -32.224 -8.971 26.355 1.00 46.56 368 ALA A CA 1
ATOM 2701 C C . ALA A 1 368 ? -31.719 -7.544 26.644 1.00 46.56 368 ALA A C 1
ATOM 2703 O O . ALA A 1 368 ? -30.585 -7.379 27.100 1.00 46.56 368 ALA A O 1
ATOM 2704 N N . PHE A 1 369 ? -32.520 -6.517 26.359 1.00 51.16 369 PHE A N 1
ATOM 2705 C CA . PHE A 1 369 ? -32.167 -5.125 26.601 1.00 51.16 369 PHE A CA 1
ATOM 2706 C C . PHE A 1 369 ? -33.118 -4.543 27.661 1.00 51.16 369 PHE A C 1
ATOM 2708 O O . PHE A 1 369 ? -34.337 -4.508 27.522 1.00 51.16 369 PHE A O 1
ATOM 2715 N N . ASP A 1 370 ? -32.522 -4.226 28.808 1.00 59.97 370 ASP A N 1
ATOM 2716 C CA . ASP A 1 370 ? -33.180 -4.004 30.096 1.00 59.97 370 ASP A CA 1
ATOM 2717 C C . ASP A 1 370 ? -34.208 -2.849 30.062 1.00 59.97 370 ASP A C 1
ATOM 2719 O O . ASP A 1 370 ? -33.961 -1.799 29.457 1.00 59.97 370 ASP A O 1
ATOM 2723 N N . GLN A 1 371 ? -35.325 -2.984 30.794 1.00 54.53 371 GLN A N 1
ATOM 2724 C CA . GLN A 1 371 ? -36.347 -1.930 30.972 1.00 54.53 371 GLN A CA 1
ATOM 2725 C C . GLN A 1 371 ? -35.728 -0.607 31.463 1.00 54.53 371 GLN A C 1
ATOM 2727 O O . GLN A 1 371 ? -36.239 0.484 31.191 1.00 54.53 371 GLN A O 1
ATOM 2732 N N . THR A 1 372 ? -34.591 -0.708 32.152 1.00 47.53 372 THR A N 1
ATOM 2733 C CA . THR A 1 372 ? -33.767 0.400 32.635 1.00 47.53 372 THR A CA 1
ATOM 2734 C C . THR A 1 372 ? -33.228 1.277 31.503 1.00 47.53 372 THR A C 1
ATOM 2736 O O . THR A 1 372 ? -33.202 2.500 31.647 1.00 47.53 372 THR A O 1
ATOM 2739 N N . LEU A 1 373 ? -32.843 0.704 30.356 1.00 53.53 373 LEU A N 1
ATOM 2740 C CA . LEU A 1 373 ? -32.362 1.489 29.220 1.00 53.53 373 LEU A CA 1
ATOM 2741 C C . LEU A 1 373 ? -33.512 2.166 28.473 1.00 53.53 373 LEU A C 1
ATOM 2743 O O . LEU A 1 373 ? -33.393 3.332 28.102 1.00 53.53 373 LEU A O 1
ATOM 2747 N N . THR A 1 374 ? -34.654 1.484 28.334 1.00 54.41 374 THR A N 1
ATOM 2748 C CA . THR A 1 374 ? -35.886 2.084 27.799 1.00 54.41 374 THR A CA 1
ATOM 2749 C C . THR A 1 374 ? -36.288 3.301 28.622 1.00 54.41 374 THR A C 1
ATOM 2751 O O . THR A 1 374 ? -36.585 4.352 28.062 1.00 54.41 374 THR A O 1
ATOM 2754 N N . ALA A 1 375 ? -36.248 3.187 29.953 1.00 50.69 375 ALA A N 1
ATOM 2755 C CA . ALA A 1 375 ? -36.565 4.277 30.869 1.00 50.69 375 ALA A CA 1
ATOM 2756 C C . ALA A 1 375 ? -35.561 5.440 30.776 1.00 50.69 375 ALA A C 1
ATOM 2758 O O . ALA A 1 375 ? -35.969 6.601 30.803 1.00 50.69 375 ALA A O 1
ATOM 2759 N N . LEU A 1 376 ? -34.266 5.145 30.619 1.00 47.34 376 LEU A N 1
ATOM 2760 C CA . LEU A 1 376 ? -33.212 6.147 30.432 1.00 47.34 376 LEU A CA 1
ATOM 2761 C C . LEU A 1 376 ? -33.352 6.903 29.108 1.00 47.34 376 LEU A C 1
ATOM 2763 O O . LEU A 1 376 ? -33.273 8.129 29.086 1.00 47.34 376 LEU A O 1
ATOM 2767 N N . LEU A 1 377 ? -33.621 6.184 28.019 1.00 50.66 377 LEU A N 1
ATOM 2768 C CA . LEU A 1 377 ? -33.852 6.766 26.699 1.00 50.66 377 LEU A CA 1
ATOM 2769 C C . LEU A 1 377 ? -35.151 7.582 26.671 1.00 50.66 377 LEU A C 1
ATOM 2771 O O . LEU A 1 377 ? -35.140 8.720 26.215 1.00 50.66 377 LEU A O 1
ATOM 2775 N N . LEU A 1 378 ? -36.247 7.073 27.246 1.00 49.41 378 LEU A N 1
ATOM 2776 C CA . LEU A 1 378 ? -37.502 7.821 27.413 1.00 49.41 378 LEU A CA 1
ATOM 2777 C C . LEU A 1 378 ? -37.338 9.073 28.288 1.00 49.41 378 LEU A C 1
ATOM 2779 O O . LEU A 1 378 ? -38.034 10.064 28.067 1.00 49.41 378 LEU A O 1
ATOM 2783 N N . GLY A 1 379 ? -36.434 9.036 29.271 1.00 47.59 379 GLY A N 1
ATOM 2784 C CA . GLY A 1 379 ? -36.080 10.179 30.111 1.00 47.59 379 GLY A CA 1
ATOM 2785 C C . GLY A 1 379 ? -35.269 11.254 29.384 1.00 47.59 379 GLY A C 1
ATOM 2786 O O . GLY A 1 379 ? -35.393 12.418 29.734 1.00 47.59 379 GLY A O 1
ATOM 2787 N N . LEU A 1 380 ? -34.493 10.884 28.360 1.00 43.19 380 LEU A N 1
ATOM 2788 C CA . LEU A 1 380 ? -33.716 11.811 27.522 1.00 43.19 380 LEU A CA 1
ATOM 2789 C C . LEU A 1 380 ? -34.543 12.465 26.402 1.00 43.19 380 LEU A C 1
ATOM 2791 O O . LEU A 1 380 ? -34.169 13.518 25.898 1.00 43.19 380 LEU A O 1
ATOM 2795 N N . VAL A 1 381 ? -35.665 11.846 26.012 1.00 43.66 381 VAL A N 1
ATOM 2796 C CA . VAL A 1 381 ? -36.625 12.348 24.999 1.00 43.66 381 VAL A CA 1
ATOM 2797 C C . VAL A 1 381 ? -37.570 13.418 25.564 1.00 43.66 381 VAL A C 1
ATOM 2799 O O . VAL A 1 381 ? -38.153 14.202 24.800 1.00 43.66 381 VAL A O 1
ATOM 2802 N N . ARG A 1 382 ? -37.797 13.386 26.881 1.00 40.94 382 ARG A N 1
ATOM 2803 C CA . ARG A 1 382 ? -38.664 14.314 27.618 1.00 40.94 382 ARG A CA 1
ATOM 2804 C C . ARG A 1 382 ? -37.895 15.555 28.027 1.00 40.94 382 ARG A C 1
ATOM 2806 O O . ARG A 1 382 ? -38.500 16.640 27.876 1.00 40.94 382 ARG A O 1
#

Secondary structure (DSSP, 8-state):
-HHHHHHHHHHHHHHHHHHHHHHHHHHHTTTTHHHHHHHHHHH--STHHHHHHHHHHHHH-S-GGG--HHHHHHHHHHHHHT--HHHHHHHHHHHHHHGGG-----TTHHHHHHHHHHHHHHTT-HHHHHHHHHSHHHHHHHHSS-HHHHHHHHHHHHHTT-HHHHHHHHTSHHHHT--HHHHHHHHHHHHHSTT-HHHHHHHHTSGGGGG--HHHHHHHHHHHHHTS---SS----HHHHHHHHHHHHHHHHH-HHHHT--HHHHHHHHHHHHHTT-HHHHHHHTTSTTTTT--HHHHHHHHHHHHHH-TTTTHHHHHHHHHHHHHHHTTS-HHHHHHHHHHHHTTS---HHHHHHHHHHHHHTGGGS-HHHHHHHHHHH-

pLDDT: mean 78.31, std 15.37, range [40.94, 97.75]

Radius of gyration: 28.65 Å; chains: 1; bounding box: 69×40×76 Å